Protein AF-A0A972L7K4-F1 (afdb_monomer)

Nearest PDB structures (foldseek):
  6xug-assembly1_A  TM=7.471E-01  e=1.453E-23  Homo sapiens
  7qgo-assembly1_A  TM=7.431E-01  e=1.951E-23  Homo sapiens
  2wdc-assembly1_A  TM=7.490E-01  e=6.633E-19  Thermus thermophilus HB27
  4uwq-assembly2_D  TM=8.162E-01  e=1.910E-17  Thermus thermophilus HB27
  3qfk-assembly1_A  TM=6.769E-01  e=9.480E-20  Staphylococcus aureus subsp. aureus NCTC 8325

Mean predicted aligned error: 7.53 Å

Foldseek 3Di:
DDDDDDDDDDDDDPPPPPPDPPPPFDKFKAKEKEAEQQALQQDAPVQDPWFFAHLQLVLLVCVVPDDQRYAYEYLENQQHNDLDDDLFDPVLSLLSLLLSLVSCQVSPHQEYEYALRCLSVAPVSSLVSQVSHPHFHAEQFKAAPVRHDSGHQWDWDAGRNWTEIEGEYYEQDPPDPSSVVRHPRMHGDHRLVSCVVPVVVVLVRGLAYEYSYADDPDDVLVSCVSVVRHAEYEYYPDADPQDWDDNPNYIYGYHHHSRQWIKMKMFIAGPSRRGPDIDIDTHGRTPVRDGNPVSVVSVVVSLVCLLVVLGLLPLVQADPDQDDFAADALVVVCVVCVQLSVLVCPDVQVCQLVVCVVVSNNSPSVSVVLFWAPRSYPRADNDCPPCVRTGGRGPCLFFNHCPCPPHNDDTRLDGDPVSVCVQCDCSNNVPDDPVVVCVSSVSNNDD

Structure (mmCIF, N/CA/C/O backbone):
data_AF-A0A972L7K4-F1
#
_entry.id   AF-A0A972L7K4-F1
#
loop_
_atom_site.group_PDB
_atom_site.id
_atom_site.type_symbol
_atom_site.label_atom_id
_atom_site.label_alt_id
_atom_site.label_comp_id
_atom_site.label_asym_id
_atom_site.label_entity_id
_atom_site.label_seq_id
_atom_site.pdbx_PDB_ins_code
_atom_site.Cartn_x
_atom_site.Cartn_y
_atom_site.Cartn_z
_atom_site.occupancy
_atom_site.B_iso_or_equiv
_atom_site.auth_seq_id
_atom_site.auth_comp_id
_atom_site.auth_asym_id
_atom_site.auth_atom_id
_atom_site.pdbx_PDB_model_num
ATOM 1 N N . MET A 1 1 ? 20.459 -18.215 99.123 1.00 46.34 1 MET A N 1
ATOM 2 C CA . MET A 1 1 ? 20.793 -17.683 97.782 1.00 46.34 1 MET A CA 1
ATOM 3 C C . MET A 1 1 ? 20.139 -18.609 96.761 1.00 46.34 1 MET A C 1
ATOM 5 O O . MET A 1 1 ? 20.188 -19.804 97.004 1.00 46.34 1 MET A O 1
ATOM 9 N N . MET A 1 2 ? 19.552 -18.066 95.684 1.00 36.44 2 MET A N 1
ATOM 10 C CA . MET A 1 2 ? 18.698 -18.722 94.660 1.00 36.44 2 MET A CA 1
ATOM 11 C C . MET A 1 2 ? 17.215 -18.867 95.044 1.00 36.44 2 MET A C 1
ATOM 13 O O . MET A 1 2 ? 16.912 -19.268 96.157 1.00 36.44 2 MET A O 1
ATOM 17 N N . ALA A 1 3 ? 16.222 -18.652 94.183 1.00 38.03 3 ALA A N 1
ATOM 18 C CA . ALA A 1 3 ? 15.958 -17.668 93.127 1.00 38.03 3 ALA A CA 1
ATOM 19 C C . ALA A 1 3 ? 14.431 -17.757 92.903 1.00 38.03 3 ALA A C 1
ATOM 21 O O . ALA A 1 3 ? 13.893 -18.856 92.789 1.00 38.03 3 ALA A O 1
ATOM 22 N N . LYS A 1 4 ? 13.719 -16.624 92.888 1.00 39.66 4 LYS A N 1
ATOM 23 C CA . LYS A 1 4 ? 12.276 -16.559 92.597 1.00 39.66 4 LYS A CA 1
ATOM 24 C C . LYS A 1 4 ? 12.058 -16.706 91.083 1.00 39.66 4 LYS A C 1
ATOM 26 O O . LYS A 1 4 ? 12.545 -15.864 90.337 1.00 39.66 4 LYS A O 1
ATOM 31 N N . MET A 1 5 ? 11.296 -17.709 90.638 1.00 37.41 5 MET A N 1
ATOM 32 C CA . MET A 1 5 ? 10.710 -17.742 89.288 1.00 37.41 5 MET A CA 1
ATOM 33 C C . MET A 1 5 ? 9.297 -17.154 89.341 1.00 37.41 5 MET A C 1
ATOM 35 O O . MET A 1 5 ? 8.415 -17.693 90.004 1.00 37.41 5 MET A O 1
ATOM 39 N N . ILE A 1 6 ? 9.102 -16.032 88.649 1.00 41.94 6 ILE A N 1
ATOM 40 C CA . ILE A 1 6 ? 7.799 -15.418 88.374 1.00 41.94 6 ILE A CA 1
ATOM 41 C C . ILE A 1 6 ? 7.363 -15.925 86.996 1.00 41.94 6 ILE A C 1
ATOM 43 O O . ILE A 1 6 ? 8.066 -15.705 86.012 1.00 41.94 6 ILE A O 1
ATOM 47 N N . ILE A 1 7 ? 6.223 -16.613 86.922 1.00 40.34 7 ILE A N 1
ATOM 48 C CA . ILE A 1 7 ? 5.594 -17.023 85.661 1.00 40.34 7 ILE A CA 1
ATOM 49 C C . ILE A 1 7 ? 4.653 -15.890 85.235 1.00 40.34 7 ILE A C 1
ATOM 51 O O . ILE A 1 7 ? 3.648 -15.637 85.895 1.00 40.34 7 ILE A O 1
ATOM 55 N N . ALA A 1 8 ? 4.993 -15.190 84.152 1.00 39.50 8 ALA A N 1
ATOM 56 C CA . ALA A 1 8 ? 4.126 -14.202 83.516 1.00 39.50 8 ALA A CA 1
ATOM 57 C C . ALA A 1 8 ? 3.219 -14.899 82.489 1.00 39.50 8 ALA A C 1
ATOM 59 O O . ALA A 1 8 ? 3.703 -15.472 81.514 1.00 39.50 8 ALA A O 1
ATOM 60 N N . ALA A 1 9 ? 1.903 -14.859 82.707 1.00 41.62 9 ALA A N 1
ATOM 61 C CA . ALA A 1 9 ? 0.909 -15.300 81.735 1.00 41.62 9 ALA A CA 1
ATOM 62 C C . ALA A 1 9 ? 0.733 -14.214 80.658 1.00 41.62 9 ALA A C 1
ATOM 64 O O . ALA A 1 9 ? 0.225 -13.130 80.939 1.00 41.62 9 ALA A O 1
ATOM 65 N N . GLY A 1 10 ? 1.195 -14.491 79.437 1.00 39.25 10 GLY A N 1
ATOM 66 C CA . GLY A 1 10 ? 1.015 -13.621 78.276 1.00 39.25 10 GLY A CA 1
ATOM 67 C C . GLY A 1 10 ? -0.345 -13.841 77.615 1.00 39.25 10 GLY A C 1
ATOM 68 O O . GLY A 1 10 ? -0.643 -14.934 77.138 1.00 39.25 10 GLY A O 1
ATOM 69 N N . THR A 1 11 ? -1.164 -12.794 77.569 1.00 44.84 11 THR A N 1
ATOM 70 C CA . THR A 1 11 ? -2.432 -12.747 76.836 1.00 44.84 11 THR A CA 1
ATOM 71 C C . THR A 1 11 ? -2.149 -12.672 75.332 1.00 44.84 11 THR A C 1
ATOM 73 O O . THR A 1 11 ? -1.609 -11.681 74.845 1.00 44.84 11 THR A O 1
ATOM 76 N N . VAL A 1 12 ? -2.502 -13.717 74.580 1.00 44.56 12 VAL A N 1
ATOM 77 C CA . VAL A 1 12 ? -2.418 -13.730 73.111 1.00 44.56 12 VAL A CA 1
ATOM 78 C C . VAL A 1 12 ? -3.613 -12.957 72.548 1.00 44.56 12 VAL A C 1
ATOM 80 O O . VAL A 1 12 ? -4.750 -13.420 72.607 1.00 44.56 12 VAL A O 1
ATOM 83 N N . LEU A 1 13 ? -3.357 -11.761 72.014 1.00 45.81 13 LEU A N 1
ATOM 84 C CA . LEU A 1 13 ? -4.339 -10.965 71.280 1.00 45.81 13 LEU A CA 1
ATOM 85 C C . LEU A 1 13 ? -4.448 -11.522 69.851 1.00 45.81 13 LEU A C 1
ATOM 87 O O . LEU A 1 13 ? -3.556 -11.331 69.024 1.00 45.81 13 LEU A O 1
ATOM 91 N N . LEU A 1 14 ? -5.526 -12.254 69.570 1.00 44.12 14 LEU A N 1
ATOM 92 C CA . LEU A 1 14 ? -5.809 -12.812 68.250 1.00 44.12 14 LEU A CA 1
ATOM 93 C C . LEU A 1 14 ? -6.309 -11.688 67.320 1.00 44.12 14 LEU A C 1
ATOM 95 O O . LEU A 1 14 ? -7.497 -11.372 67.286 1.00 44.12 14 LEU A O 1
ATOM 99 N N . CYS A 1 15 ? -5.398 -11.051 66.580 1.00 43.56 15 CYS A N 1
ATOM 100 C CA . CYS A 1 15 ? -5.755 -10.131 65.499 1.00 43.56 15 CYS A CA 1
ATOM 101 C C . CYS A 1 15 ? -6.425 -10.909 64.356 1.00 43.56 15 CYS A C 1
ATOM 103 O O . CYS A 1 15 ? -5.754 -11.507 63.515 1.00 43.56 15 CYS A O 1
ATOM 105 N N . LEU A 1 16 ? -7.758 -10.884 64.316 1.00 49.12 16 LEU A N 1
ATOM 106 C CA . LEU A 1 16 ? -8.554 -11.272 63.153 1.00 49.12 16 LEU A CA 1
ATOM 107 C C . LEU A 1 16 ? -8.271 -10.291 62.007 1.00 49.12 16 LEU A C 1
ATOM 109 O O . LEU A 1 16 ? -8.885 -9.232 61.895 1.00 49.12 16 LEU A O 1
ATOM 113 N N . ALA A 1 17 ? -7.307 -10.637 61.156 1.00 47.84 17 ALA A N 1
ATOM 114 C CA . ALA A 1 17 ? -7.073 -9.947 59.899 1.00 47.84 17 ALA A CA 1
ATOM 115 C C . ALA A 1 17 ? -8.253 -10.220 58.950 1.00 47.84 17 ALA A C 1
ATOM 117 O O . ALA A 1 17 ? -8.323 -11.268 58.305 1.00 47.84 17 ALA A O 1
ATOM 118 N N . CYS A 1 18 ? -9.186 -9.267 58.863 1.00 44.09 18 CYS A N 1
ATOM 119 C CA . CYS A 1 18 ? -10.188 -9.206 57.800 1.00 44.09 18 CYS A CA 1
ATOM 120 C C . CYS A 1 18 ? -9.480 -9.067 56.447 1.00 44.09 18 CYS A C 1
ATOM 122 O O . CYS A 1 18 ? -9.208 -7.968 55.963 1.00 44.09 18 CYS A O 1
ATOM 124 N N . SER A 1 19 ? -9.175 -10.204 55.834 1.00 48.38 19 SER A N 1
ATOM 125 C CA . SER A 1 19 ? -8.685 -10.283 54.464 1.00 48.38 19 SER A CA 1
ATOM 126 C C . SER A 1 19 ? -9.880 -10.054 53.545 1.00 48.38 19 SER A C 1
ATOM 128 O O . SER A 1 19 ? -10.640 -10.977 53.262 1.00 48.38 19 SER A O 1
ATOM 130 N N . SER A 1 20 ? -10.102 -8.807 53.126 1.00 48.62 20 SER A N 1
ATOM 131 C CA . SER A 1 20 ? -11.084 -8.532 52.074 1.00 48.62 20 SER A CA 1
ATOM 132 C C . SER A 1 20 ? -10.617 -9.230 50.790 1.00 48.62 20 SER A C 1
ATOM 134 O O . SER A 1 20 ? -9.459 -9.042 50.407 1.00 48.62 20 SER A O 1
ATOM 136 N N . PRO A 1 21 ? -11.456 -10.037 50.116 1.00 48.56 21 PRO A N 1
ATOM 137 C CA . PRO A 1 21 ? -11.066 -10.650 48.857 1.00 48.56 21 PRO A CA 1
ATOM 138 C C . PRO A 1 21 ? -10.788 -9.536 47.847 1.00 48.56 21 PRO A C 1
ATOM 140 O O . PRO A 1 21 ? -11.620 -8.652 47.636 1.00 48.56 21 PRO A O 1
ATOM 143 N N . ALA A 1 22 ? -9.601 -9.561 47.239 1.00 50.41 22 ALA A N 1
ATOM 144 C CA . ALA A 1 22 ? -9.275 -8.673 46.137 1.00 50.41 22 ALA A CA 1
ATOM 145 C C . ALA A 1 22 ? -10.321 -8.882 45.035 1.00 50.41 22 ALA A C 1
ATOM 147 O O . ALA A 1 22 ? -10.372 -9.943 44.409 1.00 50.41 22 ALA A O 1
ATOM 148 N N . VAL A 1 23 ? -11.180 -7.883 44.818 1.00 49.72 23 VAL A N 1
ATOM 149 C CA . VAL A 1 23 ? -12.096 -7.852 43.677 1.00 49.72 23 VAL A CA 1
ATOM 150 C C . VAL A 1 23 ? -11.222 -7.756 42.434 1.00 49.72 23 VAL A C 1
ATOM 152 O O . VAL A 1 23 ? -10.780 -6.677 42.042 1.00 49.72 23 VAL A O 1
ATOM 155 N N . THR A 1 24 ? -10.919 -8.901 41.832 1.00 56.22 24 THR A N 1
ATOM 156 C CA . THR A 1 24 ? -10.302 -8.958 40.513 1.00 56.22 24 THR A CA 1
ATOM 157 C C . THR A 1 24 ? -11.336 -8.423 39.533 1.00 56.22 24 THR A C 1
ATOM 159 O O . THR A 1 24 ? -12.335 -9.069 39.220 1.00 56.22 24 THR A O 1
ATOM 162 N N . SER A 1 25 ? -11.159 -7.170 39.111 1.00 65.31 25 SER A N 1
ATOM 163 C CA . SER A 1 25 ? -12.019 -6.576 38.096 1.00 65.31 25 SER A CA 1
ATOM 164 C C . SER A 1 25 ? -11.955 -7.443 36.837 1.00 65.31 25 SER A C 1
ATOM 166 O O . SER A 1 25 ? -10.876 -7.813 36.373 1.00 65.31 25 SER A O 1
ATOM 168 N N . ARG A 1 26 ? -13.124 -7.812 36.303 1.00 81.38 26 ARG A N 1
ATOM 169 C CA . ARG A 1 26 ? -13.234 -8.604 35.074 1.00 81.38 26 ARG A CA 1
ATOM 170 C C . ARG A 1 26 ? -12.449 -7.911 33.957 1.00 81.38 26 ARG A C 1
ATOM 172 O O . ARG A 1 26 ? -12.775 -6.782 33.592 1.00 81.38 26 ARG A O 1
ATOM 179 N N . GLN A 1 27 ? -11.435 -8.590 33.428 1.00 87.00 27 GLN A N 1
ATOM 180 C CA . GLN A 1 27 ? -10.622 -8.094 32.319 1.00 87.00 27 GLN A CA 1
ATOM 181 C C . GLN A 1 27 ? -11.235 -8.520 30.982 1.00 87.00 27 GLN A C 1
ATOM 183 O O . GLN A 1 27 ? -11.755 -9.630 30.845 1.00 87.00 27 GLN A O 1
ATOM 188 N N . ILE A 1 28 ? -11.197 -7.616 30.008 1.00 95.44 28 ILE A N 1
ATOM 189 C CA . ILE A 1 28 ? -11.698 -7.810 28.648 1.00 95.44 28 ILE A CA 1
ATOM 190 C C . ILE A 1 28 ? -10.504 -7.787 27.698 1.00 95.44 28 ILE A C 1
ATOM 192 O O . ILE A 1 28 ? -9.710 -6.852 27.739 1.00 95.44 28 ILE A O 1
ATOM 196 N N . THR A 1 29 ? -10.388 -8.780 26.818 1.00 97.12 29 THR A N 1
ATOM 197 C CA . THR A 1 29 ? -9.313 -8.825 25.818 1.00 97.12 29 THR A CA 1
ATOM 198 C C . THR A 1 29 ? -9.865 -8.571 24.419 1.00 97.12 29 THR A C 1
ATOM 200 O O . THR A 1 29 ? -10.782 -9.264 23.973 1.00 97.12 29 THR A O 1
ATOM 203 N N . ILE A 1 30 ? -9.281 -7.596 23.720 1.00 98.12 30 ILE A N 1
ATOM 204 C CA . ILE A 1 30 ? -9.550 -7.280 22.308 1.00 98.12 30 ILE A CA 1
ATOM 205 C C . ILE A 1 30 ? -8.213 -7.267 21.565 1.00 98.12 30 ILE A C 1
ATOM 207 O O . ILE A 1 30 ? -7.243 -6.691 22.058 1.00 98.12 30 ILE A O 1
ATOM 211 N N . SER A 1 31 ? -8.151 -7.876 20.378 1.00 98.19 31 SER A N 1
ATOM 212 C CA . SER A 1 31 ? -6.984 -7.741 19.492 1.00 98.19 31 SER A CA 1
ATOM 213 C C . SER A 1 31 ? -7.334 -6.914 18.262 1.00 98.19 31 SER A C 1
ATOM 215 O O . SER A 1 31 ? -8.299 -7.212 17.561 1.00 98.19 31 SER A O 1
ATOM 217 N N . ILE A 1 32 ? -6.525 -5.901 17.979 1.00 98.50 32 ILE A N 1
ATOM 218 C CA . ILE A 1 32 ? -6.600 -5.114 16.754 1.00 98.50 32 ILE A CA 1
ATOM 219 C C . ILE A 1 32 ? -5.463 -5.581 15.854 1.00 98.50 32 ILE A C 1
ATOM 221 O O . ILE A 1 32 ? -4.287 -5.427 16.184 1.00 98.50 32 ILE A O 1
ATOM 225 N N . PHE A 1 33 ? -5.828 -6.207 14.746 1.00 98.50 33 PHE A N 1
ATOM 226 C CA . PHE A 1 33 ? -4.920 -6.500 13.656 1.00 98.50 33 PHE A CA 1
ATOM 227 C C . PHE A 1 33 ? -4.861 -5.298 12.732 1.00 98.50 33 PHE A C 1
ATOM 229 O O . PHE A 1 33 ? -5.892 -4.676 12.468 1.00 98.50 33 PHE A O 1
ATOM 236 N N . HIS A 1 34 ? -3.666 -4.976 12.259 1.00 98.00 34 HIS A N 1
ATOM 237 C CA . HIS A 1 34 ? -3.460 -3.793 11.444 1.00 98.00 34 HIS A CA 1
ATOM 238 C C . HIS A 1 34 ? -2.433 -4.003 10.336 1.00 98.00 34 HIS A C 1
ATOM 240 O O . HIS A 1 34 ? -1.490 -4.794 10.467 1.00 98.00 34 HIS A O 1
ATOM 246 N N . THR A 1 35 ? -2.679 -3.314 9.229 1.00 97.69 35 THR A N 1
ATOM 247 C CA . THR A 1 35 ? -1.758 -3.119 8.111 1.00 97.69 35 THR A CA 1
ATOM 248 C C . THR A 1 35 ? -1.802 -1.658 7.671 1.00 97.69 35 THR A C 1
ATOM 250 O O . THR A 1 35 ? -2.686 -0.912 8.075 1.00 97.69 35 THR A O 1
ATOM 253 N N . GLY A 1 36 ? -0.860 -1.258 6.829 1.00 95.69 36 GLY A N 1
ATOM 254 C CA . GLY A 1 36 ? -0.823 0.054 6.198 1.00 95.69 36 GLY A CA 1
ATOM 255 C C . GLY A 1 36 ? 0.284 0.081 5.157 1.00 95.69 36 GLY A C 1
ATOM 256 O O . GLY A 1 36 ? 1.111 -0.841 5.115 1.00 95.69 36 GLY A O 1
ATOM 257 N N . ASN A 1 37 ? 0.288 1.110 4.313 1.00 95.06 37 ASN A N 1
ATOM 258 C CA . ASN A 1 37 ? 1.316 1.332 3.293 1.00 95.06 37 ASN A CA 1
ATOM 259 C C . ASN A 1 37 ? 1.532 0.081 2.422 1.00 95.06 37 ASN A C 1
ATOM 261 O O . ASN A 1 37 ? 2.665 -0.333 2.161 1.00 95.06 37 ASN A O 1
ATOM 265 N N . VAL A 1 38 ? 0.437 -0.596 2.058 1.00 95.38 38 VAL A N 1
ATOM 266 C CA . VAL A 1 38 ? 0.463 -1.869 1.323 1.00 95.38 38 VAL A CA 1
ATOM 267 C C . VAL A 1 38 ? 0.877 -1.649 -0.133 1.00 95.38 38 VAL A C 1
ATOM 269 O O . VAL A 1 38 ? 1.431 -2.565 -0.735 1.00 95.38 38 VAL A O 1
ATOM 272 N N . ALA A 1 39 ? 0.636 -0.458 -0.688 1.00 95.12 39 ALA A N 1
ATOM 273 C CA . ALA A 1 39 ? 1.096 -0.035 -2.013 1.00 95.12 39 ALA A CA 1
ATOM 274 C C . ALA A 1 39 ? 0.721 -0.998 -3.161 1.00 95.12 39 ALA A C 1
ATOM 276 O O . ALA A 1 39 ? 1.474 -1.210 -4.112 1.00 95.12 39 ALA A O 1
ATOM 277 N N . GLY A 1 40 ? -0.451 -1.627 -3.070 1.00 95.44 40 GLY A N 1
ATOM 278 C CA . GLY A 1 40 ? -0.960 -2.540 -4.090 1.00 95.44 40 GLY A CA 1
ATOM 279 C C . GLY A 1 40 ? -0.284 -3.917 -4.111 1.00 95.44 40 GLY A C 1
ATOM 280 O O . GLY A 1 40 ? -0.565 -4.703 -5.015 1.00 95.44 40 GLY A O 1
ATOM 281 N N . GLU A 1 41 ? 0.566 -4.249 -3.138 1.00 94.19 41 GLU A N 1
ATOM 282 C CA . GLU A 1 41 ? 1.323 -5.508 -3.098 1.00 94.19 41 GLU A CA 1
ATOM 283 C C . GLU A 1 41 ? 0.416 -6.730 -2.852 1.00 94.19 41 GLU A C 1
ATOM 285 O O . GLU A 1 41 ? 0.126 -7.140 -1.722 1.00 94.19 41 GLU A O 1
ATOM 290 N N . LEU A 1 42 ? -0.066 -7.324 -3.949 1.00 95.19 42 LEU A N 1
ATOM 291 C CA . LEU A 1 42 ? -0.894 -8.537 -3.958 1.00 95.19 42 LEU A CA 1
ATOM 292 C C . LEU A 1 42 ? -0.065 -9.797 -3.697 1.00 95.19 42 LEU A C 1
ATOM 294 O O . LEU A 1 42 ? -0.474 -10.708 -2.973 1.00 95.19 42 LEU A O 1
ATOM 298 N N . LYS A 1 43 ? 1.115 -9.857 -4.299 1.00 91.31 43 LYS A N 1
ATOM 299 C CA . LYS A 1 43 ? 2.035 -10.986 -4.237 1.00 91.31 43 LYS A CA 1
ATOM 300 C C . LYS A 1 43 ? 3.442 -10.453 -4.054 1.00 91.31 43 LYS A C 1
ATOM 302 O O . LYS A 1 43 ? 3.708 -9.279 -4.250 1.00 91.31 43 LYS A O 1
ATOM 307 N N . ARG A 1 44 ? 4.348 -11.360 -3.741 1.00 83.50 44 ARG A N 1
ATOM 308 C CA . ARG A 1 44 ? 5.776 -11.080 -3.768 1.00 83.50 44 ARG A CA 1
ATOM 309 C C . ARG A 1 44 ? 6.284 -11.056 -5.209 1.00 83.50 44 ARG A C 1
ATOM 311 O O . ARG A 1 44 ? 5.782 -11.823 -6.027 1.00 83.50 44 ARG A O 1
ATOM 318 N N . CYS A 1 45 ? 7.340 -10.286 -5.483 1.00 77.94 45 CYS A N 1
ATOM 319 C CA . CYS A 1 45 ? 8.052 -10.348 -6.771 1.00 77.94 45 CYS A CA 1
ATOM 320 C C . CYS A 1 45 ? 8.571 -11.774 -7.048 1.00 77.94 45 CYS A C 1
ATOM 322 O O . CYS A 1 45 ? 8.566 -12.249 -8.179 1.00 77.94 45 CYS A O 1
ATOM 324 N N . GLY A 1 46 ? 9.022 -12.489 -6.007 1.00 74.25 46 GLY A N 1
ATOM 325 C CA . GLY A 1 46 ? 9.666 -13.799 -6.153 1.00 74.25 46 GLY A CA 1
ATOM 326 C C . GLY A 1 46 ? 11.020 -13.708 -6.865 1.00 74.25 46 GLY A C 1
ATOM 327 O O . GLY A 1 46 ? 11.451 -14.664 -7.510 1.00 74.25 46 GLY A O 1
ATOM 328 N N . CYS A 1 47 ? 11.642 -12.530 -6.809 1.00 70.25 47 CYS A N 1
ATOM 329 C CA . CYS A 1 47 ? 12.872 -12.166 -7.515 1.00 70.25 47 CYS A CA 1
ATOM 330 C C . CYS A 1 47 ? 14.114 -12.286 -6.612 1.00 70.25 47 CYS A C 1
ATOM 332 O O . CYS A 1 47 ? 15.224 -12.430 -7.113 1.00 70.25 47 CYS A O 1
ATOM 334 N N . SER A 1 48 ? 13.913 -12.296 -5.290 1.00 69.19 48 SER A N 1
ATOM 335 C CA . SER A 1 48 ? 14.921 -12.587 -4.269 1.00 69.19 48 SER A CA 1
ATOM 336 C C . SER A 1 48 ? 14.399 -13.584 -3.233 1.00 69.19 48 SER A C 1
ATOM 338 O O . SER A 1 48 ? 13.188 -13.766 -3.055 1.00 69.19 48 SER A O 1
ATOM 340 N N . GLU A 1 49 ? 15.334 -14.241 -2.547 1.00 67.75 49 GLU A N 1
ATOM 341 C CA . GLU A 1 49 ? 15.033 -15.115 -1.415 1.00 67.75 49 GLU A CA 1
ATOM 342 C C . GLU A 1 49 ? 14.482 -14.318 -0.224 1.00 67.75 49 GLU A C 1
ATOM 344 O O . GLU A 1 49 ? 14.795 -13.140 -0.049 1.00 67.75 49 GLU A O 1
ATOM 349 N N . LYS A 1 50 ? 13.689 -14.982 0.629 1.00 69.88 50 LYS A N 1
ATOM 350 C CA . LYS A 1 50 ? 13.203 -14.452 1.918 1.00 69.88 50 LYS A CA 1
ATOM 351 C C . LYS A 1 50 ? 12.361 -13.173 1.840 1.00 69.88 50 LYS A C 1
ATOM 353 O O . LYS A 1 50 ? 12.182 -12.511 2.861 1.00 69.88 50 LYS A O 1
ATOM 358 N N . GLN A 1 51 ? 11.810 -12.824 0.677 1.00 79.19 51 GLN A N 1
ATOM 359 C CA . GLN A 1 51 ? 10.859 -11.710 0.618 1.00 79.19 51 GLN A CA 1
ATOM 360 C C . GLN A 1 51 ? 9.620 -12.032 1.477 1.00 79.19 51 GLN A C 1
ATOM 362 O O . GLN A 1 51 ? 9.215 -13.187 1.645 1.00 79.19 51 GLN A O 1
ATOM 367 N N . LEU A 1 52 ? 9.003 -10.992 2.014 1.00 89.88 52 LEU A N 1
ATOM 368 C CA . LEU A 1 52 ? 7.810 -11.094 2.844 1.00 89.88 52 LEU A CA 1
ATOM 369 C C . LEU A 1 52 ? 6.581 -10.607 2.070 1.00 89.88 52 LEU A C 1
ATOM 371 O O . LEU A 1 52 ? 6.695 -9.968 1.029 1.00 89.88 52 LEU A O 1
ATOM 375 N N . GLY A 1 53 ? 5.394 -10.918 2.577 1.00 93.19 53 GLY A N 1
ATOM 376 C CA . GLY A 1 53 ? 4.126 -10.400 2.076 1.00 93.19 53 GLY A CA 1
ATOM 377 C C . GLY A 1 53 ? 3.313 -11.386 1.240 1.00 93.19 53 GLY A C 1
ATOM 378 O O . GLY A 1 53 ? 3.490 -12.608 1.273 1.00 93.19 53 GLY A O 1
ATOM 379 N N . GLY A 1 54 ? 2.365 -10.823 0.494 1.00 95.50 54 GLY A N 1
ATOM 380 C CA . GLY A 1 54 ? 1.351 -11.558 -0.255 1.00 95.50 54 GLY A CA 1
ATOM 381 C C . GLY A 1 54 ? 0.028 -11.687 0.502 1.00 95.50 54 GLY A C 1
ATOM 382 O O . GLY A 1 54 ? -0.042 -12.210 1.620 1.00 95.50 54 GLY A O 1
ATOM 383 N N . VAL A 1 55 ? -1.057 -11.241 -0.134 1.00 97.94 55 VAL A N 1
ATOM 384 C CA . VAL A 1 55 ? -2.388 -11.171 0.492 1.00 97.94 55 VAL A CA 1
ATOM 385 C C . VAL A 1 55 ? -2.941 -12.549 0.868 1.00 97.94 55 VAL A C 1
ATOM 387 O O . VAL A 1 55 ? -3.597 -12.687 1.901 1.00 97.94 55 VAL A O 1
ATOM 390 N N . ALA A 1 56 ? -2.613 -13.593 0.099 1.00 98.19 56 ALA A N 1
ATOM 391 C CA . ALA A 1 56 ? -3.067 -14.956 0.373 1.00 98.19 56 ALA A CA 1
ATOM 392 C C . ALA A 1 56 ? -2.465 -15.534 1.662 1.00 98.19 56 ALA A C 1
ATOM 394 O O . ALA A 1 56 ? -3.145 -16.224 2.414 1.00 98.19 56 ALA A O 1
ATOM 395 N N . ARG A 1 57 ? -1.204 -15.213 1.967 1.00 97.81 57 ARG A N 1
ATOM 396 C CA . ARG A 1 57 ? -0.563 -15.610 3.231 1.00 97.81 57 ARG A CA 1
ATOM 397 C C . ARG A 1 57 ? -1.062 -14.775 4.399 1.00 97.81 57 ARG A C 1
ATOM 399 O O . ARG A 1 57 ? -1.303 -15.306 5.482 1.00 97.81 57 ARG A O 1
ATOM 406 N N . ARG A 1 58 ? -1.270 -13.472 4.171 1.00 98.19 58 ARG A N 1
ATOM 407 C CA . ARG A 1 58 ? -1.853 -12.570 5.172 1.00 98.19 58 ARG A CA 1
ATOM 408 C C . ARG A 1 58 ? -3.207 -13.085 5.655 1.00 98.19 58 ARG A C 1
ATOM 410 O O . ARG A 1 58 ? -3.450 -13.078 6.858 1.00 98.19 58 ARG A O 1
ATOM 417 N N . LYS A 1 59 ? -4.044 -13.595 4.743 1.00 98.44 59 LYS A N 1
ATOM 418 C CA . LYS A 1 59 ? -5.307 -14.261 5.085 1.00 98.44 59 LYS A CA 1
ATOM 419 C C . LYS A 1 59 ? -5.094 -15.432 6.042 1.00 98.44 59 LYS A C 1
ATOM 421 O O . LYS A 1 59 ? -5.662 -15.424 7.129 1.00 98.44 59 LYS A O 1
ATOM 426 N N . THR A 1 60 ? -4.228 -16.379 5.692 1.00 98.56 60 THR A N 1
ATOM 427 C CA . THR A 1 60 ? -3.917 -17.533 6.548 1.00 98.56 60 THR A CA 1
ATOM 428 C C . THR A 1 60 ? -3.433 -17.117 7.937 1.00 98.56 60 THR A C 1
ATOM 430 O O . THR A 1 60 ? -3.858 -17.693 8.939 1.00 98.56 60 THR A O 1
ATOM 433 N N . LEU A 1 61 ? -2.558 -16.108 8.027 1.00 97.75 61 LEU A N 1
ATOM 434 C CA . LEU A 1 61 ? -2.097 -15.583 9.315 1.00 97.75 61 LEU A CA 1
ATOM 435 C C . LEU A 1 61 ? -3.227 -14.939 10.111 1.00 97.75 61 LEU A C 1
ATOM 437 O O . LEU A 1 61 ? -3.367 -15.221 11.298 1.00 97.75 61 LEU A O 1
ATOM 441 N N . TYR A 1 62 ? -4.041 -14.098 9.478 1.00 98.38 62 TYR A N 1
ATOM 442 C CA . TYR A 1 62 ? -5.182 -13.484 10.143 1.00 98.38 62 TYR A CA 1
ATOM 443 C C . TYR A 1 62 ? -6.155 -14.549 10.664 1.00 98.38 62 TYR A C 1
ATOM 445 O O . TYR A 1 62 ? -6.504 -14.534 11.842 1.00 98.38 62 TYR A O 1
ATOM 453 N N . ASP A 1 63 ? -6.511 -15.537 9.841 1.00 98.31 63 ASP A N 1
ATOM 454 C CA . ASP A 1 63 ? -7.401 -16.634 10.235 1.00 98.31 63 ASP A CA 1
ATOM 455 C C . ASP A 1 63 ? -6.846 -17.481 11.380 1.00 98.31 63 ASP A C 1
ATOM 457 O O . ASP A 1 63 ? -7.611 -17.922 12.236 1.00 98.31 63 ASP A O 1
ATOM 461 N N . ARG A 1 64 ? -5.522 -17.661 11.443 1.00 97.12 64 ARG A N 1
ATOM 462 C CA . ARG A 1 64 ? -4.855 -18.391 12.529 1.00 97.12 64 ARG A CA 1
ATOM 463 C C . ARG A 1 64 ? -5.040 -17.725 13.893 1.00 97.12 64 ARG A C 1
ATOM 465 O O . ARG A 1 64 ? -5.094 -18.428 14.899 1.00 97.12 64 ARG A O 1
ATOM 472 N N . TYR A 1 65 ? -5.079 -16.392 13.946 1.00 95.75 65 TYR A N 1
ATOM 473 C CA . TYR A 1 65 ? -5.069 -15.646 15.211 1.00 95.75 65 TYR A CA 1
ATOM 474 C C . TYR A 1 65 ? -6.371 -14.900 15.523 1.00 95.75 65 TYR A C 1
ATOM 476 O O . TYR A 1 65 ? -6.530 -14.423 16.652 1.00 95.75 65 TYR A O 1
ATOM 484 N N . ARG A 1 66 ? -7.289 -14.760 14.560 1.00 96.75 66 ARG A N 1
ATOM 485 C CA . ARG A 1 66 ? -8.551 -14.044 14.769 1.00 96.75 66 ARG A CA 1
ATOM 486 C C . ARG A 1 66 ? -9.480 -14.786 15.728 1.00 96.75 66 ARG A C 1
ATOM 488 O O . ARG A 1 66 ? -9.436 -16.002 15.877 1.00 96.75 66 ARG A O 1
ATOM 495 N N . SER A 1 67 ? -10.375 -14.032 16.354 1.00 95.94 67 SER A N 1
ATOM 496 C CA . SER A 1 67 ? -11.454 -14.553 17.199 1.00 95.94 67 SER A CA 1
ATOM 497 C C . SER A 1 67 ? -12.681 -13.642 17.091 1.00 95.94 67 SER A C 1
ATOM 499 O O . SER A 1 67 ? -12.656 -12.641 16.380 1.00 95.94 67 SER A O 1
ATOM 501 N N . GLY A 1 68 ? -13.760 -13.933 17.824 1.00 94.19 68 GLY A N 1
ATOM 502 C CA . GLY A 1 68 ? -14.928 -13.039 17.877 1.00 94.19 68 GLY A CA 1
ATOM 503 C C . GLY A 1 68 ? -14.633 -11.643 18.455 1.00 94.19 68 GLY A C 1
ATOM 504 O O . GLY A 1 68 ? -15.422 -10.721 18.271 1.00 94.19 68 GLY A O 1
ATOM 505 N N . ASN A 1 69 ? -13.487 -11.467 19.121 1.00 96.50 69 ASN A N 1
ATOM 506 C CA . ASN A 1 69 ? -13.091 -10.227 19.792 1.00 96.50 69 ASN A CA 1
ATOM 507 C C . ASN A 1 69 ? -11.984 -9.472 19.044 1.00 96.50 69 ASN A C 1
ATOM 509 O O . ASN A 1 69 ? -11.237 -8.709 19.656 1.00 96.50 69 ASN A O 1
ATOM 513 N N . THR A 1 70 ? -11.845 -9.702 17.738 1.00 97.75 70 THR A N 1
ATOM 514 C CA . THR A 1 70 ? -10.799 -9.063 16.933 1.00 97.75 70 THR A CA 1
ATOM 515 C C . THR A 1 70 ? -11.362 -8.050 15.953 1.00 97.75 70 THR A C 1
ATOM 517 O O . THR A 1 70 ? -12.475 -8.227 15.457 1.00 97.75 70 THR A O 1
ATOM 520 N N . LEU A 1 71 ? -10.585 -7.009 15.668 1.00 98.44 71 LEU A N 1
ATOM 521 C CA . LEU A 1 71 ? -10.797 -6.113 14.531 1.00 98.44 71 LEU A CA 1
ATOM 522 C C . LEU A 1 71 ? -9.611 -6.225 13.580 1.00 98.44 71 LEU A C 1
ATOM 524 O O . LEU A 1 71 ? -8.490 -6.401 14.051 1.00 98.44 71 LEU A O 1
ATOM 528 N N . LEU A 1 72 ? -9.845 -6.118 12.278 1.00 98.75 72 LEU A N 1
ATOM 529 C CA . LEU A 1 72 ? -8.801 -5.965 11.269 1.00 98.75 72 LEU A CA 1
ATOM 530 C C . LEU A 1 72 ? -8.982 -4.631 10.552 1.00 98.75 72 LEU A C 1
ATOM 532 O O . LEU A 1 72 ? -9.997 -4.414 9.895 1.00 98.75 72 LEU A O 1
ATOM 536 N N . VAL A 1 73 ? -8.004 -3.743 10.673 1.00 98.81 73 VAL A N 1
ATOM 537 C CA . VAL A 1 73 ? -8.048 -2.401 10.083 1.00 98.81 73 VAL A CA 1
ATOM 538 C C . VAL A 1 73 ? -6.833 -2.143 9.202 1.00 98.81 73 VAL A C 1
ATOM 540 O O . VAL A 1 73 ? -5.806 -2.797 9.358 1.00 98.81 73 VAL A O 1
ATOM 543 N N . ASP A 1 74 ? -6.953 -1.201 8.274 1.00 98.69 74 ASP A N 1
ATOM 544 C CA . ASP A 1 74 ? -5.822 -0.699 7.490 1.00 98.69 74 ASP A CA 1
ATOM 545 C C . ASP A 1 74 ? -5.671 0.815 7.678 1.00 98.69 74 ASP A C 1
ATOM 547 O O . ASP A 1 74 ? -6.684 1.515 7.741 1.00 98.69 74 ASP A O 1
ATOM 551 N N . SER A 1 75 ? -4.446 1.323 7.812 1.00 97.75 75 SER A N 1
ATOM 552 C CA . SER A 1 75 ? -4.180 2.745 8.047 1.00 97.75 75 SER A CA 1
ATOM 553 C C . SER A 1 75 ? -4.034 3.594 6.781 1.00 97.75 75 SER A C 1
ATOM 555 O O . SER A 1 75 ? -3.850 4.798 6.927 1.00 97.75 75 SER A O 1
ATOM 557 N N . GLY A 1 76 ? -4.199 3.041 5.576 1.00 97.62 76 GLY A N 1
ATOM 558 C CA . GLY A 1 76 ? -4.178 3.777 4.305 1.00 97.62 76 GLY A CA 1
ATOM 559 C C . GLY A 1 76 ? -2.970 3.438 3.429 1.00 97.62 76 GLY A C 1
ATOM 560 O O . GLY A 1 76 ? -2.131 2.614 3.799 1.00 97.62 76 GLY A O 1
ATOM 561 N N . ASP A 1 77 ? -2.898 4.069 2.254 1.00 97.62 77 ASP A N 1
ATOM 562 C CA . ASP A 1 77 ? -1.925 3.763 1.192 1.00 97.62 77 ASP A CA 1
ATOM 563 C C . ASP A 1 77 ? -1.998 2.297 0.761 1.00 97.62 77 ASP A C 1
ATOM 565 O O . ASP A 1 77 ? -1.018 1.547 0.667 1.00 97.62 77 ASP A O 1
ATOM 569 N N . VAL A 1 78 ? -3.232 1.866 0.521 1.00 97.75 78 VAL A N 1
ATOM 570 C CA . VAL A 1 78 ? -3.550 0.500 0.122 1.00 97.75 78 VAL A CA 1
ATOM 571 C C . VAL A 1 78 ? -3.166 0.261 -1.329 1.00 97.75 78 VAL A C 1
ATOM 573 O O . VAL A 1 78 ? -2.718 -0.838 -1.665 1.00 97.75 78 VAL A O 1
ATOM 576 N N . PHE A 1 79 ? -3.379 1.248 -2.201 1.00 97.69 79 PHE A N 1
ATOM 577 C CA . PHE A 1 79 ? -3.320 1.043 -3.649 1.00 97.69 79 PHE A CA 1
ATOM 578 C C . PHE A 1 79 ? -1.991 1.440 -4.282 1.00 97.69 79 PHE A C 1
ATOM 580 O O . PHE A 1 79 ? -1.562 0.780 -5.229 1.00 97.69 79 PHE A O 1
ATOM 587 N N . PHE A 1 80 ? -1.343 2.475 -3.755 1.00 96.19 80 PHE A N 1
ATOM 588 C CA . PHE A 1 80 ? -0.116 3.049 -4.303 1.00 96.19 80 PHE A CA 1
ATOM 589 C C . PHE A 1 80 ? 0.831 3.430 -3.164 1.00 96.19 80 PHE A C 1
ATOM 591 O O . PHE A 1 80 ? 0.384 3.631 -2.039 1.00 96.19 80 PHE A O 1
ATOM 598 N N . GLY A 1 81 ? 2.130 3.504 -3.457 1.00 91.00 81 GLY A N 1
ATOM 599 C CA . GLY A 1 81 ? 3.160 3.956 -2.509 1.00 91.00 81 GLY A CA 1
ATOM 600 C C . GLY A 1 81 ? 3.839 5.265 -2.917 1.00 91.00 81 GLY A C 1
ATOM 601 O O . GLY A 1 81 ? 4.828 5.657 -2.306 1.00 91.00 81 GLY A O 1
ATOM 602 N N . SER A 1 82 ? 3.369 5.897 -3.995 1.00 89.62 82 SER A N 1
ATOM 603 C CA . SER A 1 82 ? 3.906 7.145 -4.532 1.00 89.62 82 SER A CA 1
ATOM 604 C C . SER A 1 82 ? 2.936 7.768 -5.544 1.00 89.62 82 SER A C 1
ATOM 606 O O . SER A 1 82 ? 2.120 7.081 -6.157 1.00 89.62 82 SER A O 1
ATOM 608 N N . PHE A 1 83 ? 3.062 9.082 -5.765 1.00 88.12 83 PHE A N 1
ATOM 609 C CA . PHE A 1 83 ? 2.428 9.786 -6.896 1.00 88.12 83 PHE A CA 1
ATOM 610 C C . PHE A 1 83 ? 3.252 9.721 -8.192 1.00 88.12 83 PHE A C 1
ATOM 612 O O . PHE A 1 83 ? 2.782 10.131 -9.251 1.00 88.12 83 PHE A O 1
ATOM 619 N N . GLU A 1 84 ? 4.505 9.281 -8.102 1.00 84.69 84 GLU A N 1
ATOM 620 C CA . GLU A 1 84 ? 5.478 9.263 -9.196 1.00 84.69 84 GLU A CA 1
ATOM 621 C C . GLU A 1 84 ? 6.057 7.856 -9.366 1.00 84.69 84 GLU A C 1
ATOM 623 O O . GLU A 1 84 ? 6.025 7.059 -8.431 1.00 84.69 84 GLU A O 1
ATOM 628 N N . GLY A 1 85 ? 6.611 7.551 -10.543 1.00 81.75 85 GLY A N 1
ATOM 629 C CA . GLY A 1 85 ? 7.204 6.232 -10.808 1.00 81.75 85 GLY A CA 1
ATOM 630 C C . GLY A 1 85 ? 6.170 5.112 -10.941 1.00 81.75 85 GLY A C 1
ATOM 631 O O . GLY A 1 85 ? 6.450 3.967 -10.608 1.00 81.75 85 GLY A O 1
ATOM 632 N N . LEU A 1 86 ? 4.956 5.449 -11.382 1.00 89.69 86 LEU A N 1
ATOM 633 C CA . LEU A 1 86 ? 3.966 4.457 -11.776 1.00 89.69 86 LEU A CA 1
ATOM 634 C C . LEU A 1 86 ? 4.361 3.868 -13.134 1.00 89.69 86 LEU A C 1
ATOM 636 O O . LEU A 1 86 ? 4.527 4.601 -14.109 1.00 89.69 86 LEU A O 1
ATOM 640 N N . GLU A 1 87 ? 4.500 2.547 -13.184 1.00 90.81 87 GLU A N 1
ATOM 641 C CA . GLU A 1 87 ? 5.071 1.832 -14.333 1.00 90.81 87 GLU A CA 1
ATOM 642 C C . GLU A 1 87 ? 4.010 1.268 -15.282 1.00 90.81 87 GLU A C 1
ATOM 644 O O . GLU A 1 87 ? 4.334 0.731 -16.338 1.00 90.81 87 GLU A O 1
ATOM 649 N N . GLY A 1 88 ? 2.733 1.380 -14.918 1.00 92.81 88 GLY A N 1
ATOM 650 C CA . GLY A 1 88 ? 1.609 0.900 -15.714 1.00 92.81 88 GLY A CA 1
ATOM 651 C C . GLY A 1 88 ? 0.660 2.006 -16.156 1.00 92.81 88 GLY A C 1
ATOM 652 O O . GLY A 1 88 ? 0.684 3.133 -15.665 1.00 92.81 88 GLY A O 1
ATOM 653 N N . SER A 1 89 ? -0.233 1.660 -17.081 1.00 95.00 89 SER A N 1
ATOM 654 C CA . SER A 1 89 ? -1.316 2.550 -17.484 1.00 95.00 89 SER A CA 1
ATOM 655 C C . SER A 1 89 ? -2.448 2.605 -16.450 1.00 95.00 89 SER A C 1
ATOM 657 O O . SER A 1 89 ? -2.597 1.692 -15.628 1.00 95.00 89 SER A O 1
ATOM 659 N N . PRO A 1 90 ? -3.340 3.611 -16.527 1.00 94.25 90 PRO A N 1
ATOM 660 C CA . PRO A 1 90 ? -4.536 3.656 -15.685 1.00 94.25 90 PRO A CA 1
ATOM 661 C C . PRO A 1 90 ? -5.407 2.390 -15.781 1.00 94.25 90 PRO A C 1
ATOM 663 O O . PRO A 1 90 ? -6.094 2.023 -14.825 1.00 94.25 90 PRO A O 1
ATOM 666 N N . ALA A 1 91 ? -5.383 1.685 -16.921 1.00 96.62 91 ALA A N 1
ATOM 667 C CA . ALA A 1 91 ? -6.105 0.425 -17.094 1.00 96.62 91 ALA A CA 1
ATOM 668 C C . ALA A 1 91 ? -5.491 -0.712 -16.258 1.00 96.62 91 ALA A C 1
ATOM 670 O O . ALA A 1 91 ? -6.233 -1.464 -15.616 1.00 96.62 91 ALA A O 1
ATOM 671 N N . PHE A 1 92 ? -4.158 -0.797 -16.203 1.00 97.50 92 PHE A N 1
ATOM 672 C CA . PHE A 1 92 ? -3.446 -1.730 -15.327 1.00 97.50 92 PHE A CA 1
ATOM 673 C C . PHE A 1 92 ? -3.784 -1.468 -13.855 1.00 97.50 92 PHE A C 1
ATOM 675 O O . PHE A 1 92 ? -4.229 -2.379 -13.149 1.00 97.50 92 PHE A O 1
ATOM 682 N N . TYR A 1 93 ? -3.677 -0.213 -13.404 1.00 97.38 93 TYR A N 1
ATOM 683 C CA . TYR A 1 93 ? -3.975 0.132 -12.014 1.00 97.38 93 TYR A CA 1
ATOM 684 C C . TYR A 1 93 ? -5.449 -0.064 -11.657 1.00 97.38 93 TYR A C 1
ATOM 686 O O . TYR A 1 93 ? -5.753 -0.538 -10.564 1.00 97.38 93 TYR A O 1
ATOM 694 N N . ALA A 1 94 ? -6.386 0.154 -12.585 1.00 97.56 94 ALA A N 1
ATOM 695 C CA . ALA A 1 94 ? -7.790 -0.194 -12.364 1.00 97.56 94 ALA A CA 1
ATOM 696 C C . ALA A 1 94 ? -7.992 -1.696 -12.083 1.00 97.56 94 ALA A C 1
ATOM 698 O O . ALA A 1 94 ? -8.795 -2.062 -11.214 1.00 97.56 94 ALA A O 1
ATOM 699 N N . VAL A 1 95 ? -7.270 -2.570 -12.793 1.00 98.25 95 VAL A N 1
ATOM 700 C CA . VAL A 1 95 ? -7.305 -4.024 -12.578 1.00 98.25 95 VAL A CA 1
ATOM 701 C C . VAL A 1 95 ? -6.641 -4.396 -11.248 1.00 98.25 95 VAL A C 1
ATOM 703 O O . VAL A 1 95 ? -7.252 -5.126 -10.458 1.00 98.25 95 VAL A O 1
ATOM 706 N N . LYS A 1 96 ? -5.457 -3.839 -10.959 1.00 98.12 96 LYS A N 1
ATOM 707 C CA . LYS A 1 96 ? -4.690 -4.080 -9.724 1.00 98.12 96 LYS A CA 1
ATOM 708 C C . LYS A 1 96 ? -5.447 -3.630 -8.471 1.00 98.12 96 LYS A C 1
ATOM 710 O O . LYS A 1 96 ? -5.674 -4.432 -7.565 1.00 98.12 96 LYS A O 1
ATOM 715 N N . THR A 1 97 ? -5.948 -2.395 -8.447 1.00 98.44 97 THR A N 1
ATOM 716 C CA . THR A 1 97 ? -6.777 -1.856 -7.356 1.00 98.44 97 THR A CA 1
ATOM 717 C C . THR A 1 97 ? -8.020 -2.711 -7.126 1.00 98.44 97 THR A C 1
ATOM 719 O O . THR A 1 97 ? -8.364 -3.029 -5.988 1.00 98.44 97 THR A O 1
ATOM 722 N N . ALA A 1 98 ? -8.697 -3.143 -8.194 1.00 98.50 98 ALA A N 1
ATOM 723 C CA . ALA A 1 98 ? -9.880 -3.982 -8.047 1.00 98.50 98 ALA A CA 1
ATOM 724 C C . ALA A 1 98 ? -9.548 -5.368 -7.464 1.00 98.50 98 ALA A C 1
ATOM 726 O O . ALA A 1 98 ? -10.367 -5.911 -6.720 1.00 98.50 98 ALA A O 1
ATOM 727 N N . ALA A 1 99 ? -8.384 -5.935 -7.793 1.00 98.62 99 ALA A N 1
ATOM 728 C CA . ALA A 1 99 ? -7.903 -7.178 -7.196 1.00 98.62 99 ALA A CA 1
ATOM 729 C C . ALA A 1 99 ? -7.549 -7.000 -5.714 1.00 98.62 99 ALA A C 1
ATOM 731 O O . ALA A 1 99 ? -7.965 -7.819 -4.896 1.00 98.62 99 ALA A O 1
ATOM 732 N N . MET A 1 100 ? -6.901 -5.889 -5.343 1.00 98.69 100 MET A N 1
ATOM 733 C CA . MET A 1 100 ? -6.590 -5.577 -3.942 1.00 98.69 100 MET A CA 1
ATOM 734 C C . MET A 1 100 ? -7.859 -5.465 -3.090 1.00 98.69 100 MET A C 1
ATOM 736 O O . MET A 1 100 ? -7.963 -6.113 -2.052 1.00 98.69 100 MET A O 1
ATOM 740 N N . ILE A 1 101 ? -8.879 -4.741 -3.564 1.00 98.81 101 ILE A N 1
ATOM 741 C CA . ILE A 1 101 ? -10.160 -4.631 -2.848 1.00 98.81 101 ILE A CA 1
ATOM 742 C C . ILE A 1 101 ? -10.823 -6.003 -2.671 1.00 98.81 101 ILE A C 1
ATOM 744 O O . ILE A 1 101 ? -11.314 -6.316 -1.588 1.00 98.81 101 ILE A O 1
ATOM 748 N N . ARG A 1 102 ? -10.827 -6.852 -3.708 1.00 98.75 102 ARG A N 1
ATOM 749 C CA . ARG A 1 102 ? -11.391 -8.209 -3.605 1.00 98.75 102 ARG A CA 1
ATOM 750 C C . ARG A 1 102 ? -10.610 -9.081 -2.628 1.00 98.75 102 ARG A C 1
ATOM 752 O O . ARG A 1 102 ? -11.231 -9.789 -1.839 1.00 98.75 102 ARG A O 1
ATOM 759 N N . ALA A 1 103 ? -9.283 -8.992 -2.626 1.00 98.75 103 ALA A N 1
ATOM 760 C CA . ALA A 1 103 ? -8.455 -9.677 -1.646 1.00 98.75 103 ALA A CA 1
ATOM 761 C C . ALA A 1 103 ? -8.771 -9.207 -0.217 1.00 98.75 103 ALA A C 1
ATOM 763 O O . ALA A 1 103 ? -9.008 -10.038 0.654 1.00 98.75 103 ALA A O 1
ATOM 764 N N . MET A 1 104 ? -8.869 -7.897 0.026 1.00 98.81 104 MET A N 1
ATOM 765 C CA . MET A 1 104 ? -9.238 -7.356 1.341 1.00 98.81 104 MET A CA 1
ATOM 766 C C . MET A 1 104 ? -10.656 -7.768 1.771 1.00 98.81 104 MET A C 1
ATOM 768 O O . MET A 1 104 ? -10.867 -8.107 2.937 1.00 98.81 104 MET A O 1
ATOM 772 N N . ASN A 1 105 ? -11.611 -7.824 0.835 1.00 98.81 105 ASN A N 1
ATOM 773 C CA . ASN A 1 105 ? -12.958 -8.344 1.090 1.00 98.81 105 ASN A CA 1
ATOM 774 C C . ASN A 1 105 ? -12.926 -9.811 1.545 1.00 98.81 105 ASN A C 1
ATOM 776 O O . ASN A 1 105 ? -13.629 -10.171 2.485 1.00 98.81 105 ASN A O 1
ATOM 780 N N . LEU A 1 106 ? -12.117 -10.651 0.890 1.00 98.69 106 LEU A N 1
ATOM 781 C CA . LEU A 1 106 ? -11.943 -12.063 1.252 1.00 98.69 106 LEU A CA 1
ATOM 782 C C . LEU A 1 106 ? -11.202 -12.232 2.584 1.00 98.69 106 LEU A C 1
ATOM 784 O O . LEU A 1 106 ? -11.499 -13.157 3.341 1.00 98.69 106 LEU A O 1
ATOM 788 N N . ILE A 1 107 ? -10.249 -11.344 2.883 1.00 98.62 107 ILE A N 1
ATOM 789 C CA . ILE A 1 107 ? -9.524 -11.374 4.153 1.00 98.62 107 ILE A CA 1
ATOM 790 C C . ILE A 1 107 ? -10.471 -11.076 5.320 1.00 98.62 107 ILE A C 1
ATOM 792 O O . ILE A 1 107 ? -10.434 -11.795 6.324 1.00 98.62 107 ILE A O 1
ATOM 796 N N . GLY A 1 108 ? -11.351 -10.087 5.142 1.00 98.12 108 GLY A N 1
ATOM 797 C CA . GLY A 1 108 ? -12.348 -9.675 6.127 1.00 98.12 108 GLY A CA 1
ATOM 798 C C . GLY A 1 108 ? -11.936 -8.436 6.917 1.00 98.12 108 GLY A C 1
ATOM 799 O O . GLY A 1 108 ? -12.063 -8.431 8.137 1.00 98.12 108 GLY A O 1
ATOM 800 N N . TYR A 1 109 ? -11.418 -7.406 6.237 1.00 98.81 109 TYR A N 1
ATOM 801 C CA . TYR A 1 109 ? -11.162 -6.106 6.868 1.00 98.81 109 TYR A CA 1
ATOM 802 C C . TYR A 1 109 ? -12.462 -5.505 7.425 1.00 98.81 109 TYR A C 1
ATOM 804 O O . TYR A 1 109 ? -13.507 -5.561 6.782 1.00 98.81 109 TYR A O 1
ATOM 812 N N . ASP A 1 110 ? -12.391 -4.918 8.618 1.00 98.81 110 ASP A N 1
ATOM 813 C CA . ASP A 1 110 ? -13.497 -4.222 9.280 1.00 98.81 110 ASP A CA 1
ATOM 814 C C . ASP A 1 110 ? -13.576 -2.742 8.867 1.00 98.81 110 ASP A C 1
ATOM 816 O O . ASP A 1 110 ? -14.664 -2.164 8.867 1.00 98.81 110 ASP A O 1
ATOM 820 N N . GLY A 1 111 ? -12.447 -2.119 8.511 1.00 98.44 111 GLY A N 1
ATOM 821 C CA . GLY A 1 111 ? -12.370 -0.727 8.061 1.00 98.44 111 GLY A CA 1
ATOM 822 C C . GLY A 1 111 ? -10.977 -0.334 7.573 1.00 98.44 111 GLY A C 1
ATOM 823 O O . GLY A 1 111 ? -9.987 -0.967 7.926 1.00 98.44 111 GLY A O 1
ATOM 824 N N . CYS A 1 112 ? -10.906 0.710 6.754 1.00 98.69 112 CYS A N 1
ATOM 825 C CA . CYS A 1 112 ? -9.674 1.182 6.127 1.00 98.69 112 CYS A CA 1
ATOM 826 C C . CYS A 1 112 ? -9.624 2.707 6.196 1.00 98.69 112 CYS A C 1
ATOM 828 O O . CYS A 1 112 ? -10.604 3.348 5.831 1.00 98.69 112 CYS A O 1
ATOM 830 N N . ALA A 1 113 ? -8.532 3.303 6.657 1.00 98.62 113 ALA A N 1
ATOM 831 C CA . ALA A 1 113 ? -8.294 4.726 6.450 1.00 98.62 113 ALA A CA 1
ATOM 832 C C . ALA A 1 113 ? -7.978 5.007 4.973 1.00 98.62 113 ALA A C 1
ATOM 834 O O . ALA A 1 113 ? -7.618 4.110 4.215 1.00 98.62 113 ALA A O 1
ATOM 835 N N . VAL A 1 114 ? -8.158 6.257 4.563 1.00 98.19 114 VAL A N 1
ATOM 836 C CA . VAL A 1 114 ? -7.711 6.748 3.255 1.00 98.19 114 VAL A CA 1
ATOM 837 C C . VAL A 1 114 ? -6.339 7.388 3.444 1.00 98.19 114 VAL A C 1
ATOM 839 O O . VAL A 1 114 ? -6.226 8.272 4.294 1.00 98.19 114 VAL A O 1
ATOM 842 N N . GLY A 1 115 ? -5.339 6.947 2.680 1.00 97.25 115 GLY A N 1
ATOM 843 C CA . GLY A 1 115 ? -4.018 7.580 2.612 1.00 97.25 115 GLY A CA 1
ATOM 844 C C . GLY A 1 115 ? -3.924 8.640 1.513 1.00 97.25 115 GLY A C 1
ATOM 845 O O . GLY A 1 115 ? -4.861 8.809 0.723 1.00 97.25 115 GLY A O 1
ATOM 846 N N . ASP A 1 116 ? -2.819 9.384 1.460 1.00 96.31 116 ASP A N 1
ATOM 847 C CA . ASP A 1 116 ? -2.599 10.366 0.396 1.00 96.31 116 ASP A CA 1
ATOM 848 C C . ASP A 1 116 ? -2.263 9.669 -0.929 1.00 96.31 116 ASP A C 1
ATOM 850 O O . ASP A 1 116 ? -2.861 10.008 -1.955 1.00 96.31 116 ASP A O 1
ATOM 854 N N . TYR A 1 117 ? -1.412 8.637 -0.933 1.00 96.62 117 TYR A N 1
ATOM 855 C CA . TYR A 1 117 ? -1.063 7.918 -2.162 1.00 96.62 117 TYR A CA 1
ATOM 856 C C . TYR A 1 117 ? -2.236 7.154 -2.774 1.00 96.62 117 TYR A C 1
ATOM 858 O O . TYR A 1 117 ? -2.250 6.941 -3.987 1.00 96.62 117 TYR A O 1
ATOM 866 N N . ASP A 1 118 ? -3.290 6.840 -2.018 1.00 97.62 118 ASP A N 1
ATOM 867 C CA . ASP A 1 118 ? -4.532 6.282 -2.578 1.00 97.62 118 ASP A CA 1
ATOM 868 C C . ASP A 1 118 ? -5.171 7.189 -3.659 1.00 97.62 118 ASP A C 1
ATOM 870 O O . ASP A 1 118 ? -5.973 6.722 -4.476 1.00 97.62 118 ASP A O 1
ATOM 874 N N . PHE A 1 119 ? -4.788 8.472 -3.714 1.00 97.00 119 PHE A N 1
ATOM 875 C CA . PHE A 1 119 ? -5.181 9.426 -4.750 1.00 97.00 119 PHE A CA 1
ATOM 876 C C . PHE A 1 119 ? -4.289 9.420 -6.002 1.00 97.00 119 PHE A C 1
ATOM 878 O O . PHE A 1 119 ? -4.528 10.251 -6.872 1.00 97.00 119 PHE A O 1
ATOM 885 N N . ALA A 1 120 ? -3.293 8.541 -6.161 1.00 95.25 120 ALA A N 1
ATOM 886 C CA . ALA A 1 120 ? -2.334 8.629 -7.275 1.00 95.25 120 ALA A CA 1
ATOM 887 C C . ALA A 1 120 ? -2.985 8.650 -8.680 1.00 95.25 120 ALA A C 1
ATOM 889 O O . ALA A 1 120 ? -2.564 9.416 -9.543 1.00 95.25 120 ALA A O 1
ATOM 890 N N . GLU A 1 121 ? -4.077 7.903 -8.879 1.00 95.12 121 GLU A N 1
ATOM 891 C CA . GLU A 1 121 ? -4.893 7.895 -10.115 1.00 95.12 121 GLU A CA 1
ATOM 892 C C . GLU A 1 121 ? -6.085 8.886 -10.079 1.00 95.12 121 GLU A C 1
ATOM 894 O O . GLU A 1 121 ? -6.994 8.862 -10.915 1.00 95.12 121 GLU A O 1
ATOM 899 N N . GLY A 1 122 ? -6.105 9.781 -9.091 1.00 95.69 122 GLY A N 1
ATOM 900 C CA . GLY A 1 122 ? -7.101 10.831 -8.900 1.00 95.69 122 GLY A CA 1
ATOM 901 C C . GLY A 1 122 ? -8.293 10.444 -8.016 1.00 95.69 122 GLY A C 1
ATOM 902 O O . GLY A 1 122 ? -8.681 9.282 -7.880 1.00 95.69 122 GLY A O 1
ATOM 903 N N . ALA A 1 123 ? -8.944 11.460 -7.442 1.00 96.38 123 ALA A N 1
ATOM 904 C CA . ALA A 1 123 ? -10.083 11.296 -6.538 1.00 96.38 123 ALA A CA 1
ATOM 905 C C . ALA A 1 123 ? -11.247 10.517 -7.171 1.00 96.38 123 ALA A C 1
ATOM 907 O O . ALA A 1 123 ? -11.858 9.666 -6.528 1.00 96.38 123 ALA A O 1
ATOM 908 N N . ASP A 1 124 ? -11.546 10.760 -8.445 1.00 96.00 124 ASP A N 1
ATOM 909 C CA . ASP A 1 124 ? -12.620 10.060 -9.152 1.00 96.00 124 ASP A CA 1
ATOM 910 C C . ASP A 1 124 ? -12.337 8.561 -9.316 1.00 96.00 124 ASP A C 1
ATOM 912 O O . ASP A 1 124 ? -13.260 7.742 -9.234 1.00 96.00 124 ASP A O 1
ATOM 916 N N . PHE A 1 125 ? -11.074 8.188 -9.536 1.00 96.81 125 PHE A N 1
ATOM 917 C CA . PHE A 1 125 ? -10.651 6.792 -9.558 1.00 96.81 125 PHE A CA 1
ATOM 918 C C . PHE A 1 125 ? -10.865 6.153 -8.186 1.00 96.81 125 PHE A C 1
ATOM 920 O O . PHE A 1 125 ? -11.589 5.155 -8.089 1.00 96.81 125 PHE A O 1
ATOM 927 N N . LEU A 1 126 ? -10.332 6.777 -7.130 1.00 97.75 126 LEU A N 1
ATOM 928 C CA . LEU A 1 126 ? -10.442 6.287 -5.757 1.00 97.75 126 LEU A CA 1
ATOM 929 C C . LEU A 1 126 ? -11.908 6.095 -5.347 1.00 97.75 126 LEU A C 1
ATOM 931 O O . LEU A 1 126 ? -12.312 5.005 -4.944 1.00 97.75 126 LEU A O 1
ATOM 935 N N . LEU A 1 127 ? -12.750 7.115 -5.539 1.00 97.06 127 LEU A N 1
ATOM 936 C CA . LEU A 1 127 ? -14.165 7.085 -5.153 1.00 97.06 127 LEU A CA 1
ATOM 937 C C . LEU A 1 127 ? -14.993 6.052 -5.925 1.00 97.06 127 LEU A C 1
ATOM 939 O O . LEU A 1 127 ? -16.030 5.602 -5.430 1.00 97.06 127 LEU A O 1
ATOM 943 N N . ARG A 1 128 ? -14.580 5.666 -7.137 1.00 97.50 128 ARG A N 1
ATOM 944 C CA . ARG A 1 128 ? -15.188 4.536 -7.857 1.00 97.50 128 ARG A CA 1
ATOM 945 C C . ARG A 1 128 ? -14.675 3.196 -7.345 1.00 97.50 128 ARG A C 1
ATOM 947 O O . ARG A 1 128 ? -15.465 2.255 -7.262 1.00 97.50 128 ARG A O 1
ATOM 954 N N . ALA A 1 129 ? -13.386 3.101 -7.033 1.00 97.31 129 ALA A N 1
ATOM 955 C CA . ALA A 1 129 ? -12.755 1.876 -6.570 1.00 97.31 129 ALA A CA 1
ATOM 956 C C . ALA A 1 129 ? -13.328 1.427 -5.219 1.00 97.31 129 ALA A C 1
ATOM 958 O O . ALA A 1 129 ? -13.879 0.327 -5.130 1.00 97.31 129 ALA A O 1
ATOM 959 N N . VAL A 1 130 ? -13.301 2.302 -4.209 1.00 97.75 130 VAL A N 1
ATOM 960 C CA . VAL A 1 130 ? -13.689 1.984 -2.819 1.00 97.75 130 VAL A CA 1
ATOM 961 C C . VAL A 1 130 ? -15.139 1.520 -2.665 1.00 97.75 130 VAL A C 1
ATOM 963 O O . VAL A 1 130 ? -15.452 0.785 -1.737 1.00 97.75 130 VAL A O 1
ATOM 966 N N . LYS A 1 131 ? -16.033 1.861 -3.605 1.00 97.75 131 LYS A N 1
ATOM 967 C CA . LYS A 1 131 ? -17.431 1.380 -3.617 1.00 97.75 131 LYS A CA 1
ATOM 968 C C . LYS A 1 131 ? -17.563 -0.137 -3.759 1.00 97.75 131 LYS A C 1
ATOM 970 O O . LYS A 1 131 ? -18.639 -0.673 -3.521 1.00 97.75 131 LYS A O 1
ATOM 975 N N . LYS A 1 132 ? -16.504 -0.819 -4.201 1.00 98.00 132 LYS A N 1
ATOM 976 C CA . LYS A 1 132 ? -16.462 -2.279 -4.353 1.00 98.00 132 LYS A CA 1
ATOM 977 C C . LYS A 1 132 ? -16.021 -2.992 -3.066 1.00 98.00 132 LYS A C 1
ATOM 979 O O . LYS A 1 132 ? -15.973 -4.222 -3.050 1.00 98.00 132 LYS A O 1
ATOM 984 N N . ALA A 1 133 ? -15.655 -2.247 -2.023 1.00 98.56 133 ALA A N 1
ATOM 985 C CA . ALA A 1 133 ? -15.273 -2.804 -0.734 1.00 98.56 133 ALA A CA 1
ATOM 986 C C . ALA A 1 133 ? -16.512 -3.180 0.092 1.00 98.56 133 ALA A C 1
ATOM 988 O O . ALA A 1 133 ? -17.507 -2.459 0.114 1.00 98.56 133 ALA A O 1
ATOM 989 N N . ASN A 1 134 ? -16.425 -4.300 0.808 1.00 98.56 134 ASN A N 1
ATOM 990 C CA . ASN A 1 134 ? -17.437 -4.751 1.770 1.00 98.56 134 ASN A CA 1
ATOM 991 C C . ASN A 1 134 ? -17.246 -4.111 3.158 1.00 98.56 134 ASN A C 1
ATOM 993 O O . ASN A 1 134 ? -17.997 -4.389 4.092 1.00 98.56 134 ASN A O 1
ATOM 997 N N . PHE A 1 135 ? -16.232 -3.261 3.286 1.00 98.50 135 PHE A N 1
ATOM 998 C CA . PHE A 1 135 ? -15.844 -2.529 4.481 1.00 98.50 135 PHE A CA 1
ATOM 999 C C . PHE A 1 135 ? -15.757 -1.033 4.151 1.00 98.50 135 PHE A C 1
ATOM 1001 O O . PHE A 1 135 ? -15.584 -0.666 2.986 1.00 98.50 135 PHE A O 1
ATOM 1008 N N . PRO A 1 136 ? -15.912 -0.145 5.142 1.00 98.44 136 PRO A N 1
ATOM 1009 C CA . PRO A 1 136 ? -15.842 1.284 4.906 1.00 98.44 136 PRO A CA 1
ATOM 1010 C C . PRO A 1 136 ? -14.397 1.730 4.700 1.00 98.44 136 PRO A C 1
ATOM 1012 O O . PRO A 1 136 ? -13.503 1.363 5.466 1.00 98.44 136 PRO A O 1
ATOM 1015 N N . PHE A 1 137 ? -14.213 2.616 3.728 1.00 98.75 137 PHE A N 1
ATOM 1016 C CA . PHE A 1 137 ? -13.119 3.573 3.779 1.00 98.75 137 PHE A CA 1
ATOM 1017 C C . PHE A 1 137 ? -13.546 4.741 4.676 1.00 98.75 137 PHE A C 1
ATOM 1019 O O . PHE A 1 137 ? -14.633 5.302 4.500 1.00 98.75 137 PHE A O 1
ATOM 1026 N N . LEU A 1 138 ? -12.716 5.059 5.664 1.00 98.75 138 LEU A N 1
ATOM 1027 C CA . LEU A 1 138 ? -12.957 6.031 6.716 1.00 98.75 138 LEU A CA 1
ATOM 1028 C C . LEU A 1 138 ? -12.038 7.235 6.527 1.00 98.75 138 LEU A C 1
ATOM 1030 O O . LEU A 1 138 ? -10.843 7.078 6.285 1.00 98.75 138 LEU A O 1
ATOM 1034 N N . CYS A 1 139 ? -12.586 8.436 6.685 1.00 98.56 139 CYS A N 1
ATOM 1035 C CA . CYS A 1 139 ? -11.805 9.662 6.820 1.00 98.56 139 CYS A CA 1
ATOM 1036 C C . CYS A 1 139 ? -12.701 10.800 7.321 1.00 98.56 139 CYS A C 1
ATOM 1038 O O . CYS A 1 139 ? -13.727 11.113 6.712 1.00 98.56 139 CYS A O 1
ATOM 1040 N N . ALA A 1 140 ? -12.325 11.428 8.433 1.00 98.56 140 ALA A N 1
ATOM 1041 C CA . ALA A 1 140 ? -13.124 12.458 9.085 1.00 98.56 140 ALA A CA 1
ATOM 1042 C C . ALA A 1 140 ? -12.973 13.851 8.465 1.00 98.56 140 ALA A C 1
ATOM 1044 O O . ALA A 1 140 ? -13.832 14.705 8.697 1.00 98.56 140 ALA A O 1
ATOM 1045 N N . ASN A 1 141 ? -11.905 14.089 7.700 1.00 98.19 141 ASN A N 1
ATOM 1046 C CA . ASN A 1 141 ? -11.497 15.432 7.308 1.00 98.19 141 ASN A CA 1
ATOM 1047 C C . ASN A 1 141 ? -11.418 15.681 5.796 1.00 98.19 141 ASN A C 1
ATOM 1049 O O . ASN A 1 141 ? -10.861 16.694 5.390 1.00 98.19 141 ASN A O 1
ATOM 1053 N N . ILE A 1 142 ? -12.037 14.833 4.964 1.00 97.81 142 ILE A N 1
ATOM 1054 C CA . ILE A 1 142 ? -12.153 15.063 3.513 1.00 97.81 142 ILE A CA 1
ATOM 1055 C C . ILE A 1 142 ? -13.583 15.468 3.150 1.00 97.81 142 ILE A C 1
ATOM 1057 O O . ILE A 1 142 ? -14.549 14.735 3.392 1.00 97.81 142 ILE A O 1
ATOM 1061 N N . PHE A 1 143 ? -13.715 16.620 2.497 1.00 97.12 143 PHE A N 1
ATOM 1062 C CA . PHE A 1 143 ? -14.993 17.228 2.148 1.00 97.12 143 PHE A CA 1
ATOM 1063 C C . PHE A 1 143 ? -15.070 17.599 0.668 1.00 97.12 143 PHE A C 1
ATOM 1065 O O . PHE A 1 143 ? -14.088 17.991 0.041 1.00 97.12 143 PHE A O 1
ATOM 1072 N N . LYS A 1 144 ? -16.284 17.545 0.116 1.00 95.19 144 LYS A N 1
ATOM 1073 C CA . LYS A 1 144 ? -16.621 18.227 -1.141 1.00 95.19 144 LYS A CA 1
ATOM 1074 C C . LYS A 1 144 ? -16.655 19.751 -0.928 1.00 95.19 144 LYS A C 1
ATOM 1076 O O . LYS A 1 144 ? -16.822 20.178 0.218 1.00 95.19 144 LYS A O 1
ATOM 1081 N N . PRO A 1 145 ? -16.613 20.580 -1.992 1.00 89.06 145 PRO A N 1
ATOM 1082 C CA . PRO A 1 145 ? -16.668 22.044 -1.873 1.00 89.06 145 PRO A CA 1
ATOM 1083 C C . PRO A 1 145 ? -17.835 22.569 -1.029 1.00 89.06 145 PRO A C 1
ATOM 1085 O O . PRO A 1 145 ? -17.689 23.545 -0.307 1.00 89.06 145 PRO A O 1
ATOM 1088 N N . GLN A 1 146 ? -18.984 21.887 -1.063 1.00 87.69 146 GLN A N 1
ATOM 1089 C CA . GLN A 1 146 ? -20.183 22.254 -0.302 1.00 87.69 146 GLN A CA 1
ATOM 1090 C C . GLN A 1 146 ? -20.126 21.834 1.183 1.00 87.69 146 GLN A C 1
ATOM 1092 O O . GLN A 1 146 ? -21.143 21.863 1.868 1.00 87.69 146 GLN A O 1
ATOM 1097 N N . GLY A 1 147 ? -18.976 21.367 1.680 1.00 91.12 147 GLY A N 1
ATOM 1098 C CA . GLY A 1 147 ? -18.795 20.927 3.067 1.00 91.12 147 GLY A CA 1
ATOM 1099 C C . GLY A 1 147 ? -19.355 19.535 3.380 1.00 91.12 147 GLY A C 1
ATOM 1100 O O . GLY A 1 147 ? -19.343 19.119 4.534 1.00 91.12 147 GLY A O 1
ATOM 1101 N N . LYS A 1 148 ? -19.833 18.786 2.376 1.00 94.44 148 LYS A N 1
ATOM 1102 C CA . LYS A 1 148 ? -20.314 17.408 2.563 1.00 94.44 148 LYS A CA 1
ATOM 1103 C C . LYS A 1 148 ? -19.127 16.449 2.765 1.00 94.44 148 LYS A C 1
ATOM 1105 O O . LYS A 1 148 ? -18.253 16.444 1.893 1.00 94.44 148 LYS A O 1
ATOM 1110 N N . PRO A 1 149 ? -19.112 15.610 3.823 1.00 96.56 149 PRO A N 1
ATOM 1111 C CA . PRO A 1 149 ? -18.096 14.570 3.990 1.00 96.56 149 PRO A CA 1
ATOM 1112 C C . PRO A 1 149 ? -18.046 13.629 2.784 1.00 96.56 149 PRO A C 1
ATOM 1114 O O . PRO A 1 149 ? -19.088 13.254 2.234 1.00 96.56 149 PRO A O 1
ATOM 1117 N N . VAL A 1 150 ? -16.836 13.264 2.363 1.00 97.62 150 VAL A N 1
ATOM 1118 C CA . VAL A 1 150 ? -16.616 12.321 1.256 1.00 97.62 150 VAL A CA 1
ATOM 1119 C C . VAL A 1 150 ? -16.689 10.874 1.737 1.00 97.62 150 VAL A C 1
ATOM 1121 O O . VAL A 1 150 ? -17.301 10.045 1.064 1.00 97.62 150 VAL A O 1
ATOM 1124 N N . PHE A 1 151 ? -16.112 10.599 2.906 1.00 98.25 151 PHE A N 1
ATOM 1125 C CA . PHE A 1 151 ? -16.060 9.283 3.538 1.00 98.25 151 PHE A CA 1
ATOM 1126 C C . PHE A 1 151 ? -16.826 9.281 4.864 1.00 98.25 151 PHE A C 1
ATOM 1128 O O . PHE A 1 151 ? -17.185 10.334 5.400 1.00 98.25 151 PHE A O 1
ATOM 1135 N N . GLU A 1 152 ? -17.095 8.088 5.397 1.00 97.69 152 GLU A N 1
ATOM 1136 C CA . GLU A 1 152 ? -17.583 7.965 6.770 1.00 97.69 152 GLU A CA 1
ATOM 1137 C C . GLU A 1 152 ? -16.475 8.428 7.736 1.00 97.69 152 GLU A C 1
ATOM 1139 O O . GLU A 1 152 ? -15.342 7.964 7.623 1.00 97.69 152 GLU A O 1
ATOM 1144 N N . PRO A 1 153 ? -16.751 9.322 8.701 1.00 97.38 153 PRO A N 1
ATOM 1145 C CA . PRO A 1 153 ? -15.710 9.809 9.607 1.00 97.38 153 PRO A CA 1
ATOM 1146 C C . PRO A 1 153 ? -15.237 8.730 10.593 1.00 97.38 153 PRO A C 1
ATOM 1148 O O . PRO A 1 153 ? -14.067 8.688 10.963 1.00 97.38 153 PRO A O 1
ATOM 1151 N N . PHE A 1 154 ? -16.153 7.865 11.035 1.00 98.38 154 PHE A N 1
ATOM 1152 C CA . PHE A 1 154 ? -15.888 6.770 11.964 1.00 98.38 154 PHE A CA 1
ATOM 1153 C C . PHE A 1 154 ? -16.938 5.663 11.803 1.00 98.38 154 PHE A C 1
ATOM 1155 O O . PHE A 1 154 ? -18.038 5.904 11.298 1.00 98.38 154 PHE A O 1
ATOM 1162 N N . ARG A 1 155 ? -16.644 4.480 12.348 1.00 98.50 155 ARG A N 1
ATOM 1163 C CA . ARG A 1 155 ? -17.596 3.373 12.513 1.00 98.50 155 ARG A CA 1
ATOM 1164 C C . ARG A 1 155 ? -17.472 2.744 13.901 1.00 98.50 155 ARG A C 1
ATOM 1166 O O . ARG A 1 155 ? -16.379 2.663 14.447 1.00 98.50 155 ARG A O 1
ATOM 1173 N N . VAL A 1 156 ? -18.591 2.314 14.487 1.00 98.56 156 VAL A N 1
ATOM 1174 C CA . VAL A 1 156 ? -18.619 1.655 15.805 1.00 98.56 156 VAL A CA 1
ATOM 1175 C C . VAL A 1 156 ? -18.870 0.159 15.637 1.00 98.56 156 VAL A C 1
ATOM 1177 O O . VAL A 1 156 ? -19.847 -0.244 15.010 1.00 98.56 156 VAL A O 1
ATOM 1180 N N . PHE A 1 157 ? -18.007 -0.654 16.236 1.00 98.19 157 PHE A N 1
ATOM 1181 C CA . PHE A 1 157 ? -18.069 -2.113 16.240 1.00 98.19 157 PHE A CA 1
ATOM 1182 C C . PHE A 1 157 ? -18.352 -2.628 17.650 1.00 98.19 157 PHE A C 1
ATOM 1184 O O . PHE A 1 157 ? -18.005 -1.980 18.630 1.00 98.19 157 PHE A O 1
ATOM 1191 N N . HIS A 1 158 ? -18.944 -3.814 17.769 1.00 97.50 158 HIS A N 1
ATOM 1192 C CA . HIS A 1 158 ? -19.150 -4.471 19.061 1.00 97.50 158 HIS A CA 1
ATOM 1193 C C . HIS A 1 158 ? -18.192 -5.656 19.181 1.00 97.50 158 HIS A C 1
ATOM 1195 O O . HIS A 1 158 ? -18.229 -6.561 18.343 1.00 97.50 158 HIS A O 1
ATOM 1201 N N . ARG A 1 159 ? -17.316 -5.649 20.191 1.00 96.69 159 ARG A N 1
ATOM 1202 C CA . ARG A 1 159 ? -16.323 -6.706 20.450 1.00 96.69 159 ARG A CA 1
ATOM 1203 C C . ARG A 1 159 ? -16.196 -6.931 21.946 1.00 96.69 159 ARG A C 1
ATOM 1205 O O . ARG A 1 159 ? -16.078 -5.973 22.701 1.00 96.69 159 ARG A O 1
ATOM 1212 N N . ALA A 1 160 ? -16.241 -8.189 22.377 1.00 94.69 160 ALA A N 1
ATOM 1213 C CA . ALA A 1 160 ? -16.130 -8.564 23.786 1.00 94.69 160 ALA A CA 1
ATOM 1214 C C . ALA A 1 160 ? -17.082 -7.801 24.744 1.00 94.69 160 ALA A C 1
ATOM 1216 O O . ALA A 1 160 ? -16.745 -7.568 25.902 1.00 94.69 160 ALA A O 1
ATOM 1217 N N . GLY A 1 161 ? -18.265 -7.393 24.262 1.00 94.62 161 GLY A N 1
ATOM 1218 C CA . GLY A 1 161 ? -19.234 -6.595 25.028 1.00 94.62 161 GLY A CA 1
ATOM 1219 C C . GLY A 1 161 ? -18.952 -5.087 25.087 1.00 94.62 161 GLY A C 1
ATOM 1220 O O . GLY A 1 161 ? -19.746 -4.364 25.678 1.00 94.62 161 GLY A O 1
ATOM 1221 N N . LEU A 1 162 ? -17.875 -4.605 24.459 1.00 97.44 162 LEU A N 1
ATOM 1222 C CA . LEU A 1 162 ? -17.545 -3.185 24.333 1.00 97.44 162 LEU A CA 1
ATOM 1223 C C . LEU A 1 162 ? -17.887 -2.654 22.940 1.00 97.44 162 LEU A C 1
ATOM 1225 O O . LEU A 1 162 ? -17.780 -3.360 21.933 1.00 97.44 162 LEU A O 1
ATOM 1229 N N . ARG A 1 163 ? -18.242 -1.373 22.884 1.00 98.38 163 ARG A N 1
ATOM 1230 C CA . ARG A 1 163 ? -18.388 -0.592 21.656 1.00 98.38 163 ARG A CA 1
ATOM 1231 C C . ARG A 1 163 ? -17.039 0.035 21.314 1.00 98.38 163 ARG A C 1
ATOM 1233 O O . ARG A 1 163 ? -16.560 0.910 22.031 1.00 98.38 163 ARG A O 1
ATOM 1240 N N . VAL A 1 164 ? -16.426 -0.390 20.220 1.00 98.69 164 VAL A N 1
ATOM 1241 C CA . VAL A 1 164 ? -15.137 0.109 19.732 1.00 98.69 164 VAL A CA 1
ATOM 1242 C C . VAL A 1 164 ? -15.386 1.052 18.560 1.00 98.69 164 VAL A C 1
ATOM 1244 O O . VAL A 1 164 ? -15.840 0.622 17.503 1.00 98.69 164 VAL A O 1
ATOM 1247 N N . GLY A 1 165 ? -15.132 2.343 18.752 1.00 98.75 165 GLY A N 1
ATOM 1248 C CA . GLY A 1 165 ? -15.226 3.357 17.707 1.00 98.75 165 GLY A CA 1
ATOM 1249 C C . GLY A 1 165 ? -13.910 3.478 16.950 1.00 98.75 165 GLY A C 1
ATOM 1250 O O . GLY A 1 165 ? -12.902 3.816 17.557 1.00 98.75 165 GLY A O 1
ATOM 1251 N N . VAL A 1 166 ? -13.919 3.237 15.642 1.00 98.88 166 VAL A N 1
ATOM 1252 C CA . VAL A 1 166 ? -12.766 3.441 14.757 1.00 98.88 166 VAL A CA 1
ATOM 1253 C C . VAL A 1 166 ? -12.972 4.735 13.982 1.00 98.88 166 VAL A C 1
ATOM 1255 O O . VAL A 1 166 ? -13.947 4.840 13.243 1.00 98.88 166 VAL A O 1
ATOM 1258 N N . VAL A 1 167 ? -12.085 5.711 14.160 1.00 98.88 167 VAL A N 1
ATOM 1259 C CA . VAL A 1 167 ? -12.063 7.006 13.455 1.00 98.88 167 VAL A CA 1
ATOM 1260 C C . VAL A 1 167 ? -10.796 7.095 12.614 1.00 98.88 167 VAL A C 1
ATOM 1262 O O . VAL A 1 167 ? -9.773 6.554 13.018 1.00 98.88 167 VAL A O 1
ATOM 1265 N N . ALA A 1 168 ? -10.846 7.767 11.467 1.00 98.69 168 ALA A N 1
ATOM 1266 C CA . ALA A 1 168 ? -9.671 7.964 10.620 1.00 98.69 168 ALA A CA 1
ATOM 1267 C C . ALA A 1 168 ? -9.451 9.444 10.308 1.00 98.69 168 ALA A C 1
ATOM 1269 O O . ALA A 1 168 ? -10.420 10.160 10.046 1.00 98.69 168 ALA A O 1
ATOM 1270 N N . LEU A 1 169 ? -8.197 9.893 10.317 1.00 98.62 169 LEU A N 1
ATOM 1271 C CA . LEU A 1 169 ? -7.800 11.245 9.928 1.00 98.62 169 LEU A CA 1
ATOM 1272 C C . LEU A 1 169 ? -6.601 11.185 8.986 1.00 98.62 169 LEU A C 1
ATOM 1274 O O . LEU A 1 169 ? -5.675 10.406 9.208 1.00 98.62 169 LEU A O 1
ATOM 1278 N N . LEU A 1 170 ? -6.640 12.028 7.961 1.00 98.00 170 LEU A N 1
ATOM 1279 C CA . LEU A 1 170 ? -5.567 12.211 6.991 1.00 98.00 170 LEU A CA 1
ATOM 1280 C C . LEU A 1 170 ? -4.847 13.532 7.267 1.00 98.00 170 LEU A C 1
ATOM 1282 O O . LEU A 1 170 ? -5.460 14.473 7.768 1.00 98.00 170 LEU A O 1
ATOM 1286 N N . ASP A 1 171 ? -3.566 13.614 6.941 1.00 94.81 171 ASP A N 1
ATOM 1287 C CA . ASP A 1 171 ? -2.849 14.884 6.947 1.00 94.81 171 ASP A CA 1
ATOM 1288 C C . ASP A 1 171 ? -3.479 15.895 5.969 1.00 94.81 171 ASP A C 1
ATOM 1290 O O . ASP A 1 171 ? -3.849 15.536 4.849 1.00 94.81 171 ASP A O 1
ATOM 1294 N N . ASP A 1 172 ? -3.600 17.163 6.360 1.00 93.44 172 ASP A N 1
ATOM 1295 C CA . ASP A 1 172 ? -4.077 18.225 5.468 1.00 93.44 172 ASP A CA 1
ATOM 1296 C C . ASP A 1 172 ? -2.950 18.853 4.630 1.00 93.44 172 ASP A C 1
ATOM 1298 O O . ASP A 1 172 ? -3.209 19.610 3.686 1.00 93.44 172 ASP A O 1
ATOM 1302 N N . HIS A 1 173 ? -1.697 18.489 4.905 1.00 88.50 173 HIS A N 1
ATOM 1303 C CA . HIS A 1 173 ? -0.542 18.932 4.140 1.00 88.50 173 HIS A CA 1
ATOM 1304 C C . HIS A 1 173 ? -0.483 18.309 2.730 1.00 88.50 173 HIS A C 1
ATOM 1306 O O . HIS A 1 173 ? 0.012 17.204 2.511 1.00 88.50 173 HIS A O 1
ATOM 1312 N N . VAL A 1 174 ? -0.915 19.074 1.722 1.00 83.94 174 VAL A N 1
ATOM 1313 C CA . VAL A 1 174 ? -0.782 18.716 0.297 1.00 83.94 174 VAL A CA 1
ATOM 1314 C C . VAL A 1 174 ? 0.598 19.125 -0.228 1.00 83.94 174 VAL A C 1
ATOM 1316 O O . VAL A 1 174 ? 0.798 20.241 -0.718 1.00 83.94 174 VAL A O 1
ATOM 1319 N N . VAL A 1 175 ? 1.561 18.209 -0.116 1.00 79.31 175 VAL A N 1
ATOM 1320 C CA . VAL A 1 175 ? 2.992 18.495 -0.331 1.00 79.31 175 VAL A CA 1
ATOM 1321 C C . VAL A 1 175 ? 3.452 18.486 -1.797 1.00 79.31 175 VAL A C 1
ATOM 1323 O O . VAL A 1 175 ? 4.486 19.078 -2.102 1.00 79.31 175 VAL A O 1
ATOM 1326 N N . THR A 1 176 ? 2.698 17.883 -2.729 1.00 83.12 176 THR A N 1
ATOM 1327 C CA . THR A 1 176 ? 3.052 17.840 -4.166 1.00 83.12 176 THR A CA 1
ATOM 1328 C C . THR A 1 176 ? 1.979 18.448 -5.072 1.00 83.12 176 THR A C 1
ATOM 1330 O O . THR A 1 176 ? 0.787 18.478 -4.753 1.00 83.12 176 THR A O 1
ATOM 1333 N N . ASN A 1 177 ? 2.393 18.927 -6.252 1.00 86.25 177 ASN A N 1
ATOM 1334 C CA . ASN A 1 177 ? 1.459 19.406 -7.275 1.00 86.25 177 ASN A CA 1
ATOM 1335 C C . ASN A 1 177 ? 0.608 18.259 -7.839 1.00 86.25 177 ASN A C 1
ATOM 1337 O O . ASN A 1 177 ? -0.566 18.467 -8.134 1.00 86.25 177 ASN A O 1
ATOM 1341 N N . GLN A 1 178 ? 1.179 17.057 -7.971 1.00 86.31 178 GLN A N 1
ATOM 1342 C CA . GLN A 1 178 ? 0.460 15.857 -8.397 1.00 86.31 178 GLN A CA 1
ATOM 1343 C C . GLN A 1 178 ? -0.669 15.534 -7.422 1.00 86.31 178 GLN A C 1
ATOM 1345 O O . GLN A 1 178 ? -1.806 15.381 -7.861 1.00 86.31 178 GLN A O 1
ATOM 1350 N N . TYR A 1 179 ? -0.389 15.539 -6.115 1.00 90.62 179 TYR A N 1
ATOM 1351 C CA . TYR A 1 179 ? -1.412 15.299 -5.103 1.00 90.62 179 TYR A CA 1
ATOM 1352 C C . TYR A 1 179 ? -2.508 16.370 -5.142 1.00 90.62 179 TYR A C 1
ATOM 1354 O O . TYR A 1 179 ? -3.696 16.052 -5.193 1.00 90.62 179 TYR A O 1
ATOM 1362 N N . ARG A 1 180 ? -2.126 17.652 -5.233 1.00 91.50 180 ARG A N 1
ATOM 1363 C CA . ARG A 1 180 ? -3.091 18.755 -5.373 1.00 91.50 180 ARG A CA 1
ATOM 1364 C C . ARG A 1 180 ? -4.013 18.565 -6.577 1.00 91.50 180 ARG A C 1
ATOM 1366 O O . ARG A 1 180 ? -5.221 18.743 -6.458 1.00 91.50 180 ARG A O 1
ATOM 1373 N N . ASN A 1 181 ? -3.451 18.192 -7.724 1.00 91.56 181 ASN A N 1
ATOM 1374 C CA . ASN A 1 181 ? -4.221 17.954 -8.942 1.00 91.56 181 ASN A CA 1
ATOM 1375 C C . ASN A 1 181 ? -5.127 16.721 -8.806 1.00 91.56 181 ASN A C 1
ATOM 1377 O O . ASN A 1 181 ? -6.268 16.747 -9.265 1.00 91.56 181 ASN A O 1
ATOM 1381 N N . ALA A 1 182 ? -4.643 15.669 -8.143 1.00 92.62 182 ALA A N 1
ATOM 1382 C CA . ALA A 1 182 ? -5.383 14.436 -7.911 1.00 92.62 182 ALA A CA 1
ATOM 1383 C C . ALA A 1 182 ? -6.613 14.625 -7.009 1.00 92.62 182 ALA A C 1
ATOM 1385 O O . ALA A 1 182 ? -7.645 13.991 -7.242 1.00 92.62 182 ALA A O 1
ATOM 1386 N N . LEU A 1 183 ? -6.539 15.520 -6.018 1.00 92.19 183 LEU A N 1
ATOM 1387 C CA . LEU A 1 183 ? -7.669 15.871 -5.149 1.00 92.19 183 LEU A CA 1
ATOM 1388 C C . LEU A 1 183 ? -8.787 16.617 -5.891 1.00 92.19 183 LEU A C 1
ATOM 1390 O O . LEU A 1 183 ? -9.940 16.594 -5.449 1.00 92.19 183 LEU A O 1
ATOM 1394 N N . HIS A 1 184 ? -8.479 17.249 -7.028 1.00 88.56 184 HIS A N 1
ATOM 1395 C CA . HIS A 1 184 ? -9.414 18.058 -7.805 1.00 88.56 184 HIS A CA 1
ATOM 1396 C C . HIS A 1 184 ? -10.083 19.139 -6.928 1.00 88.56 184 HIS A C 1
ATOM 1398 O O . HIS A 1 184 ? -9.420 20.063 -6.469 1.00 88.56 184 HIS A O 1
ATOM 1404 N N . ASN A 1 185 ? -11.387 19.018 -6.665 1.00 88.56 185 ASN A N 1
ATOM 1405 C CA . ASN A 1 185 ? -12.165 19.961 -5.855 1.00 88.56 185 ASN A CA 1
ATOM 1406 C C . ASN A 1 185 ? -12.367 19.490 -4.403 1.00 88.56 185 ASN A C 1
ATOM 1408 O O . ASN A 1 185 ? -13.168 20.076 -3.672 1.00 88.56 185 ASN A O 1
ATOM 1412 N N . LEU A 1 186 ? -11.732 18.393 -3.986 1.00 95.88 186 LEU A N 1
ATOM 1413 C CA . LEU A 1 186 ? -11.817 17.935 -2.604 1.00 95.88 186 LEU A CA 1
ATOM 1414 C C . LEU A 1 186 ? -10.974 18.828 -1.695 1.00 95.88 186 LEU A C 1
ATOM 1416 O O . LEU A 1 186 ? -9.882 19.258 -2.055 1.00 95.88 186 LEU A O 1
ATOM 1420 N N . ARG A 1 187 ? -11.491 19.087 -0.496 1.00 94.75 187 ARG A N 1
ATOM 1421 C CA . ARG A 1 187 ? -10.794 19.829 0.552 1.00 94.75 187 ARG A CA 1
ATOM 1422 C C . ARG A 1 187 ? -10.484 18.892 1.703 1.00 94.75 187 ARG A C 1
ATOM 1424 O O . ARG A 1 187 ? -11.399 18.256 2.228 1.00 94.75 187 ARG A O 1
ATOM 1431 N N . ILE A 1 188 ? -9.227 18.880 2.121 1.00 96.44 188 ILE A N 1
ATOM 1432 C CA . ILE A 1 188 ? -8.801 18.267 3.375 1.00 96.44 188 ILE A CA 1
ATOM 1433 C C . ILE A 1 188 ? -8.771 19.384 4.418 1.00 96.44 188 ILE A C 1
ATOM 1435 O O . ILE A 1 188 ? -8.201 20.442 4.162 1.00 96.44 188 ILE A O 1
ATOM 1439 N N . SER A 1 189 ? -9.498 19.229 5.522 1.00 96.69 189 SER A N 1
ATOM 1440 C CA . SER A 1 189 ? -9.429 20.186 6.632 1.00 96.69 189 SER A CA 1
ATOM 1441 C C . SER A 1 189 ? -8.376 19.763 7.640 1.00 96.69 189 SER A C 1
ATOM 1443 O O . SER A 1 189 ? -8.124 18.567 7.774 1.00 96.69 189 SER A O 1
ATOM 1445 N N . ASP A 1 190 ? -7.897 20.726 8.423 1.00 97.56 190 ASP A N 1
ATOM 1446 C CA . ASP A 1 190 ? -7.008 20.477 9.554 1.00 97.56 190 ASP A CA 1
ATOM 1447 C C . ASP A 1 190 ? -7.506 19.292 10.418 1.00 97.56 190 ASP A C 1
ATOM 1449 O O . ASP A 1 190 ? -8.704 19.216 10.761 1.00 97.56 190 ASP A O 1
ATOM 1453 N N . PRO A 1 191 ? -6.627 18.321 10.726 1.00 98.00 191 PRO A N 1
ATOM 1454 C CA . PRO A 1 191 ? -7.016 17.127 11.459 1.00 98.00 191 PRO A CA 1
ATOM 1455 C C . PRO A 1 191 ? -7.388 17.423 12.920 1.00 98.00 191 PRO A C 1
ATOM 1457 O O . PRO A 1 191 ? -8.280 16.756 13.451 1.00 98.00 191 PRO A O 1
ATOM 1460 N N . PHE A 1 192 ? -6.795 18.428 13.578 1.00 98.38 192 PHE A N 1
ATOM 1461 C CA . PHE A 1 192 ? -7.162 18.812 14.949 1.00 98.38 192 PHE A CA 1
ATOM 1462 C C . PHE A 1 192 ? -8.583 19.386 15.003 1.00 98.38 192 PHE A C 1
ATOM 1464 O O . PHE A 1 192 ? -9.383 18.991 15.855 1.00 98.38 192 PHE A O 1
ATOM 1471 N N . GLU A 1 193 ? -8.943 20.258 14.061 1.00 98.00 193 GLU A N 1
ATOM 1472 C CA . GLU A 1 193 ? -10.291 20.803 13.927 1.00 98.00 193 GLU A CA 1
ATOM 1473 C C . GLU A 1 193 ? -11.323 19.707 13.649 1.00 98.00 193 GLU A C 1
ATOM 1475 O O . GLU A 1 193 ? -12.434 19.729 14.193 1.00 98.00 193 GLU A O 1
ATOM 1480 N N . ALA A 1 194 ? -10.989 18.752 12.779 1.00 98.06 194 ALA A N 1
ATOM 1481 C CA . ALA A 1 194 ? -11.873 17.637 12.468 1.00 98.06 194 ALA A CA 1
ATOM 1482 C C . ALA A 1 194 ? -12.068 16.715 13.680 1.00 98.06 194 ALA A C 1
ATOM 1484 O O . ALA A 1 194 ? -13.203 16.336 13.989 1.00 98.06 194 ALA A O 1
ATOM 1485 N N . ALA A 1 195 ? -10.993 16.408 14.410 1.00 98.31 195 ALA A N 1
ATOM 1486 C CA . ALA A 1 195 ? -11.042 15.623 15.639 1.00 98.31 195 ALA A CA 1
ATOM 1487 C C . ALA A 1 195 ? -11.929 16.289 16.699 1.00 98.31 195 ALA A C 1
ATOM 1489 O O . ALA A 1 195 ? -12.854 15.652 17.210 1.00 98.31 195 ALA A O 1
ATOM 1490 N N . ALA A 1 196 ? -11.741 17.592 16.936 1.00 97.94 196 ALA A N 1
ATOM 1491 C CA . ALA A 1 196 ? -12.540 18.370 17.881 1.00 97.94 196 ALA A CA 1
ATOM 1492 C C . ALA A 1 196 ? -14.048 18.343 17.560 1.00 97.94 196 ALA A C 1
ATOM 1494 O O . ALA A 1 196 ? -14.883 18.383 18.465 1.00 97.94 196 ALA A O 1
ATOM 1495 N N . LYS A 1 197 ? -14.419 18.229 16.276 1.00 97.12 197 LYS A N 1
ATOM 1496 C CA . LYS A 1 197 ? -15.821 18.104 15.836 1.00 97.12 197 LYS A CA 1
ATOM 1497 C C . LYS A 1 197 ? -16.377 16.688 16.014 1.00 97.12 197 LYS A C 1
ATOM 1499 O O . LYS A 1 197 ? -17.551 16.527 16.348 1.00 97.12 197 LYS A O 1
ATOM 1504 N N . VAL A 1 198 ? -15.569 15.657 15.770 1.00 97.94 198 VAL A N 1
ATOM 1505 C CA . VAL A 1 198 ? -16.038 14.264 15.657 1.00 97.94 198 VAL A CA 1
ATOM 1506 C C . VAL A 1 198 ? -15.940 13.488 16.973 1.00 97.94 198 VAL A C 1
ATOM 1508 O O . VAL A 1 198 ? -16.878 12.763 17.334 1.00 97.94 198 VAL A O 1
ATOM 1511 N N . LEU A 1 199 ? -14.839 13.637 17.712 1.00 98.31 199 LEU A N 1
ATOM 1512 C CA . LEU A 1 199 ? -14.549 12.837 18.904 1.00 98.31 199 LEU A CA 1
ATOM 1513 C C . LEU A 1 199 ? -15.578 13.001 20.035 1.00 98.31 199 LEU A C 1
ATOM 1515 O O . LEU A 1 199 ? -15.986 11.972 20.583 1.00 98.31 199 LEU A O 1
ATOM 1519 N N . PRO A 1 200 ? -16.117 14.201 20.346 1.00 97.56 200 PRO A N 1
ATOM 1520 C CA . PRO A 1 200 ? -17.118 14.340 21.407 1.00 97.56 200 PRO A CA 1
ATOM 1521 C C . PRO A 1 200 ? -18.384 13.510 21.157 1.00 97.56 200 PRO A C 1
ATOM 1523 O O . PRO A 1 200 ? -18.962 12.935 22.083 1.00 97.56 200 PRO A O 1
ATOM 1526 N N . GLY A 1 201 ? -18.820 13.421 19.896 1.00 96.25 201 GLY A N 1
ATOM 1527 C CA . GLY A 1 201 ? -19.963 12.602 19.494 1.00 96.25 201 GLY A CA 1
ATOM 1528 C C . GLY A 1 201 ? -19.636 11.110 19.456 1.00 96.25 201 GLY A C 1
ATOM 1529 O O . GLY A 1 201 ? -20.485 10.276 19.780 1.00 96.25 201 GLY A O 1
ATOM 1530 N N . LEU A 1 202 ? -18.415 10.744 19.061 1.00 97.56 202 LEU A N 1
ATOM 1531 C CA . LEU A 1 202 ? -17.952 9.357 19.080 1.00 97.56 202 LEU A CA 1
ATOM 1532 C C . LEU A 1 202 ? -17.845 8.820 20.512 1.00 97.56 202 LEU A C 1
ATOM 1534 O O . LEU A 1 202 ? -18.434 7.784 20.802 1.00 97.56 202 LEU A O 1
ATOM 1538 N N . ARG A 1 203 ? -17.236 9.579 21.429 1.00 96.50 203 ARG A N 1
ATOM 1539 C CA . ARG A 1 203 ? -17.054 9.219 22.845 1.00 96.50 203 ARG A CA 1
ATOM 1540 C C . ARG A 1 203 ? -18.354 8.857 23.567 1.00 96.50 203 ARG A C 1
ATOM 1542 O O . ARG A 1 203 ? -18.353 8.014 24.452 1.00 96.50 203 ARG A O 1
ATOM 1549 N N . LYS A 1 204 ? -19.487 9.458 23.190 1.00 97.00 204 LYS A N 1
ATOM 1550 C CA . LYS A 1 204 ? -20.806 9.114 23.762 1.00 97.00 204 LYS A CA 1
ATOM 1551 C C . LYS A 1 204 ? -21.332 7.746 23.296 1.00 97.00 204 LYS A C 1
ATOM 1553 O O . LYS A 1 204 ? -22.241 7.188 23.909 1.00 97.00 204 LYS A O 1
ATOM 1558 N N . ARG A 1 205 ? -20.793 7.209 22.200 1.00 97.06 205 ARG A N 1
ATOM 1559 C CA . ARG A 1 205 ? -21.272 5.999 21.510 1.00 97.06 205 ARG A CA 1
ATOM 1560 C C . ARG A 1 205 ? -20.316 4.815 21.600 1.00 97.06 205 ARG A C 1
ATOM 1562 O O . ARG A 1 205 ? -20.701 3.728 21.179 1.00 97.06 205 ARG A O 1
ATOM 1569 N N . CYS A 1 206 ? -19.117 4.999 22.137 1.00 97.44 206 CYS A N 1
ATOM 1570 C CA . CYS A 1 206 ? -18.124 3.943 22.270 1.00 97.44 206 CYS A CA 1
ATOM 1571 C C . CYS A 1 206 ? -17.451 3.958 23.642 1.00 97.44 206 CYS A C 1
ATOM 1573 O O . CYS A 1 206 ? -17.391 4.987 24.309 1.00 97.44 206 CYS A O 1
ATOM 1575 N N . ASP A 1 207 ? -16.919 2.806 24.023 1.00 98.00 207 ASP A N 1
ATOM 1576 C CA . ASP A 1 207 ? -16.182 2.584 25.266 1.00 98.00 207 ASP A CA 1
ATOM 1577 C C . ASP A 1 207 ? -14.660 2.642 25.019 1.00 98.00 207 ASP A C 1
ATOM 1579 O O . ASP A 1 207 ? -13.893 2.976 25.916 1.00 98.00 207 ASP A O 1
ATOM 1583 N N . LEU A 1 208 ? -14.226 2.385 23.777 1.00 98.50 208 LEU A N 1
ATOM 1584 C CA . LEU A 1 208 ? -12.846 2.529 23.306 1.00 98.50 208 LEU A CA 1
ATOM 1585 C C . LEU A 1 208 ? -12.826 3.254 21.954 1.00 98.50 208 LEU A C 1
ATOM 1587 O O . LEU A 1 208 ? -13.553 2.857 21.042 1.00 98.50 208 LEU A O 1
ATOM 1591 N N . ILE A 1 209 ? -11.975 4.274 21.810 1.00 98.81 209 ILE A N 1
ATOM 1592 C CA . ILE A 1 209 ? -11.694 4.933 20.524 1.00 98.81 209 ILE A CA 1
ATOM 1593 C C . ILE A 1 209 ? -10.349 4.441 19.987 1.00 98.81 209 ILE A C 1
ATOM 1595 O O . ILE A 1 209 ? -9.330 4.539 20.675 1.00 98.81 209 ILE A O 1
ATOM 1599 N N . VAL A 1 210 ? -10.367 3.948 18.752 1.00 98.81 210 VAL A N 1
ATOM 1600 C CA . VAL A 1 210 ? -9.200 3.596 17.942 1.00 98.81 210 VAL A CA 1
ATOM 1601 C C . VAL A 1 210 ? -9.098 4.618 16.813 1.00 98.81 210 VAL A C 1
ATOM 1603 O O . VAL A 1 210 ? -10.031 4.758 16.025 1.00 98.81 210 VAL A O 1
ATOM 1606 N N . ALA A 1 211 ? -7.989 5.343 16.738 1.00 98.75 211 ALA A N 1
ATOM 1607 C CA . ALA A 1 211 ? -7.721 6.298 15.673 1.00 98.75 211 ALA A CA 1
ATOM 1608 C C . ALA A 1 211 ? -6.751 5.704 14.646 1.00 98.75 211 ALA A C 1
ATOM 1610 O O . ALA A 1 211 ? -5.689 5.208 15.010 1.00 98.75 211 ALA A O 1
ATOM 1611 N N . LEU A 1 212 ? -7.115 5.768 13.370 1.00 98.75 212 LEU A N 1
ATOM 1612 C CA . LEU A 1 212 ? -6.233 5.510 12.238 1.00 98.75 212 LEU A CA 1
ATOM 1613 C C . LEU A 1 212 ? -5.713 6.872 11.767 1.00 98.75 212 LEU A C 1
ATOM 1615 O O . LEU A 1 212 ? -6.493 7.690 11.278 1.00 98.75 212 LEU A O 1
ATOM 1619 N N . LEU A 1 213 ? -4.437 7.155 12.003 1.00 98.31 213 LEU A N 1
ATOM 1620 C CA . LEU A 1 213 ? -3.829 8.451 11.708 1.00 98.31 213 LEU A CA 1
ATOM 1621 C C . LEU A 1 213 ? -2.862 8.282 10.541 1.00 98.31 213 LEU A C 1
ATOM 1623 O O . LEU A 1 213 ? -1.821 7.643 10.688 1.00 98.31 213 LEU A O 1
ATOM 1627 N N . HIS A 1 214 ? -3.207 8.848 9.392 1.00 97.69 214 HIS A N 1
ATOM 1628 C CA . HIS A 1 214 ? -2.366 8.823 8.202 1.00 97.69 214 HIS A CA 1
ATOM 1629 C C . HIS A 1 214 ? -1.673 10.181 8.056 1.00 97.69 214 HIS A C 1
ATOM 1631 O O . HIS A 1 214 ? -2.128 11.054 7.319 1.00 97.69 214 HIS A O 1
ATOM 1637 N N . PHE A 1 215 ? -0.646 10.404 8.879 1.00 95.38 215 PHE A N 1
ATOM 1638 C CA . PHE A 1 215 ? 0.010 11.703 9.038 1.00 95.38 215 PHE A CA 1
ATOM 1639 C C . PHE A 1 215 ? 1.416 11.700 8.447 1.00 95.38 215 PHE A C 1
ATOM 1641 O O . PHE A 1 215 ? 2.234 10.850 8.793 1.00 95.38 215 PHE A O 1
ATOM 1648 N N . ASN A 1 216 ? 1.698 12.693 7.604 1.00 90.56 216 ASN A N 1
ATOM 1649 C CA . ASN A 1 216 ? 2.995 12.896 6.980 1.00 90.56 216 ASN A CA 1
ATOM 1650 C C . ASN A 1 216 ? 3.828 13.914 7.773 1.00 90.56 216 ASN A C 1
ATOM 1652 O O . ASN A 1 216 ? 4.871 13.572 8.326 1.00 90.56 216 ASN A O 1
ATOM 1656 N N . LEU A 1 217 ? 3.360 15.158 7.859 1.00 92.12 217 LEU A N 1
ATOM 1657 C CA . LEU A 1 217 ? 4.043 16.249 8.557 1.00 92.12 217 LEU A CA 1
ATOM 1658 C C . LEU A 1 217 ? 3.384 16.590 9.899 1.00 92.12 217 LEU A C 1
ATOM 1660 O O . LEU A 1 217 ? 4.042 17.155 10.773 1.00 92.12 217 LEU A O 1
ATOM 1664 N N . THR A 1 218 ? 2.110 16.236 10.082 1.00 94.81 218 THR A N 1
ATOM 1665 C CA . THR A 1 218 ? 1.417 16.405 11.364 1.00 94.81 218 THR A CA 1
ATOM 1666 C C . THR A 1 218 ? 2.055 15.521 12.449 1.00 94.81 218 THR A C 1
ATOM 1668 O O . THR A 1 218 ? 2.173 14.310 12.277 1.00 94.81 218 THR A O 1
ATOM 1671 N N . ASP A 1 219 ? 2.421 16.100 13.603 1.00 95.62 219 ASP A N 1
ATOM 1672 C CA . ASP A 1 219 ? 2.979 15.344 14.737 1.00 95.62 219 ASP A CA 1
ATOM 1673 C C . ASP A 1 219 ? 1.888 14.509 15.448 1.00 95.62 219 ASP A C 1
ATOM 1675 O O . ASP A 1 219 ? 1.003 15.079 16.108 1.00 95.62 219 ASP A O 1
ATOM 1679 N N . PRO A 1 220 ? 1.948 13.161 15.385 1.00 96.00 220 PRO A N 1
ATOM 1680 C CA . PRO A 1 220 ? 0.963 12.309 16.038 1.00 96.00 220 PRO A CA 1
ATOM 1681 C C . PRO A 1 220 ? 0.988 12.441 17.567 1.00 96.00 220 PRO A C 1
ATOM 1683 O O . PRO A 1 220 ? -0.058 12.312 18.201 1.00 96.00 220 PRO A O 1
ATOM 1686 N N . ASP A 1 221 ? 2.128 12.739 18.194 1.00 96.88 221 ASP A N 1
ATOM 1687 C CA . ASP A 1 221 ? 2.206 12.860 19.653 1.00 96.88 221 ASP A CA 1
ATOM 1688 C C . ASP A 1 221 ? 1.520 14.134 20.143 1.00 96.88 221 ASP A C 1
ATOM 1690 O O . ASP A 1 221 ? 0.803 14.102 21.148 1.00 96.88 221 ASP A O 1
ATOM 1694 N N . ALA A 1 222 ? 1.715 15.253 19.441 1.00 97.88 222 ALA A N 1
ATOM 1695 C CA . ALA A 1 222 ? 0.989 16.491 19.707 1.00 97.88 222 ALA A CA 1
ATOM 1696 C C . ALA A 1 222 ? -0.523 16.299 19.517 1.00 97.88 222 ALA A C 1
ATOM 1698 O O . ALA A 1 222 ? -1.309 16.695 20.383 1.00 97.88 222 ALA A O 1
ATOM 1699 N N . PHE A 1 223 ? -0.926 15.614 18.441 1.00 98.31 223 PHE A N 1
ATOM 1700 C CA . PHE A 1 223 ? -2.325 15.286 18.179 1.00 98.31 223 PHE A CA 1
ATOM 1701 C C . PHE A 1 223 ? -2.954 14.448 19.297 1.00 98.31 223 PHE A C 1
ATOM 1703 O O . PHE A 1 223 ? -4.033 14.779 19.789 1.00 98.31 223 PHE A O 1
ATOM 1710 N N . LEU A 1 224 ? -2.276 13.398 19.762 1.00 98.38 224 LEU A N 1
ATOM 1711 C CA . LEU A 1 224 ? -2.795 12.534 20.826 1.00 98.38 224 LEU A CA 1
ATOM 1712 C C . LEU A 1 224 ? -2.822 13.216 22.197 1.00 98.38 224 LEU A C 1
ATOM 1714 O O . LEU A 1 224 ? -3.750 12.988 22.971 1.00 98.38 224 LEU A O 1
ATOM 1718 N N . LYS A 1 225 ? -1.863 14.100 22.497 1.00 98.06 225 LYS A N 1
ATOM 1719 C CA . LYS A 1 225 ? -1.903 14.926 23.719 1.00 98.06 225 LYS A CA 1
ATOM 1720 C C . LYS A 1 225 ? -3.108 15.870 23.731 1.00 98.06 225 LYS A C 1
ATOM 1722 O O . LYS A 1 225 ? -3.685 16.083 24.795 1.00 98.06 225 LYS A O 1
ATOM 1727 N N . ALA A 1 226 ? -3.490 16.410 22.573 1.00 97.94 226 ALA A N 1
ATOM 1728 C CA . ALA A 1 226 ? -4.665 17.267 22.429 1.00 97.94 226 ALA A CA 1
ATOM 1729 C C . ALA A 1 226 ? -5.998 16.492 22.479 1.00 97.94 226 ALA A C 1
ATOM 1731 O O . ALA A 1 226 ? -7.025 17.080 22.807 1.00 97.94 226 ALA A O 1
ATOM 1732 N N . ASN A 1 227 ? -5.980 15.183 22.201 1.00 98.12 227 ASN A N 1
ATOM 1733 C CA . ASN A 1 227 ? -7.167 14.325 22.110 1.00 98.12 227 ASN A CA 1
ATOM 1734 C C . ASN A 1 227 ? -7.062 13.093 23.044 1.00 98.12 227 ASN A C 1
ATOM 1736 O O . ASN A 1 227 ? -7.027 11.949 22.572 1.00 98.12 227 ASN A O 1
ATOM 1740 N N . PRO A 1 228 ? -7.001 13.289 24.379 1.00 96.56 228 PRO A N 1
ATOM 1741 C CA . PRO A 1 228 ? -6.713 12.228 25.350 1.00 96.56 228 PRO A CA 1
ATOM 1742 C C . PRO A 1 228 ? -7.816 11.163 25.494 1.00 96.56 228 PRO A C 1
ATOM 1744 O O . PRO A 1 228 ? -7.627 10.177 26.209 1.00 96.56 228 PRO A O 1
ATOM 1747 N N . GLU A 1 229 ? -8.981 11.341 24.866 1.00 96.19 229 GLU A N 1
ATOM 1748 C CA . GLU A 1 229 ? -10.035 10.324 24.778 1.00 96.19 229 GLU A CA 1
ATOM 1749 C C . GLU A 1 229 ? -9.708 9.169 23.820 1.00 96.19 229 GLU A C 1
ATOM 1751 O O . GLU A 1 229 ? -10.372 8.130 23.876 1.00 96.19 229 GLU A O 1
ATOM 1756 N N . ILE A 1 230 ? -8.714 9.332 22.942 1.00 98.56 230 ILE A N 1
ATOM 1757 C CA . ILE A 1 230 ? -8.260 8.272 22.043 1.00 98.56 230 ILE A CA 1
ATOM 1758 C C . ILE A 1 230 ? -7.516 7.223 22.874 1.00 98.56 230 ILE A C 1
ATOM 1760 O O . ILE A 1 230 ? -6.493 7.507 23.494 1.00 98.56 230 ILE A O 1
ATOM 1764 N N . GLY A 1 231 ? -8.019 5.988 22.890 1.00 98.12 231 GLY A N 1
ATOM 1765 C CA . GLY A 1 231 ? -7.394 4.896 23.640 1.00 98.12 231 GLY A CA 1
ATOM 1766 C C . GLY A 1 231 ? -6.256 4.226 22.873 1.00 98.12 231 GLY A C 1
ATOM 1767 O O . GLY A 1 231 ? -5.264 3.810 23.473 1.00 98.12 231 GLY A O 1
ATOM 1768 N N . VAL A 1 232 ? -6.386 4.138 21.548 1.00 98.69 232 VAL A N 1
ATOM 1769 C CA . VAL A 1 232 ? -5.403 3.512 20.655 1.00 98.69 232 VAL A CA 1
ATOM 1770 C C . VAL A 1 232 ? -5.239 4.351 19.395 1.00 98.69 232 VAL A C 1
ATOM 1772 O O . VAL A 1 232 ? -6.230 4.829 18.854 1.00 98.69 232 VAL A O 1
ATOM 1775 N N . ALA A 1 233 ? -4.012 4.478 18.904 1.00 98.50 233 ALA A N 1
ATOM 1776 C CA . ALA A 1 233 ? -3.688 5.101 17.632 1.00 98.50 233 ALA A CA 1
ATOM 1777 C C . ALA A 1 233 ? -2.815 4.170 16.785 1.00 98.50 233 ALA A C 1
ATOM 1779 O O . ALA A 1 233 ? -1.837 3.608 17.280 1.00 98.50 233 ALA A O 1
ATOM 1780 N N . ILE A 1 234 ? -3.176 4.025 15.516 1.00 98.06 234 ILE A N 1
ATOM 1781 C CA . ILE A 1 234 ? -2.429 3.272 14.512 1.00 98.06 234 ILE A CA 1
ATOM 1782 C C . ILE A 1 234 ? -1.961 4.271 13.464 1.00 98.06 234 ILE A C 1
ATOM 1784 O O . ILE A 1 234 ? -2.786 4.984 12.891 1.00 98.06 234 ILE A O 1
ATOM 1788 N N . ILE A 1 235 ? -0.648 4.362 13.276 1.00 96.31 235 ILE A N 1
ATOM 1789 C CA . ILE A 1 235 ? -0.011 5.376 12.436 1.00 96.31 235 ILE A CA 1
ATOM 1790 C C . ILE A 1 235 ? 0.365 4.769 11.084 1.00 96.31 235 ILE A C 1
ATOM 1792 O O . ILE A 1 235 ? 1.165 3.831 11.043 1.00 96.31 235 ILE A O 1
ATOM 1796 N N . GLY A 1 236 ? -0.205 5.326 10.015 1.00 93.06 236 GLY A N 1
ATOM 1797 C CA . GLY A 1 236 ? 0.164 5.065 8.620 1.00 93.06 236 GLY A CA 1
ATOM 1798 C C . GLY A 1 236 ? 1.151 6.104 8.076 1.00 93.06 236 GLY A C 1
ATOM 1799 O O . GLY A 1 236 ? 1.737 6.860 8.853 1.00 93.06 236 GLY A O 1
ATOM 1800 N N . HIS A 1 237 ? 1.309 6.152 6.748 1.00 91.50 237 HIS A N 1
ATOM 1801 C CA . HIS A 1 237 ? 2.225 7.012 5.973 1.00 91.50 237 HIS A CA 1
ATOM 1802 C C . HIS A 1 237 ? 3.712 6.689 6.169 1.00 91.50 237 HIS A C 1
ATOM 1804 O O . HIS A 1 237 ? 4.452 6.394 5.232 1.00 91.50 237 HIS A O 1
ATOM 1810 N N . HIS A 1 238 ? 4.167 6.704 7.421 1.00 84.94 238 HIS A N 1
ATOM 1811 C CA . HIS A 1 238 ? 5.545 6.393 7.788 1.00 84.94 238 HIS A CA 1
ATOM 1812 C C . HIS A 1 238 ? 5.685 4.935 8.211 1.00 84.94 238 HIS A C 1
ATOM 1814 O O . HIS A 1 238 ? 4.937 4.435 9.053 1.00 84.94 238 HIS A O 1
ATOM 1820 N N . VAL A 1 239 ? 6.704 4.262 7.678 1.00 79.69 239 VAL A N 1
ATOM 1821 C CA . VAL A 1 239 ? 7.024 2.880 8.052 1.00 79.69 239 VAL A CA 1
ATOM 1822 C C . VAL A 1 239 ? 7.695 2.862 9.421 1.00 79.69 239 VAL A C 1
ATOM 1824 O O . VAL A 1 239 ? 8.760 3.448 9.614 1.00 79.69 239 VAL A O 1
ATOM 1827 N N . GLY A 1 240 ? 7.094 2.157 10.379 1.00 77.06 240 GLY A N 1
ATOM 1828 C CA . GLY A 1 240 ? 7.654 1.993 11.716 1.00 77.06 240 GLY A CA 1
ATOM 1829 C C . GLY A 1 240 ? 8.073 0.559 12.033 1.00 77.06 240 GLY A C 1
ATOM 1830 O O . GLY A 1 240 ? 7.669 -0.409 11.393 1.00 77.06 240 GLY A O 1
ATOM 1831 N N . ALA A 1 241 ? 8.848 0.399 13.109 1.00 73.56 241 ALA A N 1
ATOM 1832 C CA . ALA A 1 241 ? 9.237 -0.918 13.623 1.00 73.56 241 ALA A CA 1
ATOM 1833 C C . ALA A 1 241 ? 8.060 -1.717 14.237 1.00 73.56 241 ALA A C 1
ATOM 1835 O O . ALA A 1 241 ? 8.229 -2.881 14.602 1.00 73.56 241 ALA A O 1
ATOM 1836 N N . GLY A 1 242 ? 6.882 -1.094 14.388 1.00 76.62 242 GLY A N 1
ATOM 1837 C CA . GLY A 1 242 ? 5.682 -1.680 15.001 1.00 76.62 242 GLY A CA 1
ATOM 1838 C C . GLY A 1 242 ? 5.754 -1.887 16.518 1.00 76.62 242 GLY A C 1
ATOM 1839 O O . GLY A 1 242 ? 4.892 -2.542 17.113 1.00 76.62 242 GLY A O 1
ATOM 1840 N N . SER A 1 243 ? 6.766 -1.315 17.175 1.00 83.81 243 SER A N 1
ATOM 1841 C CA . SER A 1 243 ? 6.829 -1.234 18.633 1.00 83.81 243 SER A CA 1
ATOM 1842 C C . SER A 1 243 ? 5.756 -0.275 19.146 1.00 83.81 243 SER A C 1
ATOM 1844 O O . SER A 1 243 ? 5.776 0.912 18.815 1.00 83.81 243 SER A O 1
ATOM 1846 N N . ALA A 1 244 ? 4.839 -0.775 19.974 1.00 93.00 244 ALA A N 1
ATOM 1847 C CA . ALA A 1 244 ? 3.832 0.068 20.604 1.00 93.00 244 ALA A CA 1
ATOM 1848 C C . ALA A 1 244 ? 4.401 0.791 21.833 1.00 93.00 244 ALA A C 1
ATOM 1850 O O . ALA A 1 244 ? 5.157 0.211 22.615 1.00 93.00 244 ALA A O 1
ATOM 1851 N N . ARG A 1 245 ? 3.995 2.046 22.035 1.00 94.88 245 ARG A N 1
ATOM 1852 C CA . ARG A 1 245 ? 4.345 2.861 23.212 1.00 94.88 245 ARG A CA 1
ATOM 1853 C C . ARG A 1 245 ? 3.132 3.642 23.713 1.00 94.88 245 ARG A C 1
ATOM 1855 O O . ARG A 1 245 ? 2.061 3.576 23.116 1.00 94.88 245 ARG A O 1
ATOM 1862 N N . LYS A 1 246 ? 3.295 4.382 24.812 1.00 96.62 246 LYS A N 1
ATOM 1863 C CA . LYS A 1 246 ? 2.260 5.291 25.322 1.00 96.62 246 LYS A CA 1
ATOM 1864 C C . LYS A 1 246 ? 2.562 6.750 24.994 1.00 96.62 246 LYS A C 1
ATOM 1866 O O . LYS A 1 246 ? 3.701 7.189 25.132 1.00 96.62 246 LYS A O 1
ATOM 1871 N N . VAL A 1 247 ? 1.514 7.496 24.656 1.00 97.06 247 VAL A N 1
ATOM 1872 C CA . VAL A 1 247 ? 1.470 8.965 24.671 1.00 97.06 247 VAL A CA 1
ATOM 1873 C C . VAL A 1 247 ? 0.339 9.354 25.612 1.00 97.06 247 VAL A C 1
ATOM 1875 O O . VAL A 1 247 ? -0.833 9.158 25.300 1.00 97.06 247 VAL A O 1
ATOM 1878 N N . GLY A 1 248 ? 0.679 9.815 26.817 1.00 94.50 248 GLY A N 1
ATOM 1879 C CA . GLY A 1 248 ? -0.308 9.928 27.892 1.00 94.50 248 GLY A CA 1
ATOM 1880 C C . GLY A 1 248 ? -0.968 8.572 28.174 1.00 94.50 248 GLY A C 1
ATOM 1881 O O . GLY A 1 248 ? -0.291 7.611 28.544 1.00 94.50 248 GLY A O 1
ATOM 1882 N N . ASN A 1 249 ? -2.285 8.491 27.967 1.00 93.12 249 ASN A N 1
ATOM 1883 C CA . ASN A 1 249 ? -3.060 7.255 28.127 1.00 93.12 249 ASN A CA 1
ATOM 1884 C C . ASN A 1 249 ? -3.273 6.477 26.819 1.00 93.12 249 ASN A C 1
ATOM 1886 O O . ASN A 1 249 ? -3.745 5.342 26.875 1.00 93.12 249 ASN A O 1
ATOM 1890 N N . THR A 1 250 ? -2.921 7.051 25.669 1.00 98.31 250 THR A N 1
ATOM 1891 C CA . THR A 1 250 ? -3.106 6.417 24.362 1.00 98.31 250 THR A CA 1
ATOM 1892 C C . THR A 1 250 ? -1.990 5.421 24.079 1.00 98.31 250 THR A C 1
ATOM 1894 O O . THR A 1 250 ? -0.813 5.737 24.258 1.00 98.31 250 THR A O 1
ATOM 1897 N N . VAL A 1 251 ? -2.344 4.231 23.593 1.00 98.38 251 VAL A N 1
ATOM 1898 C CA . VAL A 1 251 ? -1.385 3.286 23.005 1.00 98.38 251 VAL A CA 1
ATOM 1899 C C . VAL A 1 251 ? -1.199 3.626 21.532 1.00 98.38 251 VAL A C 1
ATOM 1901 O O . VAL A 1 251 ? -2.159 3.577 20.775 1.00 98.38 251 VAL A O 1
ATOM 1904 N N . ILE A 1 252 ? 0.020 3.953 21.120 1.00 97.56 252 ILE A N 1
ATOM 1905 C CA . ILE A 1 252 ? 0.364 4.277 19.731 1.00 97.56 252 ILE A CA 1
ATOM 1906 C C . ILE A 1 252 ? 1.234 3.168 19.136 1.00 97.56 252 ILE A C 1
ATOM 1908 O O . ILE A 1 252 ? 2.165 2.695 19.794 1.00 97.56 252 ILE A O 1
ATOM 1912 N N . VAL A 1 253 ? 0.934 2.757 17.904 1.00 96.75 253 VAL A N 1
ATOM 1913 C CA . VAL A 1 253 ? 1.712 1.791 17.114 1.00 96.75 253 VAL A CA 1
ATOM 1914 C C . VAL A 1 253 ? 1.784 2.253 15.659 1.00 96.75 253 VAL A C 1
ATOM 1916 O O . VAL A 1 253 ? 0.816 2.797 15.141 1.00 96.75 253 VAL A O 1
ATOM 1919 N N . SER A 1 254 ? 2.924 2.051 15.003 1.00 93.38 254 SER A N 1
ATOM 1920 C CA . SER A 1 254 ? 3.099 2.359 13.578 1.00 93.38 254 SER A CA 1
ATOM 1921 C C . SER A 1 254 ? 2.979 1.106 12.725 1.00 93.38 254 SER A C 1
ATOM 1923 O O . SER A 1 254 ? 3.405 0.025 13.144 1.00 93.38 254 SER A O 1
ATOM 1925 N N . ASP A 1 255 ? 2.434 1.264 11.527 1.00 89.88 255 ASP A N 1
ATOM 1926 C CA . ASP A 1 255 ? 2.335 0.189 10.554 1.00 89.88 255 ASP A CA 1
ATOM 1927 C C . ASP A 1 255 ? 3.665 -0.152 9.884 1.00 89.88 255 ASP A C 1
ATOM 1929 O O . ASP A 1 255 ? 4.641 0.602 9.902 1.00 89.88 255 ASP A O 1
ATOM 1933 N N . GLY A 1 256 ? 3.682 -1.351 9.302 1.00 89.88 256 GLY A N 1
ATOM 1934 C CA . GLY A 1 256 ? 4.711 -1.756 8.356 1.00 89.88 256 GLY A CA 1
ATOM 1935 C C . GLY A 1 256 ? 4.435 -1.206 6.955 1.00 89.88 256 GLY A C 1
ATOM 1936 O O . GLY A 1 256 ? 3.748 -0.203 6.774 1.00 89.88 256 GLY A O 1
ATOM 1937 N N . THR A 1 257 ? 4.969 -1.895 5.952 1.00 91.50 257 THR A N 1
ATOM 1938 C CA . THR A 1 257 ? 4.779 -1.565 4.538 1.00 91.50 257 THR A CA 1
ATOM 1939 C C . THR A 1 257 ? 4.680 -2.830 3.697 1.00 91.50 257 THR A C 1
ATOM 1941 O O . THR A 1 257 ? 4.987 -3.925 4.182 1.00 91.50 257 THR A O 1
ATOM 1944 N N . LEU A 1 258 ? 4.199 -2.687 2.460 1.00 91.62 258 LEU A N 1
ATOM 1945 C CA . LEU A 1 258 ? 4.147 -3.711 1.410 1.00 91.62 258 LEU A CA 1
ATOM 1946 C C . LEU A 1 258 ? 3.414 -4.999 1.823 1.00 91.62 258 LEU A C 1
ATOM 1948 O O . LEU A 1 258 ? 3.501 -6.042 1.176 1.00 91.62 258 LEU A O 1
ATOM 1952 N N . GLY A 1 259 ? 2.684 -4.955 2.940 1.00 93.81 259 GLY A N 1
ATOM 1953 C CA . GLY A 1 259 ? 2.060 -6.138 3.503 1.00 93.81 259 GLY A CA 1
ATOM 1954 C C . GLY A 1 259 ? 3.009 -7.184 4.075 1.00 93.81 259 GLY A C 1
ATOM 1955 O O . GLY A 1 259 ? 2.566 -8.315 4.270 1.00 93.81 259 GLY A O 1
ATOM 1956 N N . GLU A 1 260 ? 4.276 -6.846 4.316 1.00 93.62 260 GLU A N 1
ATOM 1957 C CA . GLU A 1 260 ? 5.317 -7.786 4.753 1.00 93.62 260 GLU A CA 1
ATOM 1958 C C . GLU A 1 260 ? 5.066 -8.362 6.144 1.00 93.62 260 GLU A C 1
ATOM 1960 O O . GLU A 1 260 ? 5.530 -9.455 6.475 1.00 93.62 260 GLU A O 1
ATOM 1965 N N . LYS A 1 261 ? 4.345 -7.616 6.981 1.00 94.94 261 LYS A N 1
ATOM 1966 C CA . LYS A 1 261 ? 4.027 -7.992 8.354 1.00 94.94 261 LYS A CA 1
ATOM 1967 C C . LYS A 1 261 ? 2.559 -7.703 8.642 1.00 94.94 261 LYS A C 1
ATOM 1969 O O . LYS A 1 261 ? 2.021 -6.694 8.195 1.00 94.94 261 LYS A O 1
ATOM 1974 N N . LEU A 1 262 ? 1.932 -8.578 9.421 1.00 97.38 262 LEU A N 1
ATOM 1975 C CA . LEU A 1 262 ? 0.616 -8.355 10.006 1.00 97.38 262 LEU A CA 1
ATOM 1976 C C . LEU A 1 262 ? 0.803 -7.854 11.439 1.00 97.38 262 LEU A C 1
ATOM 1978 O O . LEU A 1 262 ? 1.285 -8.594 12.303 1.00 97.38 262 LEU A O 1
ATOM 1982 N N . GLY A 1 263 ? 0.436 -6.600 11.688 1.00 97.50 263 GLY A N 1
ATOM 1983 C CA . GLY A 1 263 ? 0.440 -6.035 13.026 1.00 97.50 263 GLY A CA 1
ATOM 1984 C C . GLY A 1 263 ? -0.643 -6.676 13.883 1.00 97.50 263 GLY A C 1
ATOM 1985 O O . GLY A 1 263 ? -1.761 -6.906 13.419 1.00 97.50 263 GLY A O 1
ATOM 1986 N N . ARG A 1 264 ? -0.315 -6.996 15.134 1.00 97.50 264 ARG A N 1
ATOM 1987 C CA .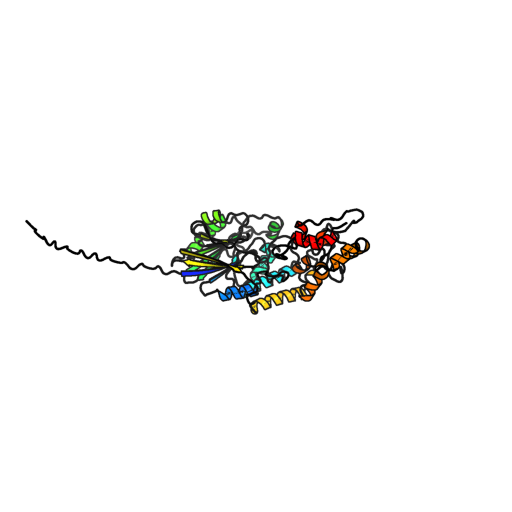 ARG A 1 264 ? -1.260 -7.488 16.139 1.00 97.50 264 ARG A CA 1
ATOM 1988 C C . ARG A 1 264 ? -1.021 -6.753 17.446 1.00 97.50 264 ARG A C 1
ATOM 1990 O O . ARG A 1 264 ? -0.044 -7.021 18.143 1.00 97.50 264 ARG A O 1
ATOM 1997 N N . LEU A 1 265 ? -1.976 -5.909 17.813 1.00 98.06 265 LEU A N 1
ATOM 1998 C CA . LEU A 1 265 ? -2.034 -5.237 19.102 1.00 98.06 265 LEU A CA 1
ATOM 1999 C C . LEU A 1 265 ? -3.109 -5.896 19.968 1.00 98.06 265 LEU A C 1
ATOM 2001 O O . LEU A 1 265 ? -4.300 -5.789 19.691 1.00 98.06 265 LEU A O 1
ATOM 2005 N N . THR A 1 266 ? -2.701 -6.598 21.020 1.00 97.88 266 THR A N 1
ATOM 2006 C CA . THR A 1 266 ? -3.623 -7.205 21.990 1.00 97.88 266 THR A CA 1
ATOM 2007 C C . THR A 1 266 ? -3.734 -6.314 23.214 1.00 97.88 266 THR A C 1
ATOM 2009 O O . THR A 1 266 ? -2.727 -6.001 23.842 1.00 97.88 266 THR A O 1
ATOM 2012 N N . LEU A 1 267 ? -4.958 -5.917 23.548 1.00 98.12 267 LEU A N 1
ATOM 2013 C CA . LEU A 1 267 ? -5.285 -5.009 24.640 1.00 98.12 267 LEU A CA 1
ATOM 2014 C C . LEU A 1 267 ? -5.995 -5.781 25.745 1.00 98.12 267 LEU A C 1
ATOM 2016 O O . LEU A 1 267 ? -6.969 -6.484 25.473 1.00 98.12 267 LEU A O 1
ATOM 2020 N N . ASN A 1 268 ? -5.556 -5.584 26.984 1.00 97.56 268 ASN A N 1
ATOM 2021 C CA . ASN A 1 268 ? -6.324 -5.944 28.167 1.00 97.56 268 ASN A CA 1
ATOM 2022 C C . ASN A 1 268 ? -6.978 -4.679 28.711 1.00 97.56 268 ASN A C 1
ATOM 2024 O O . ASN A 1 268 ? -6.305 -3.696 29.028 1.00 97.56 268 ASN A O 1
ATOM 2028 N N . LEU A 1 269 ? -8.298 -4.711 28.785 1.00 97.38 269 LEU A N 1
ATOM 2029 C CA . LEU A 1 269 ? -9.166 -3.583 29.070 1.00 97.38 269 LEU A CA 1
ATOM 2030 C C . LEU A 1 269 ? -9.949 -3.858 30.355 1.00 97.38 269 LEU A C 1
ATOM 2032 O O . LEU A 1 269 ? -10.243 -5.012 30.681 1.00 97.38 269 LEU A O 1
ATOM 2036 N N . ASP A 1 270 ? -10.331 -2.804 31.068 1.00 95.00 270 ASP A N 1
ATOM 2037 C CA . ASP A 1 270 ? -11.387 -2.921 32.071 1.00 95.00 270 ASP A CA 1
ATOM 2038 C C . ASP A 1 270 ? -12.784 -2.918 31.424 1.00 95.00 270 ASP A C 1
ATOM 2040 O O . ASP A 1 270 ? -12.953 -2.684 30.225 1.00 95.00 270 ASP A O 1
ATOM 2044 N N . VAL A 1 271 ? -13.818 -3.142 32.238 1.00 93.25 271 VAL A N 1
ATOM 2045 C CA . VAL A 1 271 ? -15.223 -3.151 31.788 1.00 93.25 271 VAL A CA 1
ATOM 2046 C C . VAL A 1 271 ? -15.723 -1.811 31.231 1.00 93.25 271 VAL A C 1
ATOM 2048 O O . VAL A 1 271 ? -16.820 -1.761 30.686 1.00 93.25 271 VAL A O 1
ATOM 2051 N N . LYS A 1 272 ? -14.952 -0.725 31.374 1.00 92.38 272 LYS A N 1
ATOM 2052 C CA . LYS A 1 272 ? -15.255 0.605 30.826 1.00 92.38 272 LYS A CA 1
ATOM 2053 C C . LYS A 1 272 ? -14.439 0.916 29.565 1.00 92.38 272 LYS A C 1
ATOM 2055 O O . LYS A 1 272 ? -14.502 2.043 29.090 1.00 92.38 272 LYS A O 1
ATOM 2060 N N . GLY A 1 273 ? -13.666 -0.043 29.048 1.00 93.50 273 GLY A N 1
ATOM 2061 C CA . GLY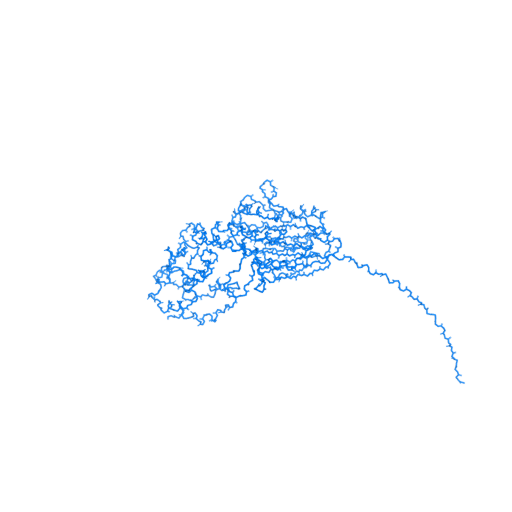 A 1 273 ? -12.841 0.130 27.851 1.00 93.50 273 GLY A CA 1
ATOM 2062 C C . GLY A 1 273 ? -11.509 0.848 28.084 1.00 93.50 273 GLY A C 1
ATOM 2063 O O . GLY A 1 273 ? -10.841 1.210 27.118 1.00 93.50 273 GLY A O 1
ATOM 2064 N N . ARG A 1 274 ? -11.072 1.040 29.338 1.00 94.31 274 ARG A N 1
ATOM 2065 C CA . ARG A 1 274 ? -9.751 1.626 29.623 1.00 94.31 274 ARG A CA 1
ATOM 2066 C C . ARG A 1 274 ? -8.654 0.579 29.460 1.00 94.31 274 ARG A C 1
ATOM 2068 O O . ARG A 1 274 ? -8.761 -0.511 30.016 1.00 94.31 274 ARG A O 1
ATOM 2075 N N . VAL A 1 275 ? -7.577 0.933 28.758 1.00 96.50 275 VAL A N 1
ATOM 2076 C CA . VAL A 1 275 ? -6.415 0.054 28.536 1.00 96.50 275 VAL A CA 1
ATOM 2077 C C . VAL A 1 275 ? -5.605 -0.110 29.822 1.00 96.50 275 VAL A C 1
ATOM 2079 O O . VAL A 1 275 ? -5.006 0.843 30.318 1.00 96.50 275 VAL A O 1
ATOM 2082 N N . LEU A 1 276 ? -5.561 -1.336 30.343 1.00 95.88 276 LEU A N 1
ATOM 2083 C CA . LEU A 1 276 ? -4.775 -1.725 31.516 1.00 95.88 276 LEU A CA 1
ATOM 2084 C C . LEU A 1 276 ? -3.356 -2.139 31.109 1.00 95.88 276 LEU A C 1
ATOM 2086 O O . LEU A 1 276 ? -2.375 -1.662 31.677 1.00 95.88 276 LEU A O 1
ATOM 2090 N N . SER A 1 277 ? -3.245 -2.995 30.093 1.00 96.75 277 SER A N 1
ATOM 2091 C CA . SER A 1 277 ? -1.976 -3.442 29.513 1.00 96.75 277 SER A CA 1
ATOM 2092 C C . SER A 1 277 ? -2.143 -3.788 28.034 1.00 96.75 277 SER A C 1
ATOM 2094 O O . SER A 1 277 ? -3.264 -3.953 27.548 1.00 96.75 277 SER A O 1
ATOM 2096 N N . PHE A 1 278 ? -1.032 -3.871 27.303 1.00 97.44 278 PHE A N 1
ATOM 2097 C CA . PHE A 1 278 ? -1.036 -4.230 25.889 1.00 97.44 278 PHE A CA 1
ATOM 2098 C C . PHE A 1 278 ? 0.217 -5.014 25.502 1.00 97.44 278 PHE A C 1
ATOM 2100 O O . PHE A 1 278 ? 1.262 -4.890 26.138 1.00 97.44 278 PHE A O 1
ATOM 2107 N N . VAL A 1 279 ? 0.102 -5.793 24.430 1.00 96.62 279 VAL A N 1
ATOM 2108 C CA . VAL A 1 279 ? 1.214 -6.478 23.764 1.00 96.62 279 VAL A CA 1
ATOM 2109 C C . VAL A 1 279 ? 1.099 -6.207 22.269 1.00 96.62 279 VAL A C 1
ATOM 2111 O O . VAL A 1 279 ? 0.035 -6.431 21.692 1.00 96.62 279 VAL A O 1
ATOM 2114 N N . SER A 1 280 ? 2.182 -5.730 21.654 1.00 96.12 280 SER A N 1
ATOM 2115 C CA . SER A 1 280 ? 2.277 -5.527 20.204 1.00 96.12 280 SER A CA 1
ATOM 2116 C C . SER A 1 280 ? 3.246 -6.528 19.590 1.00 96.12 280 SER A C 1
ATOM 2118 O O . SER A 1 280 ? 4.285 -6.831 20.179 1.00 96.12 280 SER A O 1
ATOM 2120 N N . SER A 1 281 ? 2.922 -7.015 18.398 1.00 94.94 281 SER A N 1
ATOM 2121 C CA . SER A 1 281 ? 3.808 -7.846 17.586 1.00 94.94 281 SER A CA 1
ATOM 2122 C C . SER A 1 281 ? 3.595 -7.566 16.103 1.00 94.94 281 SER A C 1
ATOM 2124 O O . SER A 1 281 ? 2.449 -7.487 15.661 1.00 94.94 281 SER A O 1
ATOM 2126 N N . MET A 1 282 ? 4.682 -7.512 15.334 1.00 94.94 282 MET A N 1
ATOM 2127 C CA . MET A 1 282 ? 4.642 -7.479 13.870 1.00 94.94 282 MET A CA 1
ATOM 2128 C C . MET A 1 282 ? 4.967 -8.868 13.334 1.00 94.94 282 MET A C 1
ATOM 2130 O O . MET A 1 282 ? 6.130 -9.268 13.315 1.00 94.94 282 MET A O 1
ATOM 2134 N N . ILE A 1 283 ? 3.939 -9.618 12.944 1.00 95.69 283 ILE A N 1
ATOM 2135 C CA . ILE A 1 283 ? 4.067 -11.021 12.539 1.00 95.69 283 ILE A CA 1
ATOM 2136 C C . ILE A 1 283 ? 4.514 -11.070 11.071 1.00 95.69 283 ILE A C 1
ATOM 2138 O O . ILE A 1 283 ? 3.753 -10.605 10.221 1.00 95.69 283 ILE A O 1
ATOM 2142 N N . PRO A 1 284 ? 5.703 -11.609 10.740 1.00 95.19 284 PRO A N 1
ATOM 2143 C CA . PRO A 1 284 ? 6.161 -11.706 9.357 1.00 95.19 284 PRO A CA 1
ATOM 2144 C C . PRO A 1 284 ? 5.229 -12.560 8.497 1.00 95.19 284 PRO A C 1
ATOM 2146 O O . PRO A 1 284 ? 4.784 -13.631 8.908 1.00 95.19 284 PRO A O 1
ATOM 2149 N N . VAL A 1 285 ? 4.949 -12.088 7.285 1.00 95.06 285 VAL A N 1
ATOM 2150 C CA . VAL A 1 285 ? 4.217 -12.827 6.254 1.00 95.06 285 VAL A CA 1
ATOM 2151 C C . VAL A 1 285 ? 5.244 -13.553 5.381 1.00 95.06 285 VAL A C 1
ATOM 2153 O O . VAL A 1 285 ? 5.537 -13.137 4.265 1.00 95.06 285 VAL A O 1
ATOM 2156 N N . ASP A 1 286 ? 5.861 -14.597 5.928 1.00 92.44 286 ASP A N 1
ATOM 2157 C CA . ASP A 1 286 ? 6.977 -15.312 5.296 1.00 92.44 286 ASP A CA 1
ATOM 2158 C C . ASP A 1 286 ? 6.552 -16.546 4.471 1.00 92.44 286 ASP A C 1
ATOM 2160 O O . ASP A 1 286 ? 5.374 -16.878 4.335 1.00 92.44 286 ASP A O 1
ATOM 2164 N N . GLU A 1 287 ? 7.535 -17.238 3.892 1.00 88.94 287 GLU A N 1
ATOM 2165 C CA . GLU A 1 287 ? 7.345 -18.433 3.054 1.00 88.94 287 GLU A CA 1
ATOM 2166 C C . GLU A 1 287 ? 6.765 -19.636 3.791 1.00 88.94 287 GLU A C 1
ATOM 2168 O O . GLU A 1 287 ? 6.082 -20.446 3.163 1.00 88.94 287 GLU A O 1
ATOM 2173 N N . GLY A 1 288 ? 6.996 -19.740 5.102 1.00 91.31 288 GLY A N 1
ATOM 2174 C CA . GLY A 1 288 ? 6.475 -20.818 5.938 1.00 91.31 288 GLY A CA 1
ATOM 2175 C C . GLY A 1 288 ? 4.962 -20.730 6.144 1.00 91.31 288 GLY A C 1
ATOM 2176 O O . GLY A 1 288 ? 4.321 -21.701 6.556 1.00 91.31 288 GLY A O 1
ATOM 2177 N N . VAL A 1 289 ? 4.358 -19.583 5.830 1.00 94.75 289 VAL A N 1
ATOM 2178 C CA . VAL A 1 289 ? 2.909 -19.402 5.845 1.00 94.75 289 VAL A CA 1
ATOM 2179 C C . VAL A 1 289 ? 2.292 -19.986 4.574 1.00 94.75 289 VAL A C 1
ATOM 2181 O O . VAL A 1 289 ? 2.601 -19.569 3.456 1.00 94.75 289 VAL A O 1
ATOM 2184 N N . GLN A 1 290 ? 1.357 -20.921 4.755 1.00 95.81 290 GLN A N 1
ATOM 2185 C CA . GLN A 1 290 ? 0.551 -21.475 3.666 1.00 95.81 290 GLN A CA 1
ATOM 2186 C C . GLN A 1 290 ? -0.330 -20.396 3.025 1.00 95.81 290 GLN A C 1
ATOM 2188 O O . GLN A 1 290 ? -0.855 -19.518 3.711 1.00 95.81 290 GLN A O 1
ATOM 2193 N N . VAL A 1 291 ? -0.519 -20.468 1.712 1.00 97.00 291 VAL A N 1
ATOM 2194 C CA . VAL A 1 291 ? -1.420 -19.557 0.995 1.00 97.00 291 VAL A CA 1
ATOM 2195 C C . VAL A 1 291 ? -2.877 -19.957 1.226 1.00 97.00 291 VAL A C 1
ATOM 2197 O O . VAL A 1 291 ? -3.210 -21.139 1.172 1.00 97.00 291 VAL A O 1
ATOM 2200 N N . ASP A 1 292 ? -3.755 -18.983 1.462 1.00 98.56 292 ASP A N 1
ATOM 2201 C CA . ASP A 1 292 ? -5.197 -19.215 1.424 1.00 98.56 292 ASP A CA 1
ATOM 2202 C C . ASP A 1 292 ? -5.652 -19.448 -0.031 1.00 98.56 292 ASP A C 1
ATOM 2204 O O . ASP A 1 292 ? -5.456 -18.563 -0.870 1.00 98.56 292 ASP A O 1
ATOM 2208 N N . PRO A 1 293 ? -6.281 -20.592 -0.366 1.00 98.31 293 PRO A N 1
ATOM 2209 C CA . PRO A 1 293 ? -6.680 -20.887 -1.742 1.00 98.31 293 PRO A CA 1
ATOM 2210 C C . PRO A 1 293 ? -7.727 -19.928 -2.321 1.00 98.31 293 PRO A C 1
ATOM 2212 O O . PRO A 1 293 ? -7.782 -19.744 -3.536 1.00 98.31 293 PRO A O 1
ATOM 2215 N N . GLY A 1 294 ? -8.589 -19.338 -1.487 1.00 98.06 294 GLY A N 1
ATOM 2216 C CA . GLY A 1 294 ? -9.626 -18.406 -1.933 1.00 98.06 294 GLY A CA 1
ATOM 2217 C C . GLY A 1 294 ? -9.030 -17.079 -2.391 1.00 98.06 294 GLY A C 1
ATOM 2218 O O . GLY A 1 294 ? -9.349 -16.594 -3.475 1.00 98.06 294 GLY A O 1
ATOM 2219 N N . VAL A 1 295 ? -8.116 -16.527 -1.596 1.00 98.38 295 VAL A N 1
ATOM 2220 C CA . VAL A 1 295 ? -7.386 -15.300 -1.926 1.0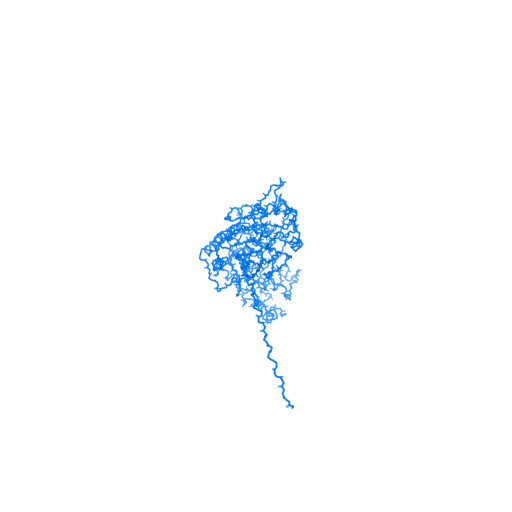0 98.38 295 VAL A CA 1
ATOM 2221 C C . VAL A 1 295 ? -6.342 -15.550 -3.014 1.00 98.38 295 VAL A C 1
ATOM 2223 O O . VAL A 1 295 ? -6.176 -14.702 -3.888 1.00 98.38 295 VAL A O 1
ATOM 2226 N N . GLN A 1 296 ? -5.685 -16.715 -3.035 1.00 98.19 296 GLN A N 1
ATOM 2227 C CA . GLN A 1 296 ? -4.736 -17.055 -4.099 1.00 98.19 296 GLN A CA 1
ATOM 2228 C C . GLN A 1 296 ? -5.411 -17.053 -5.478 1.00 98.19 296 GLN A C 1
ATOM 2230 O O . GLN A 1 296 ? -4.868 -16.472 -6.410 1.00 98.19 296 GLN A O 1
ATOM 2235 N N . LYS A 1 297 ? -6.646 -17.562 -5.597 1.00 98.38 297 LYS A N 1
ATOM 2236 C CA . LYS A 1 297 ? -7.421 -17.477 -6.850 1.00 98.38 297 LYS A CA 1
ATOM 2237 C C . LYS A 1 297 ? -7.634 -16.044 -7.342 1.00 98.38 297 LYS A C 1
ATOM 2239 O O . LYS A 1 297 ? -7.750 -15.831 -8.548 1.00 98.38 297 LYS A O 1
ATOM 2244 N N . GLU A 1 298 ? -7.723 -15.068 -6.440 1.00 98.19 298 GLU A N 1
ATOM 2245 C CA . GLU A 1 298 ? -7.831 -13.656 -6.816 1.00 98.19 298 GLU A CA 1
ATOM 2246 C C . GLU A 1 298 ? -6.494 -13.105 -7.332 1.00 98.19 298 GLU A C 1
ATOM 2248 O O . GLU A 1 298 ? -6.482 -12.383 -8.327 1.00 98.19 298 GLU A O 1
ATOM 2253 N N . VAL A 1 299 ? -5.372 -13.503 -6.725 1.00 97.56 299 VAL A N 1
ATOM 2254 C CA . VAL A 1 299 ? -4.025 -13.186 -7.233 1.00 97.56 299 VAL A CA 1
ATOM 2255 C C . VAL A 1 299 ? -3.812 -13.802 -8.621 1.00 97.56 299 VAL A C 1
ATOM 2257 O O . VAL A 1 299 ? -3.404 -13.102 -9.547 1.00 97.56 299 VAL A O 1
ATOM 2260 N N . ASP A 1 300 ? -4.182 -15.071 -8.804 1.00 97.25 300 ASP A N 1
ATOM 2261 C CA . ASP A 1 300 ? -4.075 -15.770 -10.090 1.00 97.25 300 ASP A CA 1
ATOM 2262 C C . ASP A 1 300 ? -4.984 -15.127 -11.150 1.00 97.25 300 ASP A C 1
ATOM 2264 O O . ASP A 1 300 ? -4.636 -15.021 -12.329 1.00 97.25 300 ASP A O 1
ATOM 2268 N N . ARG A 1 301 ? -6.175 -14.666 -10.739 1.00 98.00 301 ARG A N 1
ATOM 2269 C CA . ARG A 1 301 ? -7.082 -13.916 -11.610 1.00 98.00 301 ARG A CA 1
ATOM 2270 C C . ARG A 1 301 ? -6.447 -12.608 -12.062 1.00 98.00 301 ARG A C 1
ATOM 2272 O O . ARG A 1 301 ? -6.525 -12.312 -13.251 1.00 98.00 301 ARG A O 1
ATOM 2279 N N . PHE A 1 302 ? -5.847 -11.851 -11.148 1.00 97.75 302 PHE A N 1
ATOM 2280 C CA . PHE A 1 302 ? -5.118 -10.631 -11.482 1.00 97.75 302 PHE A CA 1
ATOM 2281 C C . PHE A 1 302 ? -4.009 -10.914 -12.503 1.00 97.75 302 PHE A C 1
ATOM 2283 O O . PHE A 1 302 ? -4.009 -10.303 -13.568 1.00 97.75 302 PHE A O 1
ATOM 2290 N N . GLN A 1 303 ? -3.144 -11.902 -12.250 1.00 96.19 303 GLN A N 1
ATOM 2291 C CA . GLN A 1 303 ? -2.065 -12.280 -13.173 1.00 96.19 303 GLN A CA 1
ATOM 2292 C C . GLN A 1 303 ? -2.585 -12.671 -14.561 1.00 96.19 303 GLN A C 1
ATOM 2294 O O . GLN A 1 303 ? -2.026 -12.261 -15.577 1.00 96.19 303 GLN A O 1
ATOM 2299 N N . ARG A 1 304 ? -3.693 -13.419 -14.630 1.00 97.62 304 ARG A N 1
ATOM 2300 C CA . ARG A 1 304 ? -4.328 -13.757 -15.909 1.00 97.62 304 ARG A CA 1
ATOM 2301 C C . ARG A 1 304 ? -4.829 -12.515 -16.646 1.00 97.62 304 ARG A C 1
ATOM 2303 O O . ARG A 1 304 ? -4.561 -12.391 -17.834 1.00 97.62 304 ARG A O 1
ATOM 2310 N N . GLN A 1 305 ? -5.500 -11.587 -15.958 1.00 98.12 305 GLN A N 1
ATOM 2311 C CA . GLN A 1 305 ? -5.947 -10.333 -16.577 1.00 98.12 305 GLN A CA 1
ATOM 2312 C C . GLN A 1 305 ? -4.768 -9.496 -17.078 1.00 98.12 305 GLN A C 1
ATOM 2314 O O . GLN A 1 305 ? -4.878 -8.867 -18.126 1.00 98.12 305 GLN A O 1
ATOM 2319 N N . VAL A 1 306 ? -3.645 -9.507 -16.355 1.00 97.62 306 VAL A N 1
ATOM 2320 C CA . VAL A 1 306 ? -2.425 -8.819 -16.781 1.00 97.62 306 VAL A CA 1
ATOM 2321 C C . VAL A 1 306 ? -1.857 -9.426 -18.059 1.00 97.62 306 VAL A C 1
ATOM 2323 O O . VAL A 1 306 ? -1.568 -8.700 -19.008 1.00 97.62 306 VAL A O 1
ATOM 2326 N N . ARG A 1 307 ? -1.777 -10.758 -18.118 1.00 96.31 307 ARG A N 1
ATOM 2327 C CA . ARG A 1 307 ? -1.308 -11.496 -19.295 1.00 96.31 307 ARG A CA 1
ATOM 2328 C C . ARG A 1 307 ? -2.209 -11.297 -20.512 1.00 96.31 307 ARG A C 1
ATOM 2330 O O . ARG A 1 307 ? -1.718 -11.005 -21.594 1.00 96.31 307 ARG A O 1
ATOM 2337 N N . GLU A 1 308 ? -3.519 -11.439 -20.336 1.00 96.94 308 GLU A N 1
ATOM 2338 C CA . GLU A 1 308 ? -4.508 -11.261 -21.407 1.00 96.94 308 GLU A CA 1
ATOM 2339 C C . GLU A 1 308 ? -4.553 -9.811 -21.903 1.00 96.94 308 GLU A C 1
ATOM 2341 O O . GLU A 1 308 ? -4.694 -9.572 -23.100 1.00 96.94 308 GLU A O 1
ATOM 2346 N N . GLY A 1 309 ? -4.411 -8.846 -20.989 1.00 97.19 309 GLY A N 1
ATOM 2347 C CA . GLY A 1 309 ? -4.401 -7.420 -21.301 1.00 97.19 309 GLY A CA 1
ATOM 2348 C C . GLY A 1 309 ? -3.085 -6.909 -21.887 1.00 97.19 309 GLY A C 1
ATOM 2349 O O . GLY A 1 309 ? -3.071 -5.798 -22.408 1.00 97.19 309 GLY A O 1
ATOM 2350 N N . ARG A 1 310 ? -1.999 -7.695 -21.804 1.00 97.06 310 ARG A N 1
ATOM 2351 C CA . ARG A 1 310 ? -0.648 -7.327 -22.262 1.00 97.06 310 ARG A CA 1
ATOM 2352 C C . ARG A 1 310 ? -0.218 -5.937 -21.770 1.00 97.06 310 ARG A C 1
ATOM 2354 O O . ARG A 1 310 ? 0.301 -5.135 -22.539 1.00 97.06 310 ARG A O 1
ATOM 2361 N N . PHE A 1 311 ? -0.468 -5.627 -20.493 1.00 97.31 311 PHE A N 1
ATOM 2362 C CA . PHE A 1 311 ? -0.379 -4.247 -19.992 1.00 97.31 311 PHE A CA 1
ATOM 2363 C C . PHE A 1 311 ? 1.005 -3.606 -20.114 1.00 97.31 311 PHE A C 1
ATOM 2365 O O . PHE A 1 311 ? 1.069 -2.387 -20.236 1.00 97.31 311 PHE A O 1
ATOM 2372 N N . SER A 1 312 ? 2.095 -4.379 -20.112 1.00 96.50 312 SER A N 1
ATOM 2373 C CA . SER A 1 312 ? 3.436 -3.823 -20.352 1.00 96.50 312 SER A CA 1
ATOM 2374 C C . SER A 1 312 ? 3.599 -3.208 -21.748 1.00 96.50 312 SER A C 1
ATOM 2376 O O . SER A 1 312 ? 4.462 -2.368 -21.961 1.00 96.50 312 SER A O 1
ATOM 2378 N N . GLU A 1 313 ? 2.754 -3.567 -22.712 1.00 95.38 313 GLU A N 1
ATOM 2379 C CA . GLU A 1 313 ? 2.812 -3.020 -24.071 1.00 95.38 313 GLU A CA 1
ATOM 2380 C C . GLU A 1 313 ? 1.968 -1.745 -24.228 1.00 95.38 313 GLU A C 1
ATOM 2382 O O . GLU A 1 313 ? 2.043 -1.057 -25.254 1.00 95.38 313 GLU A O 1
ATOM 2387 N N . ASP A 1 314 ? 1.161 -1.410 -23.216 1.00 94.69 314 ASP A N 1
ATOM 2388 C CA . ASP A 1 314 ? 0.364 -0.191 -23.183 1.00 94.69 314 ASP A CA 1
ATOM 2389 C C . ASP A 1 314 ? 1.234 1.009 -22.803 1.00 94.69 314 ASP A C 1
ATOM 2391 O O . ASP A 1 314 ? 1.396 1.363 -21.642 1.00 94.69 314 ASP A O 1
ATOM 2395 N N . VAL A 1 315 ? 1.748 1.694 -23.818 1.00 89.94 315 VAL A N 1
ATOM 2396 C CA . VAL A 1 315 ? 2.601 2.882 -23.675 1.00 89.94 315 VAL A CA 1
ATOM 2397 C C . VAL A 1 315 ? 1.828 4.193 -23.460 1.00 89.94 315 VAL A C 1
ATOM 2399 O O . VAL A 1 315 ? 2.407 5.279 -23.570 1.00 89.94 315 VAL A O 1
ATOM 2402 N N . SER A 1 316 ? 0.520 4.143 -23.185 1.00 91.19 316 SER A N 1
ATOM 2403 C CA . SER A 1 316 ? -0.312 5.349 -23.028 1.00 91.19 316 SER A CA 1
ATOM 2404 C C . SER A 1 316 ? 0.095 6.235 -21.844 1.00 91.19 316 SER A C 1
ATOM 2406 O O . SER A 1 316 ? -0.164 7.441 -21.873 1.00 91.19 316 SER A O 1
ATOM 2408 N N . PHE A 1 317 ? 0.774 5.666 -20.844 1.00 88.25 317 PHE A N 1
ATOM 2409 C CA . PHE A 1 317 ? 1.275 6.380 -19.667 1.00 88.25 317 PHE A CA 1
ATOM 2410 C C . PHE A 1 317 ? 2.594 7.129 -19.911 1.00 88.25 317 PHE A C 1
ATOM 2412 O O . PHE A 1 317 ? 2.980 7.977 -19.105 1.00 88.25 317 PHE A O 1
ATOM 2419 N N . LEU A 1 318 ? 3.284 6.872 -21.032 1.00 87.44 318 LEU A N 1
ATOM 2420 C CA . LEU A 1 318 ? 4.584 7.484 -21.302 1.00 87.44 318 LEU A CA 1
ATOM 2421 C C . LEU A 1 318 ? 4.489 9.019 -21.443 1.00 87.44 318 LEU A C 1
ATOM 2423 O O . LEU A 1 318 ? 3.569 9.536 -22.093 1.00 87.44 318 LEU A O 1
ATOM 2427 N N . PRO A 1 319 ? 5.487 9.782 -20.949 1.00 77.69 319 PRO A N 1
ATOM 2428 C CA . PRO A 1 319 ? 5.488 11.244 -21.016 1.00 77.69 319 PRO A CA 1
ATOM 2429 C C . PRO A 1 319 ? 5.249 11.775 -22.435 1.00 77.69 319 PRO A C 1
ATOM 2431 O O . PRO A 1 319 ? 5.886 11.329 -23.385 1.00 77.69 319 PRO A O 1
ATOM 2434 N N . LYS A 1 320 ? 4.369 12.771 -22.624 1.00 73.00 320 LYS A N 1
ATOM 2435 C CA . LYS A 1 320 ? 4.053 13.332 -23.963 1.00 73.00 320 LYS A CA 1
ATOM 2436 C C . LYS A 1 320 ? 5.247 13.998 -24.660 1.00 73.00 320 LYS A C 1
ATOM 2438 O O . LYS A 1 320 ? 5.336 13.966 -25.885 1.00 73.00 320 LYS A O 1
ATOM 2443 N N . LYS A 1 321 ? 6.159 14.613 -23.901 1.00 71.50 321 LYS A N 1
ATOM 2444 C CA . LYS A 1 321 ? 7.357 15.261 -24.459 1.00 71.50 321 LYS A CA 1
ATOM 2445 C C . LYS A 1 321 ? 8.351 14.198 -24.941 1.00 71.50 321 LYS A C 1
ATOM 2447 O O . LYS A 1 321 ? 8.548 13.192 -24.272 1.00 71.50 321 LYS A O 1
ATOM 2452 N N . LYS A 1 322 ? 8.990 14.442 -26.092 1.00 65.12 322 LYS A N 1
ATOM 2453 C CA . LYS A 1 322 ? 10.020 13.557 -26.674 1.00 65.12 322 LYS A CA 1
ATOM 2454 C C . LYS A 1 322 ? 11.400 13.684 -26.014 1.00 65.12 322 LYS A C 1
ATOM 2456 O O . LYS A 1 322 ? 12.317 12.977 -26.405 1.00 65.12 322 LYS A O 1
ATOM 2461 N N . ASN A 1 323 ? 11.548 14.567 -25.029 1.00 69.00 323 ASN A N 1
ATOM 2462 C CA . ASN A 1 323 ? 12.811 14.760 -24.326 1.00 69.00 323 ASN A CA 1
ATOM 2463 C C . ASN A 1 323 ? 12.994 13.621 -23.317 1.00 69.00 323 ASN A C 1
ATOM 2465 O O . ASN A 1 323 ? 12.135 13.425 -22.459 1.00 69.00 323 ASN A O 1
ATOM 2469 N N . GLY A 1 324 ? 14.094 12.884 -23.419 1.00 77.19 324 GLY A N 1
ATOM 2470 C CA . GLY A 1 324 ? 14.404 11.760 -22.542 1.00 77.19 324 GLY A CA 1
ATOM 2471 C C . GLY A 1 324 ? 15.673 11.034 -22.992 1.00 77.19 324 GLY A C 1
ATOM 2472 O O . GLY A 1 324 ? 16.229 11.389 -24.031 1.00 77.19 324 GLY A O 1
ATOM 2473 N N . PRO A 1 325 ? 16.152 10.047 -22.217 1.00 86.06 325 PRO A N 1
ATOM 2474 C CA . PRO A 1 325 ? 17.262 9.199 -22.642 1.00 86.06 325 PRO A CA 1
ATOM 2475 C C . PRO A 1 325 ? 16.932 8.502 -23.968 1.00 86.06 325 PRO A C 1
ATOM 2477 O O . PRO A 1 325 ? 15.789 8.093 -24.186 1.00 86.06 325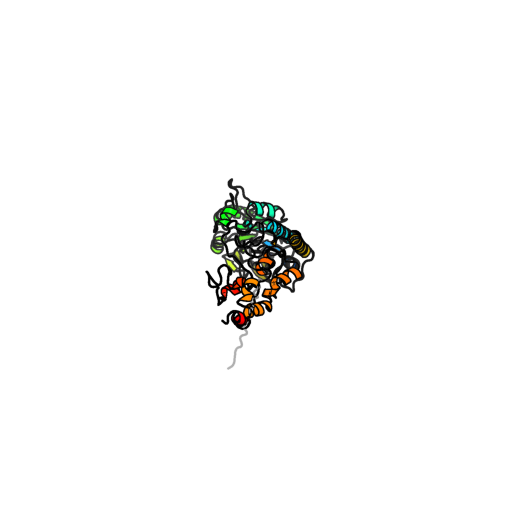 PRO A O 1
ATOM 2480 N N . VAL A 1 326 ? 17.930 8.354 -24.840 1.00 92.19 326 VAL A N 1
ATOM 2481 C CA . VAL A 1 326 ? 17.825 7.601 -26.096 1.00 92.19 326 VAL A CA 1
ATOM 2482 C C . VAL A 1 326 ? 18.740 6.385 -26.021 1.00 92.19 326 VAL A C 1
ATOM 2484 O O . VAL A 1 326 ? 19.965 6.512 -26.067 1.00 92.19 326 VAL A O 1
ATOM 2487 N N . TYR A 1 327 ? 18.119 5.220 -25.849 1.00 94.50 327 TYR A N 1
ATOM 2488 C CA . TYR A 1 327 ? 18.813 3.941 -25.748 1.00 94.50 327 TYR A CA 1
ATOM 2489 C C . TYR A 1 327 ? 19.184 3.393 -27.131 1.00 94.50 327 TYR A C 1
ATOM 2491 O O . TYR A 1 327 ? 18.426 3.563 -28.087 1.00 94.50 327 TYR A O 1
ATOM 2499 N N . VAL A 1 328 ? 20.343 2.739 -27.243 1.00 94.69 328 VAL A N 1
ATOM 2500 C CA . VAL A 1 328 ? 20.866 2.191 -28.517 1.00 94.69 328 VAL A CA 1
ATOM 2501 C C . VAL A 1 328 ? 21.003 0.666 -28.518 1.00 94.69 328 VAL A C 1
ATOM 2503 O O . VAL A 1 328 ? 21.147 0.058 -29.579 1.00 94.69 328 VAL A O 1
ATOM 2506 N N . GLY A 1 329 ? 20.934 0.039 -27.348 1.00 95.12 329 GLY A N 1
ATOM 2507 C CA . GLY A 1 329 ? 21.047 -1.394 -27.130 1.00 95.12 329 GLY A CA 1
ATOM 2508 C C . GLY A 1 329 ? 22.485 -1.915 -27.157 1.00 95.12 329 GLY A C 1
ATOM 2509 O O . GLY A 1 329 ? 23.361 -1.421 -27.867 1.00 95.12 329 GLY A O 1
ATOM 2510 N N . ALA A 1 330 ? 22.716 -3.005 -26.428 1.00 94.38 330 ALA A N 1
ATOM 2511 C CA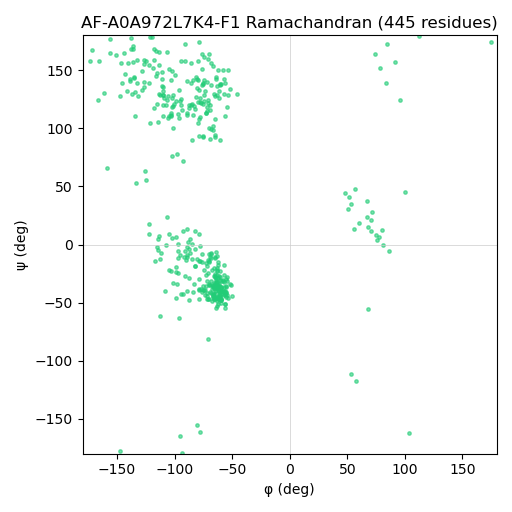 . ALA A 1 330 ? 24.012 -3.663 -26.284 1.00 94.38 330 ALA A CA 1
ATOM 2512 C C . ALA A 1 330 ? 24.586 -4.162 -27.622 1.00 94.38 330 ALA A C 1
ATOM 2514 O O . ALA A 1 330 ? 25.805 -4.204 -27.786 1.00 94.38 330 ALA A O 1
ATOM 2515 N N . GLY A 1 331 ? 23.728 -4.488 -28.597 1.00 94.00 331 GLY A N 1
ATOM 2516 C CA . GLY A 1 331 ? 24.153 -4.866 -29.949 1.00 94.00 331 GLY A CA 1
ATOM 2517 C C . GLY A 1 331 ? 24.930 -3.758 -30.669 1.00 94.00 331 GLY A C 1
ATOM 2518 O O . GLY A 1 331 ? 25.851 -4.057 -31.424 1.00 94.00 331 GLY A O 1
ATOM 2519 N N . THR A 1 332 ? 24.630 -2.489 -30.376 1.00 93.62 332 THR A N 1
ATOM 2520 C CA . THR A 1 332 ? 25.368 -1.331 -30.907 1.00 93.62 332 THR A CA 1
ATOM 2521 C C . THR A 1 332 ? 26.757 -1.209 -30.273 1.00 93.62 332 THR A C 1
ATOM 2523 O O . THR A 1 332 ? 27.704 -0.776 -30.926 1.00 93.62 332 THR A O 1
ATOM 2526 N N . CYS A 1 333 ? 26.912 -1.630 -29.014 1.00 91.25 333 CYS A N 1
ATOM 2527 C CA . CYS A 1 333 ? 28.188 -1.590 -28.296 1.00 91.25 333 CYS A CA 1
ATOM 2528 C C . CYS A 1 333 ? 29.135 -2.736 -28.689 1.00 91.25 333 CYS A C 1
ATOM 2530 O O . CYS A 1 333 ? 30.354 -2.576 -28.613 1.00 91.25 333 CYS A O 1
ATOM 2532 N N . ALA A 1 334 ? 28.593 -3.892 -29.088 1.00 93.50 334 ALA A N 1
ATOM 2533 C CA . ALA A 1 334 ? 29.353 -5.127 -29.290 1.00 93.50 334 ALA A CA 1
ATOM 2534 C C . ALA A 1 334 ? 30.540 -5.017 -30.275 1.00 93.50 334 ALA A C 1
ATOM 2536 O O . ALA A 1 334 ? 31.595 -5.562 -29.952 1.00 93.50 334 ALA A O 1
ATOM 2537 N N . PRO A 1 335 ? 30.447 -4.308 -31.421 1.00 94.50 335 PRO A N 1
ATOM 2538 C CA . PRO A 1 335 ? 31.568 -4.204 -32.360 1.00 94.50 335 PRO A CA 1
ATOM 2539 C C . PRO A 1 335 ? 32.799 -3.482 -31.793 1.00 94.50 335 PRO A C 1
ATOM 2541 O O . PRO A 1 335 ? 33.924 -3.867 -32.100 1.00 94.50 335 PRO A O 1
ATOM 2544 N N . CYS A 1 336 ? 32.598 -2.457 -30.958 1.00 92.12 336 CYS A N 1
ATOM 2545 C CA . CYS A 1 336 ? 33.688 -1.686 -30.347 1.00 92.12 336 CYS A CA 1
ATOM 2546 C C . CYS A 1 336 ? 34.130 -2.261 -28.992 1.00 92.12 336 CYS A C 1
ATOM 2548 O O . CYS A 1 336 ? 35.283 -2.096 -28.600 1.00 92.12 336 CYS A O 1
ATOM 2550 N N . HIS A 1 337 ? 33.230 -2.951 -28.283 1.00 90.06 337 HIS A N 1
ATOM 2551 C CA . HIS A 1 337 ? 33.466 -3.515 -26.951 1.00 90.06 337 HIS A CA 1
ATOM 2552 C C . HIS A 1 337 ? 33.178 -5.028 -26.882 1.00 90.06 337 HIS A C 1
ATOM 2554 O O . HIS A 1 337 ? 32.393 -5.468 -26.033 1.00 90.06 337 HIS A O 1
ATOM 2560 N N . PRO A 1 338 ? 33.808 -5.863 -27.730 1.00 91.44 338 PRO A N 1
ATOM 2561 C CA . PRO A 1 338 ? 33.456 -7.280 -27.851 1.00 91.44 338 PRO A CA 1
ATOM 2562 C C . PRO A 1 338 ? 33.703 -8.070 -26.559 1.00 91.44 338 PRO A C 1
ATOM 2564 O O . PRO A 1 338 ? 32.890 -8.910 -26.177 1.00 91.44 338 PRO A O 1
ATOM 2567 N N . VAL A 1 339 ? 34.785 -7.756 -25.838 1.00 88.81 339 VAL A N 1
ATOM 2568 C CA . VAL A 1 339 ? 35.137 -8.416 -24.570 1.00 88.81 339 VAL A CA 1
ATOM 2569 C C . VAL A 1 339 ? 34.116 -8.092 -23.476 1.00 88.81 339 VAL A C 1
ATOM 2571 O O . VAL A 1 339 ? 33.653 -8.990 -22.774 1.00 88.81 339 VAL A O 1
ATOM 2574 N N . ILE A 1 340 ? 33.726 -6.819 -23.348 1.00 86.38 340 ILE A N 1
ATOM 2575 C CA . ILE A 1 340 ? 32.733 -6.370 -22.358 1.00 86.38 340 ILE A CA 1
ATOM 2576 C C . ILE A 1 340 ? 31.364 -6.978 -22.677 1.00 86.38 340 ILE A C 1
ATOM 2578 O O . ILE A 1 340 ? 30.699 -7.501 -21.785 1.00 86.38 340 ILE A O 1
ATOM 2582 N N . TYR A 1 341 ? 30.968 -6.973 -23.953 1.00 90.88 341 TYR A N 1
ATOM 2583 C CA . TYR A 1 341 ? 29.711 -7.570 -24.396 1.00 90.88 341 TYR A CA 1
ATOM 2584 C C . TYR A 1 341 ? 29.643 -9.069 -24.074 1.00 90.88 341 TYR A C 1
ATOM 2586 O O . TYR A 1 341 ? 28.660 -9.526 -23.493 1.00 90.88 341 TYR A O 1
ATOM 2594 N N . GLN A 1 342 ? 30.702 -9.826 -24.380 1.00 90.75 342 GLN A N 1
ATOM 2595 C CA . GLN A 1 342 ? 30.775 -11.257 -24.072 1.00 90.75 342 GLN A CA 1
ATOM 2596 C C . GLN A 1 342 ? 30.699 -11.530 -22.564 1.00 90.75 342 GLN A C 1
ATOM 2598 O O . GLN A 1 342 ? 30.111 -12.517 -22.127 1.00 90.75 342 GLN A O 1
ATOM 2603 N N . ARG A 1 343 ? 31.284 -10.659 -21.739 1.00 86.50 343 ARG A N 1
ATOM 2604 C CA . ARG A 1 343 ? 31.211 -10.779 -20.277 1.00 86.50 343 ARG A CA 1
ATOM 2605 C C . ARG A 1 343 ? 29.793 -10.538 -19.780 1.00 86.50 343 ARG A C 1
ATOM 2607 O O . ARG A 1 343 ? 29.262 -11.376 -19.056 1.00 86.50 343 ARG A O 1
ATOM 2614 N N . TRP A 1 344 ? 29.154 -9.457 -20.228 1.00 89.62 344 TRP A N 1
ATOM 2615 C CA . TRP A 1 344 ? 27.750 -9.184 -19.924 1.00 89.62 344 TRP A CA 1
ATOM 2616 C C . TRP A 1 344 ? 26.832 -10.337 -20.354 1.00 89.62 344 TRP A C 1
ATOM 2618 O O . TRP A 1 344 ? 25.976 -10.741 -19.566 1.00 89.62 344 TRP A O 1
ATOM 2628 N N . SER A 1 345 ? 27.044 -10.928 -21.537 1.00 92.00 345 SER A N 1
ATOM 2629 C CA . SER A 1 345 ? 26.197 -12.014 -22.057 1.00 92.00 345 SER A CA 1
ATOM 2630 C C . SER A 1 345 ? 26.251 -13.311 -21.238 1.00 92.00 345 SER A C 1
ATOM 2632 O O . SER A 1 345 ? 25.424 -14.197 -21.441 1.00 92.00 345 SER A O 1
ATOM 2634 N N . ASN A 1 346 ? 27.204 -13.431 -20.309 1.00 89.56 346 ASN A N 1
ATOM 2635 C CA . ASN A 1 346 ? 27.308 -14.545 -19.365 1.00 89.56 346 ASN A CA 1
ATOM 2636 C C . ASN A 1 346 ? 26.689 -14.236 -17.988 1.00 89.56 346 ASN A C 1
ATOM 2638 O O . ASN A 1 346 ? 26.728 -15.080 -17.096 1.00 89.56 346 ASN A O 1
ATOM 2642 N N . THR A 1 347 ? 26.122 -13.043 -17.789 1.00 87.81 347 THR A N 1
ATOM 2643 C CA . THR A 1 347 ? 25.489 -12.643 -16.521 1.00 87.81 347 THR A CA 1
ATOM 2644 C C . THR A 1 347 ? 23.979 -12.901 -16.525 1.00 87.81 347 THR A C 1
ATOM 2646 O O . THR A 1 347 ? 23.364 -12.904 -17.595 1.00 87.81 347 THR A O 1
ATOM 2649 N N . PRO A 1 348 ? 23.331 -13.017 -15.348 1.00 89.31 348 PRO A N 1
ATOM 2650 C CA . PRO A 1 348 ? 21.870 -13.083 -15.260 1.00 89.31 348 PRO A CA 1
ATOM 2651 C C . PRO A 1 348 ? 21.159 -11.895 -15.922 1.00 89.31 348 PRO A C 1
ATOM 2653 O O . PRO A 1 348 ? 20.070 -12.062 -16.466 1.00 89.31 348 PRO A O 1
ATOM 2656 N N . HIS A 1 349 ? 21.789 -10.712 -15.945 1.00 91.56 349 HIS A N 1
ATOM 2657 C CA . HIS A 1 349 ? 21.229 -9.520 -16.583 1.00 91.56 349 HIS A CA 1
ATOM 2658 C C . HIS A 1 349 ? 20.898 -9.748 -18.056 1.00 91.56 349 HIS A C 1
ATOM 2660 O O . HIS A 1 349 ? 19.823 -9.337 -18.476 1.00 91.56 349 HIS A O 1
ATOM 2666 N N . ALA A 1 350 ? 21.744 -10.469 -18.804 1.00 93.75 350 ALA A N 1
ATOM 2667 C CA . ALA A 1 350 ? 21.541 -10.778 -20.223 1.00 93.75 350 ALA A CA 1
ATOM 2668 C C . ALA A 1 350 ? 20.401 -11.775 -20.501 1.00 93.75 350 ALA A C 1
ATOM 2670 O O . ALA A 1 350 ? 20.015 -11.965 -21.655 1.00 93.75 350 ALA A O 1
ATOM 2671 N N . TYR A 1 351 ? 19.835 -12.380 -19.454 1.00 93.62 351 TYR A N 1
ATOM 2672 C CA . TYR A 1 351 ? 18.704 -13.304 -19.532 1.00 93.62 351 TYR A CA 1
ATOM 2673 C C . TYR A 1 351 ? 17.506 -12.834 -18.699 1.00 93.62 351 TYR A C 1
ATOM 2675 O O . TYR A 1 351 ? 16.541 -13.583 -18.546 1.00 93.62 351 TYR A O 1
ATOM 2683 N N . ALA A 1 352 ? 17.534 -11.602 -18.176 1.00 94.38 352 ALA A N 1
ATOM 2684 C CA . ALA A 1 352 ? 16.528 -11.105 -17.241 1.00 94.38 352 ALA A CA 1
ATOM 2685 C C . ALA A 1 352 ? 15.099 -11.231 -17.792 1.00 94.38 352 ALA A C 1
ATOM 2687 O O . A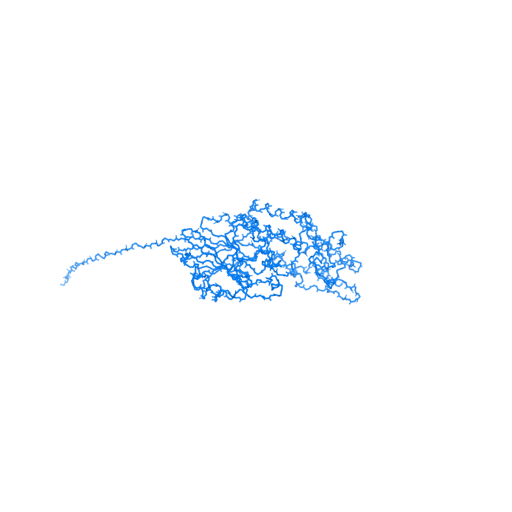LA A 1 352 ? 14.220 -11.722 -17.086 1.00 94.38 352 ALA A O 1
ATOM 2688 N N . TYR A 1 353 ? 14.855 -10.899 -19.064 1.00 96.50 353 TYR A N 1
ATOM 2689 C CA . TYR A 1 353 ? 13.512 -10.991 -19.647 1.00 96.50 353 TYR A CA 1
ATOM 2690 C C . TYR A 1 353 ? 12.997 -12.437 -19.725 1.00 96.50 353 TYR A C 1
ATOM 2692 O O . TYR A 1 353 ? 11.811 -12.683 -19.520 1.00 96.50 353 TYR A O 1
ATOM 2700 N N . ARG A 1 354 ? 13.885 -13.417 -19.954 1.00 95.19 354 ARG A N 1
ATOM 2701 C CA . ARG A 1 354 ? 13.510 -14.843 -19.996 1.00 95.19 354 ARG A CA 1
ATOM 2702 C C . 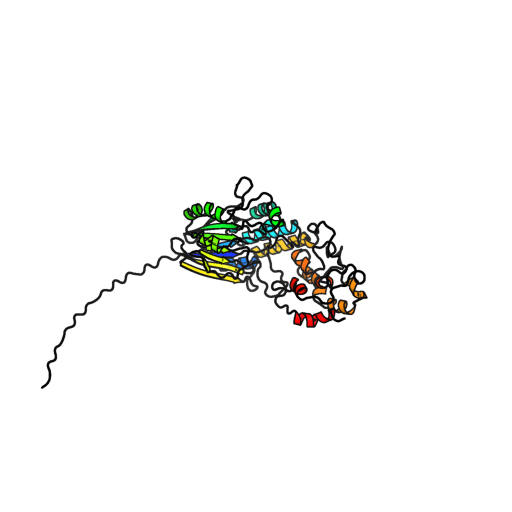ARG A 1 354 ? 12.855 -15.286 -18.688 1.00 95.19 354 ARG A C 1
ATOM 2704 O O . ARG A 1 354 ? 11.860 -15.999 -18.730 1.00 95.19 354 ARG A O 1
ATOM 2711 N N . SER A 1 355 ? 13.367 -14.813 -17.552 1.00 92.75 355 SER A N 1
ATOM 2712 C CA . SER A 1 355 ? 12.809 -15.160 -16.240 1.00 92.75 355 SER A CA 1
ATOM 2713 C C . SER A 1 355 ? 11.371 -14.665 -16.040 1.00 92.75 355 SER A C 1
ATOM 2715 O O . SER A 1 355 ? 10.621 -15.283 -15.286 1.00 92.75 355 SER A O 1
ATOM 2717 N N . LEU A 1 356 ? 10.960 -13.595 -16.736 1.00 94.19 356 LEU A N 1
ATOM 2718 C CA . LEU A 1 356 ? 9.564 -13.159 -16.740 1.00 94.19 356 LEU A CA 1
ATOM 2719 C C . LEU A 1 356 ? 8.698 -14.118 -17.546 1.00 94.19 356 LEU A C 1
ATOM 2721 O O . LEU A 1 356 ? 7.671 -14.553 -17.041 1.00 94.19 356 LEU A O 1
ATOM 2725 N N . VAL A 1 357 ? 9.145 -14.500 -18.746 1.00 94.94 357 VAL A N 1
ATOM 2726 C CA . VAL A 1 357 ? 8.419 -15.437 -19.620 1.00 94.94 357 VAL A CA 1
ATOM 2727 C C . VAL A 1 357 ? 8.222 -16.792 -18.938 1.00 94.94 357 VAL A C 1
ATOM 2729 O O . VAL A 1 357 ? 7.135 -17.359 -18.973 1.00 94.94 357 VAL A O 1
ATOM 2732 N N . GLU A 1 358 ? 9.249 -17.302 -18.257 1.00 93.44 358 GLU A N 1
ATOM 2733 C CA . GLU A 1 358 ? 9.177 -18.569 -17.514 1.00 93.44 358 GLU A CA 1
ATOM 2734 C C . GLU A 1 358 ? 8.164 -18.524 -16.358 1.00 93.44 358 GLU A C 1
ATOM 2736 O O . GLU A 1 358 ? 7.527 -19.531 -16.051 1.00 93.44 358 GLU A O 1
ATOM 2741 N N . LYS A 1 359 ? 7.982 -17.352 -15.737 1.00 90.38 359 LYS A N 1
ATOM 2742 C CA . LYS A 1 359 ? 6.986 -17.116 -14.679 1.00 90.38 359 LYS A CA 1
ATOM 2743 C C . LYS A 1 359 ? 5.628 -16.658 -15.227 1.00 90.38 359 LYS A C 1
ATOM 2745 O O . LYS A 1 359 ? 4.643 -16.641 -14.490 1.00 90.38 359 LYS A O 1
ATOM 2750 N N . GLY A 1 360 ? 5.558 -16.317 -16.513 1.00 92.69 360 GLY A N 1
ATOM 2751 C CA . GLY A 1 360 ? 4.385 -15.752 -17.164 1.00 92.69 360 GLY A CA 1
ATOM 2752 C C . GLY A 1 360 ? 4.019 -14.345 -16.667 1.00 92.69 360 GLY A C 1
ATOM 2753 O O . GLY A 1 360 ? 2.829 -14.061 -16.490 1.00 92.69 360 GLY A O 1
ATOM 2754 N N . GLU A 1 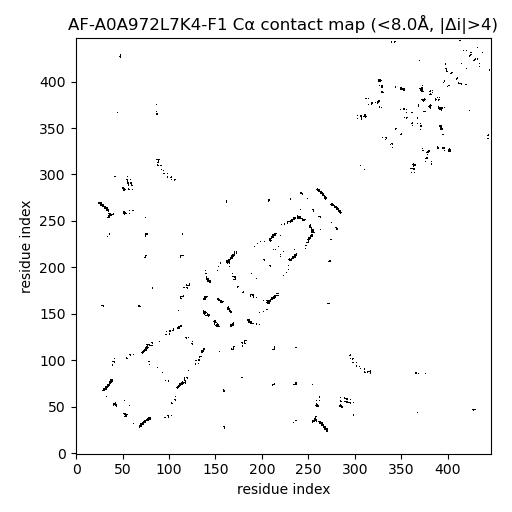361 ? 5.040 -13.528 -16.386 1.00 94.25 361 GLU A N 1
ATOM 2755 C CA . GLU A 1 361 ? 4.998 -12.158 -15.840 1.00 94.25 361 GLU A CA 1
ATOM 2756 C C . GLU A 1 361 ? 5.501 -11.103 -16.848 1.00 94.25 361 GLU A C 1
ATOM 2758 O O . GLU A 1 361 ? 5.660 -9.931 -16.521 1.00 94.25 361 GLU A O 1
ATOM 2763 N N . GLU A 1 362 ? 5.766 -11.492 -18.095 1.00 95.75 362 GLU A N 1
ATOM 2764 C CA . GLU A 1 362 ? 6.327 -10.637 -19.151 1.00 95.75 362 GLU A CA 1
ATOM 2765 C C . GLU A 1 362 ? 5.409 -9.483 -19.588 1.00 95.75 362 GLU A C 1
ATOM 2767 O O . GLU A 1 362 ? 5.837 -8.572 -20.302 1.00 95.75 362 GLU A O 1
ATOM 2772 N N . TYR A 1 363 ? 4.157 -9.517 -19.132 1.00 97.31 363 TYR A N 1
ATOM 2773 C CA . TYR A 1 363 ? 3.144 -8.495 -19.369 1.00 97.31 363 TYR A CA 1
ATOM 2774 C C . TYR A 1 363 ? 2.816 -7.639 -18.147 1.00 97.31 363 TYR A C 1
ATOM 2776 O O . TYR A 1 363 ? 1.978 -6.745 -18.258 1.00 97.31 363 TYR A O 1
ATOM 2784 N N . ASP A 1 364 ? 3.455 -7.897 -17.003 1.00 96.62 364 ASP A N 1
ATOM 2785 C CA . ASP A 1 364 ? 3.316 -7.079 -15.801 1.00 96.62 364 ASP A CA 1
ATOM 2786 C C . ASP A 1 364 ? 4.277 -5.878 -15.883 1.00 96.62 364 ASP A C 1
ATOM 2788 O O . ASP A 1 364 ? 5.497 -6.074 -15.825 1.00 96.62 364 ASP A O 1
ATOM 2792 N N . PRO A 1 365 ? 3.772 -4.637 -16.021 1.00 95.88 365 PRO A N 1
ATOM 2793 C CA . PRO A 1 365 ? 4.614 -3.447 -16.116 1.00 95.88 365 PRO A CA 1
ATOM 2794 C C . PRO A 1 365 ? 5.594 -3.285 -14.946 1.00 95.88 365 PRO A C 1
ATOM 2796 O O . PRO A 1 365 ? 6.736 -2.872 -15.145 1.00 95.88 365 PRO A O 1
ATOM 2799 N N . GLU A 1 366 ? 5.179 -3.670 -13.737 1.00 93.31 366 GLU A N 1
ATOM 2800 C CA . GLU A 1 366 ? 5.990 -3.546 -12.520 1.00 93.31 366 GLU A CA 1
ATOM 2801 C C . GLU A 1 366 ? 7.087 -4.617 -12.433 1.00 93.31 366 GLU A C 1
ATOM 2803 O O . GLU A 1 366 ? 8.035 -4.477 -11.663 1.00 93.31 366 GLU A O 1
ATOM 2808 N N . CYS A 1 367 ? 6.997 -5.670 -13.252 1.00 94.00 367 CYS A N 1
ATOM 2809 C CA . CYS A 1 367 ? 8.068 -6.645 -13.436 1.00 94.00 367 CYS A CA 1
ATOM 2810 C C . CYS A 1 367 ? 8.966 -6.264 -14.620 1.00 94.00 367 CYS A C 1
ATOM 2812 O O . CYS A 1 367 ? 10.193 -6.348 -14.534 1.00 94.00 367 CYS A O 1
ATOM 2814 N N . VAL A 1 368 ? 8.370 -5.818 -15.731 1.00 95.62 368 VAL A N 1
ATOM 2815 C CA . VAL A 1 368 ? 9.100 -5.471 -16.958 1.00 95.62 368 VAL A CA 1
ATOM 2816 C C . VAL A 1 368 ? 10.089 -4.339 -16.711 1.00 95.62 368 VAL A C 1
ATOM 2818 O O . VAL A 1 368 ? 11.227 -4.458 -17.164 1.00 95.62 368 VAL A O 1
ATOM 2821 N N . VAL A 1 369 ? 9.729 -3.317 -15.925 1.00 93.25 369 VAL A N 1
ATOM 2822 C CA . VAL A 1 369 ? 10.612 -2.175 -15.618 1.00 93.25 369 VAL A CA 1
ATOM 2823 C C . VAL A 1 369 ? 12.009 -2.580 -15.128 1.00 93.25 369 VAL A C 1
ATOM 2825 O O . VAL A 1 369 ? 13.000 -1.941 -15.479 1.00 93.25 369 VAL A O 1
ATOM 2828 N N . CYS A 1 370 ? 12.116 -3.676 -14.372 1.00 92.38 370 CYS A N 1
ATOM 2829 C CA . CYS A 1 370 ? 13.384 -4.160 -13.826 1.00 92.38 370 CYS A CA 1
ATOM 2830 C C . CYS A 1 370 ? 14.108 -5.178 -14.725 1.00 92.38 370 CYS A C 1
ATOM 2832 O O . CYS A 1 370 ? 15.252 -5.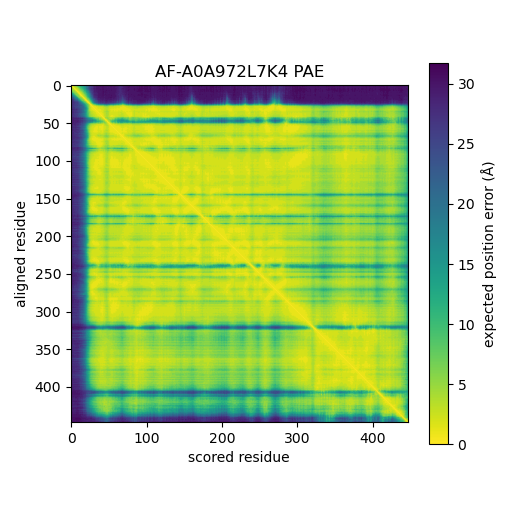523 -14.443 1.00 92.38 370 CYS A O 1
ATOM 2834 N N . HIS A 1 371 ? 13.464 -5.690 -15.776 1.00 94.94 371 HIS A N 1
ATOM 2835 C CA . HIS A 1 371 ? 13.941 -6.846 -16.549 1.00 94.94 371 HIS A CA 1
ATOM 2836 C C . HIS A 1 371 ? 14.303 -6.529 -18.004 1.00 94.94 371 HIS A C 1
ATOM 2838 O O . HIS A 1 371 ? 14.756 -7.415 -18.738 1.00 94.94 371 HIS A O 1
ATOM 2844 N N . VAL A 1 372 ? 14.117 -5.284 -18.435 1.00 96.94 372 VAL A N 1
ATOM 2845 C CA . VAL A 1 372 ? 14.414 -4.822 -19.796 1.00 96.94 372 VAL A CA 1
ATOM 2846 C C . VAL A 1 372 ? 15.128 -3.475 -19.775 1.00 96.94 372 VAL A C 1
ATOM 2848 O O . VAL A 1 372 ? 15.231 -2.815 -18.740 1.00 96.94 372 VAL A O 1
ATOM 2851 N N . LEU A 1 373 ? 15.619 -3.043 -20.934 1.00 96.50 373 LEU A N 1
ATOM 2852 C CA . LEU A 1 373 ? 16.277 -1.756 -21.063 1.00 96.50 373 LEU A CA 1
ATOM 2853 C C . LEU A 1 373 ? 15.266 -0.627 -21.300 1.00 96.50 373 LEU A C 1
ATOM 2855 O O . LEU A 1 373 ? 14.568 -0.603 -22.311 1.00 96.50 373 LEU A O 1
ATOM 2859 N N . GLY A 1 374 ? 15.254 0.363 -20.405 1.00 94.00 374 GLY A N 1
ATOM 2860 C CA . GLY A 1 374 ? 14.619 1.660 -20.656 1.00 94.00 374 GLY A CA 1
ATOM 2861 C C . GLY A 1 374 ? 13.089 1.647 -20.711 1.00 94.00 374 GLY A C 1
ATOM 2862 O O . GLY A 1 374 ? 12.505 2.556 -21.303 1.00 94.00 374 GLY A O 1
ATOM 2863 N N . TYR A 1 375 ? 12.434 0.643 -20.128 1.00 94.62 375 TYR A N 1
ATOM 2864 C CA . TYR A 1 375 ? 10.979 0.652 -19.966 1.00 94.62 375 TYR A CA 1
ATOM 2865 C C . TYR A 1 375 ? 10.502 1.936 -19.265 1.00 94.62 375 TYR A C 1
ATOM 2867 O O . TYR A 1 375 ? 11.254 2.548 -18.507 1.00 94.62 375 TYR A O 1
ATOM 2875 N N . GLY A 1 376 ? 9.285 2.391 -19.570 1.00 90.56 376 GLY A N 1
ATOM 2876 C CA . GLY A 1 376 ? 8.786 3.679 -19.068 1.00 90.56 376 GLY A CA 1
ATOM 2877 C C . GLY A 1 376 ? 9.389 4.903 -19.780 1.00 90.56 376 GLY A C 1
ATOM 2878 O O . GLY A 1 376 ? 9.070 6.047 -19.451 1.00 90.56 376 GLY A O 1
ATOM 2879 N N . THR A 1 377 ? 10.225 4.699 -20.806 1.00 90.88 377 THR A N 1
ATOM 2880 C CA . THR A 1 377 ? 10.769 5.774 -21.650 1.00 90.88 377 THR A CA 1
ATOM 2881 C C . THR A 1 377 ? 10.329 5.625 -23.104 1.00 90.88 377 THR A C 1
ATOM 2883 O O . THR A 1 377 ? 9.962 4.547 -23.557 1.00 90.88 377 THR A O 1
ATOM 2886 N N . ARG A 1 378 ? 10.377 6.720 -23.874 1.00 88.19 378 ARG A N 1
ATOM 2887 C CA . ARG A 1 378 ? 9.974 6.703 -25.293 1.00 88.19 378 ARG A CA 1
ATOM 2888 C C . ARG A 1 378 ? 10.925 5.954 -26.214 1.00 88.19 378 ARG A C 1
ATOM 2890 O O . ARG A 1 378 ? 10.509 5.600 -27.312 1.00 88.19 378 ARG A O 1
ATOM 2897 N N . SER A 1 379 ? 12.189 5.826 -25.824 1.00 92.12 379 SER A N 1
ATOM 2898 C CA . SER A 1 379 ? 13.187 5.147 -26.642 1.00 92.12 379 SER A CA 1
ATOM 2899 C C . SER A 1 379 ? 13.387 3.704 -26.212 1.00 92.12 379 SER A C 1
ATOM 2901 O O . SER A 1 379 ? 13.809 2.937 -27.050 1.00 92.12 379 SER A O 1
ATOM 2903 N N . GLY A 1 380 ? 13.100 3.322 -24.964 1.00 94.12 380 GLY A N 1
ATOM 2904 C CA . GLY A 1 380 ? 13.392 1.983 -24.454 1.00 94.12 380 GLY A CA 1
ATOM 2905 C C . GLY A 1 380 ? 12.414 0.889 -24.889 1.00 94.12 380 GLY A C 1
ATOM 2906 O O . GLY A 1 380 ? 11.712 1.006 -25.890 1.00 94.12 380 GLY A O 1
ATOM 2907 N N . PHE A 1 381 ? 12.430 -0.222 -24.155 1.00 96.50 381 PHE A N 1
ATOM 2908 C CA . PHE A 1 381 ? 11.652 -1.414 -24.475 1.00 96.50 381 PHE A CA 1
ATOM 2909 C C . PHE A 1 381 ? 10.141 -1.141 -24.465 1.00 96.50 381 PHE A C 1
ATOM 2911 O O . PHE A 1 381 ? 9.610 -0.584 -23.506 1.00 96.50 381 PHE A O 1
ATOM 2918 N N . ILE A 1 382 ? 9.467 -1.590 -25.522 1.00 94.56 382 ILE A N 1
ATOM 2919 C CA . ILE A 1 382 ? 8.009 -1.596 -25.671 1.00 94.56 382 ILE A CA 1
ATOM 2920 C C . ILE A 1 382 ? 7.517 -3.042 -25.671 1.00 94.56 382 ILE A C 1
ATOM 2922 O O . ILE A 1 382 ? 6.762 -3.452 -24.801 1.00 94.56 382 ILE A O 1
ATOM 2926 N N . ASP A 1 383 ? 7.972 -3.820 -26.649 1.00 95.31 383 ASP A N 1
ATOM 2927 C CA . ASP A 1 383 ? 7.654 -5.235 -26.777 1.00 95.31 383 ASP A CA 1
ATOM 2928 C C . ASP A 1 383 ? 8.739 -5.955 -27.599 1.00 95.31 383 ASP A C 1
ATOM 2930 O O . ASP A 1 383 ? 9.712 -5.355 -28.084 1.00 95.31 383 ASP A O 1
ATOM 2934 N N . THR A 1 384 ? 8.587 -7.273 -27.732 1.00 95.00 384 THR A N 1
ATOM 2935 C CA . THR A 1 384 ? 9.566 -8.127 -28.418 1.00 95.00 384 THR A CA 1
ATOM 2936 C C . THR A 1 384 ? 9.536 -8.038 -29.946 1.00 95.00 384 THR A C 1
ATOM 2938 O O . THR A 1 384 ? 10.449 -8.565 -30.576 1.00 95.00 384 THR A O 1
ATOM 2941 N N . GLU A 1 385 ? 8.553 -7.361 -30.540 1.00 95.44 385 GLU A N 1
ATOM 2942 C CA . GLU A 1 385 ? 8.430 -7.153 -31.988 1.00 95.44 385 GLU A CA 1
ATOM 2943 C C . GLU A 1 385 ? 8.943 -5.768 -32.402 1.00 95.44 385 GLU A C 1
ATOM 2945 O O . GLU A 1 385 ? 9.727 -5.646 -33.343 1.00 95.44 385 GLU A O 1
ATOM 2950 N N . LYS A 1 386 ? 8.553 -4.718 -31.671 1.00 95.50 386 LYS A N 1
ATOM 2951 C CA . LYS A 1 386 ? 8.922 -3.320 -31.930 1.00 95.50 386 LYS A CA 1
ATOM 2952 C C . LYS A 1 386 ? 10.340 -3.000 -31.478 1.00 95.50 386 LYS A C 1
ATOM 2954 O O . LYS A 1 386 ? 11.046 -2.254 -32.151 1.00 95.50 386 LYS A O 1
ATOM 2959 N N . THR A 1 387 ? 10.762 -3.550 -30.341 1.00 96.06 387 THR A N 1
ATOM 2960 C CA . THR A 1 387 ? 12.074 -3.273 -29.730 1.00 96.06 387 THR A CA 1
ATOM 2961 C C . THR A 1 387 ? 12.790 -4.561 -29.294 1.00 96.06 387 THR A C 1
ATOM 2963 O O . THR A 1 387 ? 13.221 -4.672 -28.142 1.00 96.06 387 THR A O 1
ATOM 2966 N N . PRO A 1 388 ? 12.965 -5.559 -30.187 1.00 95.69 388 PRO A N 1
ATOM 2967 C CA . PRO A 1 388 ? 13.547 -6.862 -29.838 1.00 95.69 388 PRO A CA 1
ATOM 2968 C C . PRO A 1 388 ? 14.947 -6.751 -29.229 1.00 95.69 388 PRO A C 1
ATOM 2970 O O . PRO A 1 388 ? 15.323 -7.562 -28.379 1.00 95.69 388 PRO A O 1
ATOM 2973 N N . GLY A 1 389 ? 15.711 -5.740 -29.655 1.00 95.38 389 GLY A N 1
ATOM 2974 C CA . GLY A 1 389 ? 17.069 -5.487 -29.190 1.00 95.38 389 GLY A CA 1
ATOM 2975 C C . GLY A 1 389 ? 17.161 -4.977 -27.754 1.00 95.38 389 GLY A C 1
ATOM 2976 O O . GLY A 1 389 ? 18.264 -4.973 -27.222 1.00 95.38 389 GLY A O 1
ATOM 2977 N N . PHE A 1 390 ? 16.055 -4.553 -27.125 1.00 97.12 390 PHE A N 1
ATOM 2978 C CA . PHE A 1 390 ? 16.040 -3.931 -25.785 1.00 97.12 390 PHE A CA 1
ATOM 2979 C C . PHE A 1 390 ? 15.530 -4.875 -24.690 1.00 97.12 390 PHE A C 1
ATOM 2981 O O . PHE A 1 390 ? 15.358 -4.475 -23.539 1.00 97.12 390 PHE A O 1
ATOM 2988 N N . LYS A 1 391 ? 15.340 -6.157 -25.027 1.00 95.94 391 LYS A N 1
ATOM 2989 C CA . LYS A 1 391 ? 15.149 -7.215 -24.031 1.00 95.94 391 LYS A CA 1
ATOM 2990 C C . LYS A 1 391 ? 16.344 -7.272 -23.085 1.00 95.94 391 LYS A C 1
ATOM 2992 O O . LYS A 1 391 ? 17.480 -7.090 -23.523 1.00 95.94 391 LYS A O 1
ATOM 2997 N N . ASN A 1 392 ? 16.085 -7.686 -21.847 1.00 96.81 392 ASN A N 1
ATOM 2998 C CA . ASN A 1 392 ? 17.084 -7.898 -20.801 1.00 96.81 392 ASN A CA 1
ATOM 2999 C C . ASN A 1 392 ? 17.646 -6.597 -20.210 1.00 96.81 392 ASN A C 1
ATOM 3001 O O . ASN A 1 392 ? 17.518 -5.522 -20.789 1.00 96.81 392 ASN A O 1
ATOM 3005 N N . VAL A 1 393 ? 18.291 -6.709 -19.050 1.00 95.31 393 VAL A N 1
ATOM 3006 C CA . VAL A 1 393 ? 19.035 -5.603 -18.438 1.00 95.31 393 VAL A CA 1
ATOM 3007 C C . VAL A 1 393 ? 20.373 -5.484 -19.164 1.00 95.31 393 VAL A C 1
ATOM 3009 O O . VAL A 1 393 ? 21.101 -6.471 -19.287 1.00 95.31 393 VAL A O 1
ATOM 3012 N N . GLN A 1 394 ? 20.696 -4.297 -19.675 1.00 94.12 394 GLN A N 1
ATOM 3013 C CA . GLN A 1 394 ? 21.828 -4.089 -20.589 1.00 94.12 394 GLN A CA 1
ATOM 3014 C C . GLN A 1 394 ? 22.836 -3.074 -20.046 1.00 94.12 394 GLN A C 1
ATOM 3016 O O . GLN A 1 394 ? 22.633 -2.480 -18.990 1.00 94.12 394 GLN A O 1
ATOM 3021 N N . CYS A 1 395 ? 23.921 -2.843 -20.791 1.00 91.25 395 CYS A N 1
ATOM 3022 C CA . CYS A 1 395 ? 24.977 -1.893 -20.430 1.00 91.25 395 CYS A CA 1
ATOM 3023 C C . CYS A 1 395 ? 24.409 -0.514 -20.047 1.00 91.25 395 CYS A C 1
ATOM 3025 O O . CYS A 1 395 ? 24.791 0.072 -19.037 1.00 91.25 395 CYS A O 1
ATOM 3027 N N . GLU A 1 396 ? 23.446 -0.013 -20.817 1.00 93.31 396 GLU A N 1
ATOM 3028 C CA . GLU A 1 396 ? 22.872 1.320 -20.626 1.00 93.31 396 GLU A CA 1
ATOM 3029 C C . GLU A 1 396 ? 22.005 1.456 -19.359 1.00 93.31 396 GLU A C 1
ATOM 3031 O O . GLU A 1 396 ? 21.758 2.577 -18.913 1.00 93.31 396 GLU A O 1
ATOM 3036 N N . SER A 1 397 ? 21.610 0.344 -18.724 1.00 91.19 397 SER A N 1
ATOM 3037 C CA . SER A 1 397 ? 20.972 0.352 -17.399 1.00 91.19 397 SER A CA 1
ATOM 3038 C C . SER A 1 397 ? 21.926 0.862 -16.308 1.00 91.19 397 SER A C 1
ATOM 3040 O O . SER A 1 397 ? 21.478 1.460 -15.332 1.00 91.19 397 SER A O 1
ATOM 3042 N N . CYS A 1 398 ? 23.239 0.674 -16.495 1.00 87.44 398 CYS A N 1
ATOM 3043 C CA . CYS A 1 398 ? 24.276 1.081 -15.543 1.00 87.44 398 CYS A CA 1
ATOM 3044 C C . CYS A 1 398 ? 25.098 2.282 -16.035 1.00 87.44 398 CYS A C 1
ATOM 3046 O O . CYS A 1 398 ? 25.435 3.178 -15.265 1.00 87.44 398 CYS A O 1
ATOM 3048 N N . HIS A 1 399 ? 25.427 2.305 -17.326 1.00 87.44 399 HIS A N 1
ATOM 3049 C CA . HIS A 1 399 ? 26.325 3.298 -17.923 1.00 87.44 399 HIS A CA 1
ATOM 3050 C C . HIS A 1 399 ? 25.589 4.537 -18.465 1.00 87.44 399 HIS A C 1
ATOM 3052 O O . HIS A 1 399 ? 26.230 5.514 -18.865 1.00 87.44 399 HIS A O 1
ATOM 3058 N N . GLY A 1 400 ? 24.252 4.517 -18.437 1.00 89.19 400 GLY A N 1
ATOM 3059 C CA . GLY A 1 400 ? 23.387 5.535 -19.024 1.00 89.19 400 GLY A CA 1
ATOM 3060 C C . GLY A 1 400 ? 23.139 5.310 -20.516 1.00 89.19 400 GLY A C 1
ATOM 3061 O O . GLY A 1 400 ? 23.738 4.439 -21.138 1.00 89.19 400 GLY A O 1
ATOM 3062 N N . ALA A 1 401 ? 22.234 6.108 -21.079 1.00 91.50 401 ALA A N 1
ATOM 3063 C CA . ALA A 1 401 ? 21.855 6.036 -22.487 1.00 91.50 401 ALA A CA 1
ATOM 3064 C C . ALA A 1 401 ? 23.030 6.366 -23.428 1.00 91.50 401 ALA A C 1
ATOM 3066 O O . ALA A 1 401 ? 23.773 7.322 -23.191 1.00 91.50 401 ALA A O 1
ATOM 3067 N N . GLY A 1 402 ? 23.178 5.578 -24.491 1.00 90.94 402 GLY A N 1
ATOM 3068 C CA . GLY A 1 402 ? 24.324 5.561 -25.397 1.00 90.94 402 GLY A CA 1
ATOM 3069 C C . GLY A 1 402 ? 24.230 6.514 -26.586 1.00 90.94 402 GLY A C 1
ATOM 3070 O O . GLY A 1 402 ? 25.184 6.605 -27.360 1.00 90.94 402 GLY A O 1
ATOM 3071 N N . GLU A 1 403 ? 23.126 7.248 -26.757 1.00 90.88 403 GLU A N 1
ATOM 3072 C CA . GLU A 1 403 ? 23.019 8.243 -27.828 1.00 90.88 403 GLU A CA 1
ATOM 3073 C C . GLU A 1 403 ? 24.191 9.239 -27.806 1.00 90.88 403 GLU A C 1
ATOM 3075 O O . GLU A 1 403 ? 24.513 9.869 -26.794 1.00 90.88 403 GLU A O 1
ATOM 3080 N N . GLY A 1 404 ? 24.827 9.391 -28.970 1.00 85.62 404 GLY A N 1
ATOM 3081 C CA . GLY A 1 404 ? 25.962 10.285 -29.164 1.00 85.62 404 GLY A CA 1
ATOM 3082 C C . GLY A 1 404 ? 27.324 9.678 -28.821 1.00 85.62 404 GLY A C 1
ATOM 3083 O O . GLY A 1 404 ? 28.323 10.332 -29.106 1.00 85.62 404 GLY A O 1
ATOM 3084 N N . HIS A 1 405 ? 27.409 8.461 -28.281 1.00 88.62 405 HIS A N 1
ATOM 3085 C CA . HIS A 1 405 ? 28.678 7.754 -28.078 1.00 88.62 405 HIS A CA 1
ATOM 3086 C C . HIS A 1 405 ? 29.130 7.007 -29.354 1.00 88.62 405 HIS A C 1
ATOM 3088 O O . HIS A 1 405 ? 28.279 6.453 -30.051 1.00 88.62 405 HIS A O 1
ATOM 3094 N N . PRO A 1 406 ? 30.441 6.968 -29.689 1.00 74.81 406 PRO A N 1
ATOM 3095 C CA . PRO A 1 406 ? 31.575 7.611 -29.007 1.00 74.81 406 PRO A CA 1
ATOM 3096 C C . PRO A 1 406 ? 31.805 9.088 -29.358 1.00 74.81 406 PRO A C 1
ATOM 3098 O O . PRO A 1 406 ? 32.687 9.710 -28.779 1.00 74.81 406 PRO A O 1
ATOM 3101 N N . GLY A 1 407 ? 31.039 9.655 -30.293 1.00 78.75 407 GLY A N 1
ATOM 3102 C CA . GLY A 1 407 ? 31.290 10.989 -30.847 1.00 78.75 407 GLY A CA 1
ATOM 3103 C C . GLY A 1 407 ? 31.008 12.160 -29.896 1.00 78.75 407 GLY A C 1
ATOM 3104 O O . GLY A 1 407 ? 31.915 12.758 -29.331 1.00 78.75 407 GLY A O 1
ATOM 3105 N N . ARG A 1 408 ? 29.737 12.551 -29.775 1.00 71.50 408 ARG A N 1
ATOM 3106 C CA . ARG A 1 408 ? 29.289 13.759 -29.057 1.00 71.50 408 ARG A CA 1
ATOM 3107 C C . ARG A 1 408 ? 29.240 13.598 -27.536 1.00 71.50 408 ARG A C 1
ATOM 3109 O O . ARG A 1 408 ? 29.091 14.600 -26.841 1.00 71.50 408 ARG A O 1
ATOM 3116 N N . ARG A 1 409 ? 29.311 12.370 -27.013 1.00 74.69 409 ARG A N 1
ATOM 3117 C CA . ARG A 1 409 ? 29.173 12.101 -25.578 1.00 74.69 409 ARG A CA 1
ATOM 3118 C C . ARG A 1 409 ? 30.015 10.905 -25.134 1.00 74.69 409 ARG A C 1
ATOM 3120 O O . ARG A 1 409 ? 29.897 9.807 -25.675 1.00 74.69 409 ARG A O 1
ATOM 3127 N N . ALA A 1 410 ? 30.828 11.112 -24.101 1.00 75.06 410 ALA A N 1
ATOM 3128 C CA . ALA A 1 410 ? 31.473 10.022 -23.378 1.00 75.06 410 ALA A CA 1
ATOM 3129 C C . ALA A 1 410 ? 30.450 9.314 -22.473 1.00 75.06 410 ALA A C 1
ATOM 3131 O O . ALA A 1 410 ? 29.624 9.971 -21.834 1.00 75.06 410 ALA A O 1
ATOM 3132 N N . MET A 1 411 ? 30.509 7.983 -22.417 1.00 79.25 411 MET A N 1
ATOM 3133 C CA . MET A 1 411 ? 29.713 7.195 -21.473 1.00 79.25 411 MET A CA 1
ATOM 3134 C C . MET A 1 411 ? 30.430 7.081 -20.128 1.00 79.25 411 MET A C 1
ATOM 3136 O O . MET A 1 411 ? 31.656 7.185 -20.046 1.00 79.25 411 MET A O 1
ATOM 3140 N N . THR A 1 412 ? 29.662 6.850 -19.066 1.00 78.19 412 THR A N 1
ATOM 3141 C CA . THR A 1 412 ? 30.207 6.634 -17.724 1.00 78.19 412 THR A CA 1
ATOM 3142 C C . THR A 1 412 ? 31.018 5.344 -17.710 1.00 78.19 412 THR A C 1
ATOM 3144 O O . THR A 1 412 ? 30.436 4.270 -17.762 1.00 78.19 412 THR A O 1
ATOM 3147 N N . ALA A 1 413 ? 32.347 5.415 -17.630 1.00 73.06 413 ALA A N 1
ATOM 3148 C CA . ALA A 1 413 ? 33.189 4.214 -17.626 1.00 73.06 413 ALA A CA 1
ATOM 3149 C C . ALA A 1 413 ? 33.082 3.428 -16.306 1.00 73.06 413 ALA A C 1
ATOM 3151 O O . ALA A 1 413 ? 32.927 2.209 -16.307 1.00 73.06 413 ALA A O 1
ATOM 3152 N N . ARG A 1 414 ? 33.113 4.134 -15.168 1.00 77.56 414 ARG A N 1
ATOM 3153 C CA . ARG A 1 414 ? 32.993 3.542 -13.831 1.00 77.56 414 ARG A CA 1
ATOM 3154 C C . ARG A 1 414 ? 31.596 3.778 -13.277 1.00 77.56 414 ARG A C 1
ATOM 3156 O O . ARG A 1 414 ? 31.251 4.907 -12.941 1.00 77.56 414 ARG A O 1
ATOM 3163 N N . VAL A 1 415 ? 30.820 2.707 -13.165 1.00 79.31 415 VAL A N 1
ATOM 3164 C CA . VAL A 1 415 ? 29.484 2.740 -12.560 1.00 79.31 415 VAL A CA 1
ATOM 3165 C C . VAL A 1 415 ? 29.640 2.937 -11.049 1.00 79.31 415 VAL A C 1
ATOM 3167 O O . VAL A 1 415 ? 30.382 2.175 -10.427 1.00 79.31 415 VAL A O 1
ATOM 3170 N N . PRO A 1 416 ? 29.015 3.961 -10.451 1.00 82.50 416 PRO A N 1
ATOM 3171 C CA . PRO A 1 416 ? 29.042 4.151 -9.009 1.00 82.50 416 PRO A CA 1
ATOM 3172 C C . PRO A 1 416 ? 28.028 3.232 -8.302 1.00 82.50 416 PRO A C 1
ATOM 3174 O O . PRO A 1 416 ? 27.068 2.746 -8.902 1.00 82.50 416 PRO A O 1
ATOM 3177 N N . GLU A 1 417 ? 28.259 2.965 -7.015 1.00 84.88 417 GLU A N 1
ATOM 3178 C CA . GLU A 1 417 ? 27.485 1.994 -6.226 1.00 84.88 417 GLU A CA 1
ATOM 3179 C C . GLU A 1 417 ? 25.992 2.323 -6.153 1.00 84.88 417 GLU A C 1
ATOM 3181 O O . GLU A 1 417 ? 25.144 1.431 -6.199 1.00 84.88 417 GLU A O 1
ATOM 3186 N N . ASP A 1 418 ? 25.664 3.609 -6.076 1.00 87.56 418 ASP A N 1
ATOM 3187 C CA . ASP A 1 418 ? 24.297 4.116 -6.022 1.00 87.56 418 ASP A CA 1
ATOM 3188 C C . ASP A 1 418 ? 23.485 3.723 -7.261 1.00 87.56 418 ASP A C 1
ATOM 3190 O O . ASP A 1 418 ? 22.289 3.462 -7.146 1.00 87.56 418 ASP A O 1
ATOM 3194 N N . VAL A 1 419 ? 24.119 3.595 -8.432 1.00 86.69 419 VAL A N 1
ATOM 3195 C CA . VAL A 1 419 ? 23.451 3.100 -9.643 1.00 86.69 419 VAL A CA 1
ATOM 3196 C C . VAL A 1 419 ? 23.068 1.632 -9.487 1.00 86.69 419 VAL A C 1
ATOM 3198 O O . VAL A 1 419 ? 21.934 1.272 -9.798 1.00 86.69 419 VAL A O 1
ATOM 3201 N N . CYS A 1 420 ? 23.959 0.796 -8.948 1.00 85.00 420 CYS A N 1
ATOM 3202 C CA . CYS A 1 420 ? 23.650 -0.608 -8.675 1.00 85.00 420 CYS A CA 1
ATOM 3203 C C . CYS A 1 420 ? 22.546 -0.745 -7.620 1.00 85.00 420 CYS A C 1
ATOM 3205 O O . CYS A 1 420 ? 21.645 -1.568 -7.778 1.00 85.00 420 CYS A O 1
ATOM 3207 N N . ARG A 1 421 ? 22.566 0.094 -6.577 1.00 86.81 421 ARG A N 1
ATOM 3208 C CA . ARG A 1 421 ? 21.595 0.054 -5.472 1.00 86.81 421 ARG A CA 1
ATOM 3209 C C . ARG A 1 421 ? 20.171 0.462 -5.858 1.00 86.81 421 ARG A C 1
ATOM 3211 O O . ARG A 1 421 ? 19.246 0.171 -5.104 1.00 86.81 421 ARG A O 1
ATOM 3218 N N . LYS A 1 422 ? 19.957 1.040 -7.048 1.00 85.62 422 LYS A N 1
ATOM 3219 C CA . LYS A 1 422 ? 18.604 1.239 -7.607 1.00 85.62 422 LYS A CA 1
ATOM 3220 C C . LYS A 1 422 ? 17.866 -0.087 -7.791 1.00 85.62 422 LYS A C 1
ATOM 3222 O O . LYS A 1 422 ? 16.682 -0.177 -7.485 1.00 85.62 422 LYS A O 1
ATOM 3227 N N . CYS A 1 423 ? 18.579 -1.115 -8.247 1.00 84.56 423 CYS A N 1
ATOM 3228 C CA . CYS A 1 423 ? 18.033 -2.459 -8.435 1.00 84.56 423 CYS A CA 1
ATOM 3229 C C . CYS A 1 423 ? 18.435 -3.399 -7.296 1.00 84.56 423 CYS A C 1
ATOM 3231 O O . CYS A 1 423 ? 17.650 -4.258 -6.918 1.00 84.56 423 CYS A O 1
ATOM 3233 N N . HIS A 1 424 ? 19.623 -3.226 -6.717 1.00 84.75 424 HIS A N 1
ATOM 3234 C CA . HIS A 1 424 ? 20.123 -4.046 -5.621 1.00 84.75 424 HIS A CA 1
ATOM 3235 C C . HIS A 1 424 ? 19.908 -3.380 -4.259 1.00 84.75 424 HIS A C 1
ATOM 3237 O O . HIS A 1 424 ? 20.821 -2.807 -3.661 1.00 84.75 424 HIS A O 1
ATOM 3243 N N . ASN A 1 425 ? 18.674 -3.464 -3.782 1.00 83.19 425 ASN A N 1
ATOM 3244 C CA . ASN A 1 425 ? 18.251 -2.964 -2.479 1.00 83.19 425 ASN A CA 1
ATOM 3245 C C . ASN A 1 425 ? 17.705 -4.107 -1.609 1.00 83.19 425 ASN A C 1
ATOM 3247 O O . ASN A 1 425 ? 17.611 -5.252 -2.058 1.00 83.19 425 ASN A O 1
ATOM 3251 N N . ASP A 1 426 ? 17.303 -3.785 -0.382 1.00 74.44 426 ASP A N 1
ATOM 3252 C CA . ASP A 1 426 ? 16.797 -4.761 0.592 1.00 74.44 426 ASP A CA 1
ATOM 3253 C C . ASP A 1 426 ? 15.581 -5.556 0.081 1.00 74.44 426 ASP A C 1
ATOM 3255 O O . ASP A 1 426 ? 15.379 -6.705 0.471 1.00 74.44 426 ASP A O 1
ATOM 3259 N N . LYS A 1 427 ? 14.801 -4.987 -0.848 1.00 72.31 427 LYS A N 1
ATOM 3260 C CA . LYS A 1 427 ? 13.631 -5.640 -1.449 1.00 72.31 427 LYS A CA 1
ATOM 3261 C C . LYS A 1 427 ? 14.030 -6.646 -2.532 1.00 72.31 427 LYS A C 1
ATOM 3263 O O . LYS A 1 427 ? 13.521 -7.766 -2.576 1.00 72.31 427 LYS A O 1
ATOM 3268 N N . HIS A 1 428 ? 14.929 -6.258 -3.429 1.00 78.44 428 HIS A N 1
ATOM 3269 C CA . HIS A 1 428 ? 15.191 -6.997 -4.669 1.00 78.44 428 HIS A CA 1
ATOM 3270 C C . HIS A 1 428 ? 16.479 -7.823 -4.646 1.00 78.44 428 HIS A C 1
ATOM 3272 O O . HIS A 1 428 ? 16.594 -8.784 -5.397 1.00 78.44 428 HIS A O 1
ATOM 3278 N N . SER A 1 429 ? 17.448 -7.476 -3.799 1.00 78.06 429 SER A N 1
ATOM 3279 C CA . SER A 1 429 ? 18.725 -8.183 -3.680 1.00 78.06 429 SER A CA 1
ATOM 3280 C C . SER A 1 429 ? 19.380 -7.905 -2.317 1.00 78.06 429 SER A C 1
ATOM 3282 O O . SER A 1 429 ? 20.459 -7.313 -2.268 1.00 78.06 429 SER A O 1
ATOM 3284 N N . PRO A 1 430 ? 18.776 -8.347 -1.199 1.00 75.00 430 PRO A N 1
ATOM 3285 C CA . PRO A 1 430 ? 19.251 -8.025 0.153 1.00 75.00 430 PRO A CA 1
ATOM 3286 C C . PRO A 1 430 ? 20.656 -8.560 0.469 1.00 75.00 430 PRO A C 1
ATOM 3288 O O . PRO A 1 430 ? 21.331 -8.045 1.351 1.00 75.00 430 PRO A O 1
ATOM 3291 N N . ALA A 1 431 ? 21.117 -9.584 -0.255 1.00 80.62 431 ALA A N 1
ATOM 3292 C CA . ALA A 1 431 ? 22.465 -10.140 -0.122 1.00 80.62 431 ALA A CA 1
ATOM 3293 C C . ALA A 1 431 ? 23.502 -9.456 -1.039 1.00 80.62 431 ALA A C 1
ATOM 3295 O O . ALA A 1 431 ? 24.581 -10.002 -1.259 1.00 80.62 431 ALA A O 1
ATOM 3296 N N . PHE A 1 432 ? 23.172 -8.304 -1.633 1.00 82.38 432 PHE A N 1
ATOM 3297 C CA . PHE A 1 432 ? 24.082 -7.609 -2.537 1.00 82.38 432 PHE A CA 1
ATOM 3298 C C . PHE A 1 432 ? 25.282 -7.021 -1.794 1.00 82.38 432 PHE A C 1
ATOM 3300 O O . PHE A 1 432 ? 25.154 -6.084 -1.006 1.00 82.38 432 PHE A O 1
ATOM 3307 N N . ASP A 1 433 ? 26.459 -7.540 -2.120 1.00 82.62 433 ASP A N 1
ATOM 3308 C CA . ASP A 1 433 ? 27.752 -7.010 -1.708 1.00 82.62 433 ASP A CA 1
ATOM 3309 C C . ASP A 1 433 ? 28.390 -6.315 -2.916 1.00 82.62 433 ASP A C 1
ATOM 3311 O O . ASP A 1 433 ? 28.779 -6.964 -3.890 1.00 82.62 433 ASP A O 1
ATOM 3315 N N . TYR A 1 434 ? 28.459 -4.982 -2.874 1.00 80.44 434 TYR A N 1
ATOM 3316 C CA . TYR A 1 434 ? 28.980 -4.187 -3.982 1.00 80.44 434 TYR A CA 1
ATOM 3317 C C . TYR A 1 434 ? 30.479 -4.422 -4.246 1.00 80.44 434 TYR A C 1
ATOM 3319 O O . TYR A 1 434 ? 30.823 -4.650 -5.403 1.00 80.44 434 TYR A O 1
ATOM 3327 N N . PRO A 1 435 ? 31.385 -4.427 -3.248 1.00 78.31 435 PRO A N 1
ATOM 3328 C CA . PRO A 1 435 ? 32.772 -4.860 -3.439 1.00 78.31 435 PRO A CA 1
ATOM 3329 C C . PRO A 1 435 ? 32.924 -6.254 -4.063 1.00 78.31 435 PRO A C 1
ATOM 3331 O O . PRO A 1 435 ? 33.705 -6.417 -5.006 1.00 78.31 435 PRO A O 1
ATOM 3334 N N . ALA A 1 436 ? 32.170 -7.250 -3.587 1.00 76.56 436 ALA A N 1
ATOM 3335 C CA . ALA A 1 436 ? 32.213 -8.596 -4.159 1.00 76.56 436 ALA A CA 1
ATOM 3336 C C . ALA A 1 436 ? 31.676 -8.602 -5.597 1.00 76.56 436 ALA A C 1
ATOM 3338 O O . ALA A 1 436 ? 32.305 -9.175 -6.490 1.00 76.56 436 ALA A O 1
ATOM 3339 N N . TYR A 1 437 ? 30.571 -7.896 -5.851 1.00 72.38 437 TYR A N 1
ATOM 3340 C CA . TYR A 1 437 ? 30.011 -7.722 -7.187 1.00 72.38 437 TYR A CA 1
ATOM 3341 C C . TYR A 1 437 ? 30.997 -7.021 -8.114 1.00 72.38 437 TYR A C 1
ATOM 3343 O O . TYR A 1 437 ? 31.210 -7.502 -9.216 1.00 72.38 437 TYR A O 1
ATOM 3351 N N . LEU A 1 438 ? 31.665 -5.951 -7.676 1.00 65.31 438 LEU A N 1
ATOM 3352 C CA . LEU A 1 438 ? 32.723 -5.292 -8.434 1.00 65.31 438 LEU A CA 1
ATOM 3353 C C . LEU A 1 438 ? 33.879 -6.246 -8.722 1.00 65.31 438 LEU A C 1
ATOM 3355 O O . LEU A 1 438 ? 34.414 -6.188 -9.813 1.00 65.31 438 LEU A O 1
ATOM 3359 N N . SER A 1 439 ? 34.262 -7.161 -7.831 1.00 63.34 439 SER A N 1
ATOM 3360 C CA . SER A 1 439 ? 35.323 -8.133 -8.154 1.00 63.34 439 SER A CA 1
ATOM 3361 C C . SER A 1 439 ? 34.953 -9.063 -9.328 1.00 63.34 439 SER A C 1
ATOM 3363 O O . SER A 1 439 ? 35.823 -9.454 -10.106 1.00 63.34 439 SER A O 1
ATOM 3365 N N . ILE A 1 440 ? 33.654 -9.333 -9.512 1.00 60.25 440 ILE A N 1
ATOM 3366 C CA . ILE A 1 440 ? 33.086 -10.168 -10.584 1.00 60.25 440 ILE A CA 1
ATOM 3367 C C . ILE A 1 440 ? 32.758 -9.325 -11.837 1.00 60.25 440 ILE A C 1
ATOM 3369 O O . ILE A 1 440 ? 33.028 -9.735 -12.965 1.00 60.25 440 ILE A O 1
ATOM 3373 N N . ALA A 1 441 ? 32.221 -8.118 -11.645 1.00 55.53 441 ALA A N 1
ATOM 3374 C CA . ALA A 1 441 ? 31.746 -7.182 -12.662 1.00 55.53 441 ALA A CA 1
ATOM 3375 C C . ALA A 1 441 ? 32.825 -6.199 -13.155 1.00 55.53 441 ALA A C 1
ATOM 3377 O O . ALA A 1 441 ? 32.645 -5.590 -14.209 1.00 55.53 441 ALA A O 1
ATOM 3378 N N . ASN A 1 442 ? 33.974 -6.071 -12.471 1.00 50.16 442 ASN A N 1
ATOM 3379 C CA . ASN A 1 442 ? 35.126 -5.254 -12.903 1.00 50.16 442 ASN A CA 1
ATOM 3380 C C . ASN A 1 442 ? 35.757 -5.756 -14.196 1.00 50.16 442 ASN A C 1
ATOM 3382 O O . ASN A 1 442 ? 36.608 -5.103 -14.788 1.00 50.16 442 ASN A O 1
ATOM 3386 N N . GLN A 1 443 ? 35.315 -6.896 -14.696 1.00 52.84 443 GLN A N 1
ATOM 3387 C CA . GLN A 1 443 ? 35.628 -7.292 -16.048 1.00 52.84 443 GLN A CA 1
ATOM 3388 C C . GLN A 1 443 ? 34.919 -6.409 -17.111 1.00 52.84 443 GLN A C 1
ATOM 3390 O O . GLN A 1 443 ? 35.274 -6.460 -18.283 1.00 52.84 443 GLN A O 1
ATOM 3395 N N . CYS A 1 444 ? 33.962 -5.556 -16.745 1.00 47.06 444 CYS A N 1
ATOM 3396 C CA . CYS A 1 444 ? 33.343 -4.582 -17.656 1.00 47.06 444 CYS A CA 1
ATOM 3397 C C . CYS A 1 444 ? 33.952 -3.167 -17.568 1.00 47.06 444 CYS A C 1
ATOM 3399 O O . CYS A 1 444 ? 33.652 -2.338 -18.419 1.00 47.06 444 CYS A O 1
ATOM 3401 N N . THR A 1 445 ? 34.776 -2.878 -16.551 1.00 45.25 445 THR A N 1
ATOM 3402 C CA . THR A 1 445 ? 35.314 -1.533 -16.243 1.00 45.25 445 THR A CA 1
ATOM 3403 C C . THR A 1 445 ? 36.832 -1.419 -16.404 1.00 45.25 445 THR A C 1
ATOM 3405 O O . THR A 1 445 ? 37.379 -0.327 -16.242 1.00 45.25 445 THR A O 1
ATOM 3408 N N . LEU A 1 446 ? 37.521 -2.524 -16.703 1.00 40.94 446 LEU A N 1
ATOM 3409 C CA . LEU A 1 446 ? 38.932 -2.490 -17.079 1.00 40.94 446 LEU A CA 1
ATOM 3410 C C . LEU A 1 446 ? 39.063 -1.942 -18.514 1.00 40.94 446 LEU A C 1
ATOM 3412 O O . LEU A 1 446 ? 38.286 -2.376 -19.369 1.00 40.94 446 LEU A O 1
ATOM 3416 N N . PRO A 1 447 ? 39.981 -0.981 -18.744 1.00 43.31 447 PRO A N 1
ATOM 3417 C CA . PRO A 1 447 ? 40.151 -0.298 -20.027 1.00 43.31 447 PRO A CA 1
ATOM 3418 C C . PRO A 1 447 ? 40.461 -1.237 -21.194 1.00 43.31 447 PRO A C 1
ATOM 3420 O O . PRO A 1 447 ? 41.084 -2.301 -20.960 1.00 43.31 447 PRO A O 1
#

pLDDT: mean 89.43, std 14.13, range [36.44, 98.88]

Secondary structure (DSSP, 8-state):
------------------------PPPEEEEEEEE---TT--S---SSTT----HHHHHHHHHHH--TTEEEEE-S--S-S-SS---S-HHHHHHHHHHHHHHHHHHT-SEEEPPSGGGTT-HHHHHHHGGG-SS-EE-SSEE-TTS-BSSBSEEEEEETTEEEEEEEEE-----SHHHHHHHTT-EE--HHHHHHHHHHHHHTT-SEEEEEEE-SSS-HHHHHHH-TT--EEEE-SS------EEETTEEEEE--STT-EEEEEEEEE-TTS-EEEEEEEEEE--TTSPPPHHHHHHHHHHHHHHHHHTGGG-GGGS-SS--S-----HHHHTTT-HHHHHHHTTSGGGGHHHHHHHHT-TT-HHHHHHHBSSTTSSSS---TTTSGGGBS--HHHHH---TTTTTT----SS--HHHHHTTSSTTT-TT--HHHHHHHHGGGT--

Sequence (447 aa):
MMAKMIIAAGTVLLCLACSSPAVTSRQITISIFHTGNVAGELKRCGCSEKQLGGVARRKTLYDRYRSGNTLLVDSGDVFFGSFEGLEGSPAFYAVKTAAMIRAMNLIGYDGCAVGDYDFAEGADFLLRAVKKANFPFLCANIFKPQGKPVFEPFRVFHRAGLRVGVVALLDDHVVTNQYRNALHNLRISDPFEAAAKVLPGLRKRCDLIVALLHFNLTDPDAFLKANPEIGVAIIGHHVGAGSARKVGNTVIVSDGTLGEKLGRLTLNLDVKGRVLSFVSSMIPVDEGVQVDPGVQKEVDRFQRQVREGRFSEDVSFLPKKKNGPVYVGAGTCAPCHPVIYQRWSNTPHAYAYRSLVEKGEEYDPECVVCHVLGYGTRSGFIDTEKTPGFKNVQCESCHGAGEGHPGRRAMTARVPEDVCRKCHNDKHSPAFDYPAYLSIANQCTLP

Solvent-accessible surface area (backbone atoms only — not comparable to full-atom values): 24318 Å² total; per-residue (Å²): 135,90,79,91,85,81,86,80,86,80,83,82,80,81,79,81,76,83,76,73,79,80,81,75,72,67,74,38,65,40,35,42,32,38,37,15,36,22,36,50,41,55,58,60,89,80,76,38,85,90,56,45,23,18,52,19,26,45,34,40,54,47,65,72,71,58,58,88,31,48,47,34,38,32,16,13,14,53,55,23,83,46,81,63,89,75,62,50,23,75,69,48,50,55,52,50,47,53,39,48,38,51,42,43,50,71,60,54,50,64,33,27,26,54,29,75,30,41,30,54,78,17,42,73,49,38,66,58,54,56,72,72,38,87,35,52,58,22,23,50,29,39,21,39,83,88,67,46,68,73,39,48,37,56,51,77,43,79,38,76,90,38,32,39,27,41,34,15,38,38,52,47,77,72,87,44,70,67,57,49,60,21,43,63,69,52,43,58,40,56,46,68,65,35,45,69,66,47,46,70,64,47,58,78,68,28,44,30,32,38,35,25,37,19,34,78,84,60,57,64,65,63,51,41,68,76,42,70,78,37,44,30,38,37,30,12,79,50,76,39,92,29,69,60,48,73,53,89,80,18,40,38,31,31,20,42,44,44,43,27,32,47,32,38,39,39,36,35,19,40,88,68,42,50,78,76,49,74,50,61,42,63,44,72,22,45,82,91,49,60,66,29,69,74,41,38,52,47,53,54,48,46,51,48,53,31,50,76,63,37,36,38,59,49,64,84,64,44,71,90,64,88,81,71,71,42,56,66,43,57,77,69,47,29,86,85,36,49,70,40,43,57,53,47,63,74,38,71,43,55,46,32,41,56,60,26,57,77,69,63,38,63,21,35,24,83,52,36,53,78,19,26,24,48,42,81,46,94,48,31,33,52,44,76,82,86,29,53,71,25,62,8,37,44,63,46,77,61,36,42,57,48,63,48,53,83,78,83,31,85,70,54,67,75,68,56,68,71,62,54,41,75,64,45,31,76,78,50,29,66,86,67,50,64,72,64,46,43,73,69,51,43,71,62,56,62,132

Radius of gyration: 29.18 Å; Cα contacts (8 Å, |Δi|>4): 904; chains: 1; bounding box: 61×44×130 Å